Protein AF-A0A0C4F848-F1 (afdb_monomer)

Structure (mmCIF, N/CA/C/O backbone):
data_AF-A0A0C4F848-F1
#
_entry.id   AF-A0A0C4F848-F1
#
loop_
_atom_site.group_PDB
_atom_site.id
_atom_site.type_symbol
_atom_site.label_atom_id
_atom_site.label_alt_id
_atom_site.label_comp_id
_atom_site.label_asym_id
_atom_site.label_entity_id
_atom_site.label_seq_id
_atom_site.pdbx_PDB_ins_code
_atom_site.Cartn_x
_atom_site.Cartn_y
_atom_site.Cartn_z
_atom_site.occupancy
_atom_site.B_iso_or_equiv
_atom_site.auth_seq_id
_atom_site.auth_comp_id
_atom_site.auth_asym_id
_atom_site.auth_atom_id
_atom_site.pdbx_PDB_model_num
ATOM 1 N N . LYS A 1 1 ? 14.601 -13.700 -34.795 1.00 42.50 1 LYS A N 1
ATOM 2 C CA . LYS A 1 1 ? 15.712 -12.717 -34.922 1.00 42.50 1 LYS A CA 1
ATOM 3 C C . LYS A 1 1 ? 15.628 -11.545 -33.936 1.00 42.50 1 LYS A C 1
ATOM 5 O O . LYS A 1 1 ? 16.669 -10.989 -33.637 1.00 42.50 1 LYS A O 1
ATOM 10 N N . THR A 1 2 ? 14.455 -11.137 -33.434 1.00 50.19 2 THR A N 1
ATOM 11 C CA . THR A 1 2 ? 14.362 -10.151 -32.330 1.00 50.19 2 THR A CA 1
ATOM 12 C C . THR A 1 2 ? 14.442 -10.796 -30.946 1.00 50.19 2 THR A C 1
ATOM 14 O O . THR A 1 2 ? 15.098 -10.239 -30.077 1.00 50.19 2 THR A O 1
ATOM 17 N N . PHE A 1 3 ? 13.858 -11.987 -30.757 1.00 57.44 3 PHE A N 1
ATOM 18 C CA . PHE A 1 3 ? 13.997 -12.762 -29.512 1.00 57.44 3 PHE A CA 1
ATOM 19 C C . PHE A 1 3 ? 15.444 -13.189 -29.228 1.00 57.44 3 PHE A C 1
ATOM 21 O O . PHE A 1 3 ? 15.911 -13.002 -28.112 1.00 57.44 3 PHE A O 1
ATOM 28 N N . THR A 1 4 ? 16.190 -13.595 -30.261 1.00 71.44 4 THR A N 1
ATOM 29 C CA . THR A 1 4 ? 17.612 -13.969 -30.151 1.00 71.44 4 THR A CA 1
ATOM 30 C C . THR A 1 4 ? 18.474 -12.885 -29.500 1.00 71.44 4 THR A C 1
ATOM 32 O O . THR A 1 4 ? 19.287 -13.199 -28.652 1.00 71.44 4 THR A O 1
ATOM 35 N N . ALA A 1 5 ? 18.239 -11.598 -29.784 1.00 80.44 5 ALA A N 1
ATOM 36 C CA . ALA A 1 5 ? 19.003 -10.517 -29.148 1.00 80.44 5 ALA A CA 1
ATOM 37 C C . ALA A 1 5 ? 18.713 -10.359 -27.638 1.00 80.44 5 ALA A C 1
ATOM 39 O O . ALA A 1 5 ? 19.558 -9.868 -26.892 1.00 80.44 5 ALA A O 1
ATOM 40 N N . TRP A 1 6 ? 17.520 -10.759 -27.182 1.00 83.06 6 TRP A N 1
ATOM 41 C CA . TRP A 1 6 ? 17.193 -10.823 -25.756 1.00 83.06 6 TRP A CA 1
ATOM 42 C C . TRP A 1 6 ? 17.756 -12.097 -25.112 1.00 83.06 6 TRP A C 1
ATOM 44 O O . TRP A 1 6 ? 18.219 -12.044 -23.980 1.00 83.06 6 TRP A O 1
ATOM 54 N N . GLU A 1 7 ? 17.778 -13.219 -25.836 1.00 85.25 7 GLU A N 1
ATOM 55 C CA . GLU A 1 7 ? 18.407 -14.479 -25.406 1.00 85.25 7 GLU A CA 1
ATOM 56 C C . GLU A 1 7 ? 19.935 -14.330 -25.268 1.00 85.25 7 GLU A C 1
ATOM 58 O O . GLU A 1 7 ? 20.508 -14.783 -24.276 1.00 85.25 7 GLU A O 1
ATOM 63 N N . ASP A 1 8 ? 20.586 -13.612 -26.190 1.00 87.88 8 ASP A N 1
ATOM 64 C CA . ASP A 1 8 ? 22.008 -13.244 -26.128 1.00 87.88 8 ASP A CA 1
ATOM 65 C C . ASP A 1 8 ? 22.296 -12.393 -24.875 1.00 87.88 8 ASP A C 1
ATOM 67 O O . ASP A 1 8 ? 23.217 -12.679 -24.105 1.00 87.88 8 ASP A O 1
ATOM 71 N N . TRP A 1 9 ? 21.467 -11.368 -24.627 1.00 88.06 9 TRP A N 1
ATOM 72 C CA . TRP A 1 9 ? 21.538 -10.538 -23.419 1.00 88.06 9 TRP A CA 1
ATOM 73 C C . TRP A 1 9 ? 21.306 -11.354 -22.141 1.00 88.06 9 TRP A C 1
ATOM 75 O O . TRP A 1 9 ? 22.052 -11.201 -21.173 1.00 88.06 9 TRP A O 1
ATOM 85 N N . HIS A 1 10 ? 20.302 -12.234 -22.132 1.00 87.69 10 HIS A N 1
ATOM 86 C CA . HIS A 1 10 ? 20.014 -13.102 -20.997 1.00 87.69 10 HIS A CA 1
ATOM 87 C C . HIS A 1 10 ? 21.201 -14.018 -20.686 1.00 87.69 10 HIS A C 1
ATOM 89 O O . HIS A 1 10 ? 21.612 -14.114 -19.529 1.00 87.69 10 HIS A O 1
ATOM 95 N N . SER A 1 11 ? 21.783 -14.637 -21.709 1.00 88.94 11 SER A N 1
ATOM 96 C CA . SER A 1 11 ? 22.963 -15.490 -21.564 1.00 88.94 11 SER A CA 1
ATOM 97 C C . SER A 1 11 ? 24.132 -14.701 -20.963 1.00 88.94 11 SER A C 1
ATOM 99 O O . SER A 1 11 ? 24.742 -15.140 -19.988 1.00 88.94 11 SER A O 1
ATOM 101 N N . LEU A 1 12 ? 24.392 -13.488 -21.470 1.00 90.62 12 LEU A N 1
ATOM 102 C CA . LEU A 1 12 ? 25.455 -12.614 -20.967 1.00 90.62 12 LEU A CA 1
ATOM 103 C C . LEU A 1 12 ? 25.232 -12.187 -19.506 1.00 90.62 12 LEU A C 1
ATOM 105 O O . LEU A 1 12 ? 26.143 -12.335 -18.693 1.00 90.62 12 LEU A O 1
ATOM 109 N N . ARG A 1 13 ? 24.041 -11.686 -19.138 1.00 89.69 13 ARG A N 1
ATOM 110 C CA . ARG A 1 13 ? 23.774 -11.244 -17.753 1.00 89.69 13 ARG A CA 1
ATOM 111 C C . ARG A 1 13 ? 23.866 -12.397 -16.753 1.00 89.69 13 ARG A C 1
ATOM 113 O O . ARG A 1 13 ? 24.352 -12.184 -15.646 1.00 89.69 13 ARG A O 1
ATOM 120 N N . THR A 1 14 ? 23.456 -13.604 -17.151 1.00 89.12 14 THR A N 1
ATOM 121 C CA . THR A 1 14 ? 23.553 -14.809 -16.319 1.00 89.12 14 THR A CA 1
ATOM 122 C C . THR A 1 14 ? 25.013 -15.212 -16.110 1.00 89.12 14 THR A C 1
ATOM 124 O O . THR A 1 14 ? 25.414 -15.427 -14.969 1.00 89.12 14 THR A O 1
ATOM 127 N N . LEU A 1 15 ? 25.840 -15.212 -17.164 1.00 91.94 15 LEU A N 1
ATOM 128 C CA . LEU A 1 15 ? 27.290 -15.441 -17.051 1.00 91.94 15 LEU A CA 1
ATOM 129 C C . LEU A 1 15 ? 27.992 -14.378 -16.187 1.00 91.94 15 LEU A C 1
ATOM 131 O O . LEU A 1 15 ? 28.940 -14.688 -15.472 1.00 91.94 15 LEU A O 1
ATOM 135 N N . CYS A 1 16 ? 27.514 -13.132 -16.214 1.00 90.75 16 CYS A N 1
ATOM 136 C CA . CYS A 1 16 ? 27.996 -12.045 -15.360 1.00 90.75 16 CYS A CA 1
ATOM 137 C C . CYS A 1 16 ? 27.365 -12.013 -13.952 1.00 90.75 16 CYS A C 1
ATOM 139 O O . CYS A 1 16 ? 27.533 -11.015 -13.248 1.00 90.75 16 CYS A O 1
ATOM 141 N N . GLY A 1 17 ? 26.614 -13.044 -13.542 1.00 87.44 17 GLY A N 1
ATOM 142 C CA . GLY A 1 17 ? 26.011 -13.131 -12.207 1.00 87.44 17 GLY A CA 1
ATOM 143 C C . GLY A 1 17 ? 25.049 -11.985 -11.873 1.00 87.44 17 GLY A C 1
ATOM 144 O O . GLY A 1 17 ? 24.983 -11.567 -10.723 1.00 87.44 17 GLY A O 1
ATOM 145 N N . TYR A 1 18 ? 24.353 -11.430 -12.874 1.00 88.75 18 TYR A N 1
ATOM 146 C CA . TYR A 1 18 ? 23.422 -10.299 -12.732 1.00 88.75 18 TYR A CA 1
ATOM 147 C C . TYR A 1 18 ? 24.037 -9.031 -12.091 1.00 88.75 18 TYR A C 1
ATOM 149 O O . TYR A 1 18 ? 23.330 -8.230 -11.480 1.00 88.75 18 TYR A O 1
ATOM 157 N N . HIS A 1 19 ? 25.349 -8.806 -12.257 1.00 87.50 19 HIS A N 1
ATOM 158 C CA . HIS A 1 19 ? 26.067 -7.673 -11.654 1.00 87.50 19 HIS A CA 1
ATOM 159 C C . HIS A 1 19 ? 25.378 -6.308 -11.937 1.00 87.50 19 HIS A C 1
ATOM 161 O O . HIS A 1 19 ? 25.239 -5.940 -13.106 1.00 87.50 19 HIS A O 1
ATOM 167 N N . PRO A 1 20 ? 25.064 -5.471 -10.917 1.00 80.88 20 PRO A N 1
ATOM 168 C CA . PRO A 1 20 ? 24.352 -4.177 -11.053 1.00 80.88 20 PRO A CA 1
ATOM 169 C C . PRO A 1 20 ? 24.959 -3.146 -12.018 1.00 80.88 20 PRO A C 1
ATOM 171 O O . PRO A 1 20 ? 24.289 -2.191 -12.406 1.00 80.88 20 PRO A O 1
ATOM 174 N N . ARG A 1 21 ? 26.246 -3.271 -12.366 1.00 85.69 21 ARG A N 1
ATOM 175 C CA . ARG A 1 21 ? 26.917 -2.347 -13.296 1.00 85.69 21 ARG A CA 1
ATOM 176 C C . ARG A 1 21 ? 26.637 -2.692 -14.759 1.00 85.69 21 ARG A C 1
ATOM 178 O O . ARG A 1 21 ? 26.875 -1.854 -15.629 1.00 85.69 21 ARG A O 1
ATOM 185 N N . LEU A 1 22 ? 26.142 -3.898 -15.037 1.00 86.94 22 LEU A N 1
ATOM 186 C CA . LEU A 1 22 ? 25.841 -4.362 -16.381 1.00 86.94 22 LEU A CA 1
ATOM 187 C C . LEU A 1 22 ? 24.539 -3.712 -16.875 1.00 86.94 22 LEU A C 1
ATOM 189 O O . LEU A 1 22 ? 23.450 -4.039 -16.415 1.00 86.94 22 LEU A O 1
ATOM 193 N N . ASN A 1 23 ? 24.672 -2.781 -17.817 1.00 84.00 23 ASN A N 1
ATOM 194 C CA . ASN A 1 23 ? 23.565 -2.035 -18.412 1.00 84.00 23 ASN A CA 1
ATOM 195 C C . ASN A 1 23 ? 23.526 -2.251 -19.927 1.00 84.00 23 ASN A C 1
ATOM 197 O O . ASN A 1 23 ? 24.550 -2.512 -20.560 1.00 84.00 23 ASN A O 1
ATOM 201 N N . ILE A 1 24 ? 22.341 -2.092 -20.511 1.00 86.62 24 ILE A N 1
ATOM 202 C CA . ILE A 1 24 ? 22.089 -2.296 -21.937 1.00 86.62 24 ILE A CA 1
ATOM 203 C C . ILE A 1 24 ? 22.075 -0.954 -22.668 1.00 86.62 24 ILE A C 1
ATOM 205 O O . ILE A 1 24 ? 21.445 0.012 -22.228 1.00 86.62 24 ILE A O 1
ATOM 209 N N . SER A 1 25 ? 22.712 -0.936 -23.838 1.00 85.62 25 SER A N 1
ATOM 210 C CA . SER A 1 25 ? 22.578 0.123 -24.838 1.00 85.62 25 SER A CA 1
ATOM 211 C C . SER A 1 25 ? 21.679 -0.371 -25.970 1.00 85.62 25 SER A C 1
ATOM 213 O O . SER A 1 25 ? 22.129 -1.105 -26.850 1.00 85.62 25 SER A O 1
ATOM 215 N N . SER A 1 26 ? 20.398 0.002 -25.952 1.00 82.44 26 SER A N 1
ATOM 216 C CA . SER A 1 26 ? 19.436 -0.460 -26.959 1.00 82.44 26 SER A CA 1
ATOM 217 C C . SER A 1 26 ? 19.590 0.331 -28.259 1.00 82.44 26 SER A C 1
ATOM 219 O O . SER A 1 26 ? 19.471 1.558 -28.266 1.00 82.44 26 SER A O 1
ATOM 221 N N . VAL A 1 27 ? 19.876 -0.361 -29.368 1.00 84.44 27 VAL A N 1
ATOM 222 C CA . VAL A 1 27 ? 20.065 0.258 -30.690 1.00 84.44 27 VAL A CA 1
ATOM 223 C C . VAL A 1 27 ? 18.760 0.213 -31.476 1.00 84.44 27 VAL A C 1
ATOM 225 O O . VAL A 1 27 ? 18.388 -0.819 -32.039 1.00 84.44 27 VAL A O 1
ATOM 228 N N . ILE A 1 28 ? 18.075 1.349 -31.571 1.00 79.56 28 ILE A N 1
ATOM 229 C CA . ILE A 1 28 ? 16.849 1.450 -32.363 1.00 79.56 28 ILE A CA 1
ATOM 230 C C . ILE A 1 28 ? 17.216 1.395 -33.848 1.00 79.56 28 ILE A C 1
ATOM 232 O O . ILE A 1 28 ? 17.958 2.241 -34.333 1.00 79.56 28 ILE A O 1
ATOM 236 N N . ARG A 1 29 ? 16.677 0.401 -34.569 1.00 69.81 29 ARG A N 1
ATOM 237 C CA . ARG A 1 29 ? 16.745 0.271 -36.044 1.00 69.81 29 ARG A CA 1
ATOM 238 C C . ARG A 1 29 ? 15.362 0.089 -36.699 1.00 69.81 29 ARG A C 1
ATOM 240 O O . ARG A 1 29 ? 15.239 -0.499 -37.767 1.00 69.81 29 ARG A O 1
ATOM 247 N N . CYS A 1 30 ? 14.318 0.556 -36.015 1.00 63.19 30 CYS A N 1
ATOM 248 C CA . CYS A 1 30 ? 12.927 0.671 -36.474 1.00 63.19 30 CYS A CA 1
ATOM 249 C C . CYS A 1 30 ? 12.300 -0.506 -37.247 1.00 63.19 30 CYS A C 1
ATOM 251 O O . CYS A 1 30 ? 11.811 -0.333 -38.361 1.00 63.19 30 CYS A O 1
ATOM 253 N N . ARG A 1 31 ? 12.202 -1.667 -36.579 1.00 61.72 31 ARG A N 1
ATOM 254 C CA . ARG A 1 31 ? 11.196 -2.726 -36.828 1.00 61.72 31 ARG A CA 1
ATOM 255 C C . ARG A 1 31 ? 10.798 -3.393 -35.500 1.00 61.72 31 ARG A C 1
ATOM 257 O O . ARG A 1 31 ? 11.306 -4.460 -35.165 1.00 61.72 31 ARG A O 1
ATOM 264 N N . VAL A 1 32 ? 9.977 -2.710 -34.699 1.00 60.66 32 VAL A N 1
ATOM 265 C CA . VAL A 1 32 ? 9.491 -3.188 -33.388 1.00 60.66 32 VAL A CA 1
ATOM 266 C C . VAL A 1 32 ? 7.970 -3.101 -33.398 1.00 60.66 32 VAL A C 1
ATOM 268 O O . VAL A 1 32 ? 7.412 -2.041 -33.130 1.00 60.66 32 VAL A O 1
ATOM 271 N N . ASP A 1 33 ? 7.320 -4.209 -33.751 1.00 58.62 33 ASP A N 1
ATOM 272 C CA . ASP A 1 33 ? 5.887 -4.223 -34.079 1.00 58.62 33 ASP A CA 1
ATOM 273 C C . ASP A 1 33 ? 5.025 -5.016 -33.073 1.00 58.62 33 ASP A C 1
ATOM 275 O O . ASP A 1 33 ? 3.818 -5.133 -33.265 1.00 58.62 33 ASP A O 1
ATOM 279 N N . THR A 1 34 ? 5.602 -5.540 -31.980 1.00 67.00 34 THR A N 1
ATOM 280 C CA . THR A 1 34 ? 4.865 -6.293 -30.945 1.00 67.00 34 THR A CA 1
ATOM 281 C C . THR A 1 34 ? 5.015 -5.684 -29.549 1.00 67.00 34 THR A C 1
ATOM 283 O O . THR A 1 34 ? 6.124 -5.523 -29.041 1.00 67.00 34 THR A O 1
ATOM 286 N N . THR A 1 35 ? 3.886 -5.412 -28.884 1.00 72.44 35 THR A N 1
ATOM 287 C CA . THR A 1 35 ? 3.829 -4.886 -27.504 1.00 72.44 35 THR A CA 1
ATOM 288 C C . THR A 1 35 ? 4.599 -5.764 -26.517 1.00 72.44 35 THR A C 1
ATOM 290 O O . THR A 1 35 ? 5.365 -5.246 -25.714 1.00 72.44 35 THR A O 1
ATOM 293 N N . ALA A 1 36 ? 4.495 -7.091 -26.649 1.00 71.38 36 ALA A N 1
ATOM 294 C CA . ALA A 1 36 ? 5.225 -8.054 -25.819 1.00 71.38 36 ALA A CA 1
ATOM 295 C C . ALA A 1 36 ? 6.760 -7.915 -25.905 1.00 71.38 36 ALA A C 1
ATOM 297 O O . ALA A 1 36 ? 7.463 -8.233 -24.951 1.00 71.38 36 ALA A O 1
ATOM 298 N N . LEU A 1 37 ? 7.301 -7.428 -27.030 1.00 75.81 37 LEU A N 1
ATOM 299 C CA . LEU A 1 37 ? 8.732 -7.137 -27.135 1.00 75.81 37 LEU A CA 1
ATOM 300 C C . LEU A 1 37 ? 9.080 -5.810 -26.449 1.00 75.81 37 LEU A C 1
ATOM 302 O O . LEU A 1 37 ? 10.150 -5.705 -25.864 1.00 75.81 37 LEU A O 1
ATOM 306 N N . ILE A 1 38 ? 8.190 -4.810 -26.495 1.00 78.50 38 ILE A N 1
ATOM 307 C CA . ILE A 1 38 ? 8.386 -3.536 -25.786 1.00 78.50 38 ILE A CA 1
ATOM 308 C C . ILE A 1 38 ? 8.446 -3.791 -24.279 1.00 78.50 38 ILE A C 1
ATOM 310 O O . ILE A 1 38 ? 9.447 -3.442 -23.657 1.00 78.50 38 ILE A O 1
ATOM 314 N N . ASN A 1 39 ? 7.428 -4.460 -23.730 1.00 78.00 39 ASN A N 1
ATOM 315 C CA . ASN A 1 39 ? 7.319 -4.739 -22.299 1.00 78.00 39 ASN A CA 1
ATOM 316 C C . ASN A 1 39 ? 8.542 -5.505 -21.760 1.00 78.00 39 ASN A C 1
ATOM 318 O O . ASN A 1 39 ? 9.158 -5.086 -20.778 1.00 78.00 39 ASN A O 1
ATOM 322 N N . ARG A 1 40 ? 8.954 -6.565 -22.473 1.00 80.38 40 ARG A N 1
ATOM 323 C CA . ARG A 1 40 ? 10.122 -7.385 -22.124 1.00 80.38 40 ARG A CA 1
ATOM 324 C C . ARG A 1 40 ? 11.433 -6.601 -22.101 1.00 80.38 40 ARG A C 1
ATOM 326 O O . ARG A 1 40 ? 12.329 -6.958 -21.352 1.00 80.38 40 ARG A O 1
ATOM 333 N N . TRP A 1 41 ? 11.579 -5.557 -22.918 1.00 83.25 41 TRP A N 1
ATOM 334 C CA . TRP A 1 41 ? 12.753 -4.679 -22.844 1.00 83.25 41 TRP A CA 1
ATOM 335 C C . TRP A 1 41 ? 12.608 -3.599 -21.765 1.00 83.25 41 TRP A C 1
ATOM 337 O O . TRP A 1 41 ? 13.619 -3.157 -21.231 1.00 83.25 41 TRP A O 1
ATOM 347 N N . THR A 1 42 ? 11.392 -3.173 -21.410 1.00 80.19 42 THR A N 1
ATOM 348 C CA . THR A 1 42 ? 11.180 -2.193 -20.327 1.00 80.19 42 THR A CA 1
ATOM 349 C C . THR A 1 42 ? 11.385 -2.762 -18.916 1.00 80.19 42 THR A C 1
ATOM 351 O O . THR A 1 42 ? 11.576 -1.991 -17.983 1.00 80.19 42 THR A O 1
ATOM 354 N N . SER A 1 43 ? 11.418 -4.089 -18.752 1.00 84.31 43 SER A N 1
ATOM 355 C CA . SER A 1 43 ? 11.792 -4.772 -17.500 1.00 84.31 43 SER A CA 1
ATOM 356 C C . SER A 1 43 ? 13.304 -5.037 -17.344 1.00 84.31 43 SER A C 1
ATOM 358 O O . SER A 1 43 ? 13.738 -5.696 -16.392 1.00 84.31 43 SER A O 1
ATOM 360 N N . GLU A 1 44 ? 14.126 -4.515 -18.262 1.00 87.69 44 GLU A N 1
ATOM 361 C CA . GLU A 1 44 ? 15.580 -4.712 -18.322 1.00 87.69 44 GLU A CA 1
ATOM 362 C C . GLU A 1 44 ? 16.358 -3.417 -17.994 1.00 87.69 44 GLU A C 1
ATOM 364 O O . GLU A 1 44 ? 15.847 -2.316 -18.210 1.00 87.69 44 GLU A O 1
ATOM 369 N N . PRO A 1 45 ? 17.617 -3.499 -17.512 1.00 86.00 45 PRO A N 1
ATOM 370 C CA . PRO A 1 45 ? 18.425 -2.329 -17.150 1.00 86.00 45 PRO A CA 1
ATOM 371 C C . PRO A 1 45 ? 18.975 -1.588 -18.388 1.00 86.00 45 PRO A C 1
ATOM 373 O O . PRO A 1 45 ? 20.159 -1.668 -18.725 1.00 86.00 45 PRO A O 1
ATOM 376 N N . ILE A 1 46 ? 18.109 -0.860 -19.096 1.00 85.19 46 ILE A N 1
ATOM 377 C CA . ILE A 1 46 ? 18.479 -0.030 -20.253 1.00 85.19 46 ILE A CA 1
ATOM 378 C C . ILE A 1 46 ? 18.985 1.335 -19.771 1.00 85.19 46 ILE A C 1
ATOM 380 O O . ILE A 1 46 ? 18.204 2.229 -19.454 1.00 85.19 46 ILE A O 1
ATOM 384 N N . GLY A 1 47 ? 20.308 1.512 -19.762 1.00 84.88 47 GLY A N 1
ATOM 385 C CA . GLY A 1 47 ? 20.942 2.791 -19.425 1.00 84.88 47 GLY A CA 1
ATOM 386 C C . GLY A 1 47 ? 21.006 3.770 -20.604 1.00 84.88 47 GLY A C 1
ATOM 387 O O . GLY A 1 47 ? 20.928 4.986 -20.411 1.00 84.88 47 GLY A O 1
ATOM 388 N N . PHE A 1 48 ? 21.122 3.251 -21.834 1.00 90.00 48 PHE A N 1
ATOM 389 C CA . PHE A 1 48 ? 21.335 4.064 -23.034 1.00 90.00 48 PHE A CA 1
ATOM 390 C C . PHE A 1 48 ? 20.402 3.681 -24.182 1.00 90.00 48 PHE A C 1
ATOM 392 O O . PHE A 1 48 ? 20.142 2.504 -24.441 1.00 90.00 48 PHE A O 1
ATOM 399 N N . LEU A 1 49 ? 19.966 4.693 -24.933 1.00 90.75 49 LEU A N 1
ATOM 400 C CA . LEU A 1 49 ? 19.138 4.533 -26.124 1.00 90.75 49 LEU A CA 1
ATOM 401 C C . LEU A 1 49 ? 19.875 5.098 -27.342 1.00 90.75 49 LEU A C 1
ATOM 403 O O . LEU A 1 49 ? 19.916 6.311 -27.538 1.00 90.75 49 LEU A O 1
ATOM 407 N N . LEU A 1 50 ? 20.483 4.231 -28.153 1.00 92.00 50 LEU A N 1
ATOM 408 C CA . LEU A 1 50 ? 21.212 4.635 -29.355 1.00 92.00 50 LEU A CA 1
ATOM 409 C C . LEU A 1 50 ? 20.244 4.734 -30.539 1.00 92.00 50 LEU A C 1
ATOM 411 O O . LEU A 1 50 ? 19.699 3.724 -30.989 1.00 92.00 50 LEU A O 1
ATOM 415 N N . ILE A 1 51 ? 20.064 5.944 -31.070 1.00 91.81 51 ILE A N 1
ATOM 416 C CA . ILE A 1 51 ? 19.187 6.220 -32.214 1.00 91.81 51 ILE A CA 1
ATOM 417 C C . ILE A 1 51 ? 20.020 6.815 -33.362 1.00 91.81 51 ILE A C 1
ATOM 419 O O . ILE A 1 51 ? 20.316 8.014 -33.365 1.00 91.81 51 ILE A O 1
ATOM 423 N N . PRO A 1 52 ? 20.413 5.998 -34.354 1.00 92.06 52 PRO A N 1
ATOM 424 C CA . PRO A 1 52 ? 21.079 6.481 -35.556 1.00 92.06 52 PRO A CA 1
ATOM 425 C C . PRO A 1 52 ? 20.157 7.349 -36.418 1.00 92.06 52 PRO A C 1
ATOM 427 O O . PRO A 1 52 ? 18.962 7.069 -36.532 1.00 92.06 52 PRO A O 1
ATOM 430 N N . ALA A 1 53 ? 20.718 8.334 -37.123 1.00 91.50 53 ALA A N 1
ATOM 431 C CA . ALA A 1 53 ? 19.993 9.171 -38.086 1.00 91.50 53 ALA A CA 1
ATOM 432 C C . ALA A 1 53 ? 19.281 8.361 -39.188 1.00 91.50 53 ALA A C 1
ATOM 434 O O . ALA A 1 53 ? 18.252 8.792 -39.700 1.00 91.50 53 ALA A O 1
ATOM 435 N N . THR A 1 54 ? 19.792 7.168 -39.506 1.00 91.12 54 THR A N 1
ATOM 436 C CA . THR A 1 54 ? 19.190 6.192 -40.433 1.00 91.12 54 THR A CA 1
ATOM 437 C C . THR A 1 54 ? 17.880 5.565 -39.935 1.00 91.12 54 THR A C 1
ATOM 439 O O . THR A 1 54 ? 17.178 4.940 -40.723 1.00 91.12 54 THR A O 1
ATOM 442 N N . SER A 1 55 ? 17.521 5.744 -38.659 1.00 90.19 55 SER A N 1
ATOM 443 C CA . SER A 1 55 ? 16.243 5.283 -38.085 1.00 90.19 55 SER A CA 1
ATOM 444 C C . SER A 1 55 ? 15.121 6.322 -38.166 1.00 90.19 55 SER A C 1
ATOM 446 O O . SER A 1 55 ? 13.972 6.017 -37.848 1.00 90.19 55 SER A O 1
ATOM 448 N N . PHE A 1 56 ? 15.444 7.546 -38.585 1.00 91.56 56 PHE A N 1
ATOM 449 C CA . PHE A 1 56 ? 14.472 8.602 -38.835 1.00 91.56 56 PHE A CA 1
ATOM 450 C C . PHE A 1 56 ? 14.032 8.569 -40.304 1.00 91.56 56 PHE A C 1
ATOM 452 O O . PHE A 1 56 ? 14.805 8.226 -41.197 1.00 91.56 56 PHE A O 1
ATOM 459 N N . ILE A 1 57 ? 12.780 8.945 -40.537 1.00 92.00 57 ILE A N 1
ATOM 460 C CA . ILE A 1 57 ? 12.184 9.166 -41.853 1.00 92.00 57 ILE A CA 1
ATOM 461 C C . ILE A 1 57 ? 11.956 10.666 -42.060 1.00 92.00 57 ILE A C 1
ATOM 463 O O . ILE A 1 57 ? 11.728 11.411 -41.105 1.00 92.00 57 ILE A O 1
ATOM 467 N N . SER A 1 58 ? 11.961 11.116 -43.313 1.00 92.25 58 SER A N 1
ATOM 468 C CA . SER A 1 58 ? 11.603 12.498 -43.646 1.00 92.25 58 SER A CA 1
ATOM 469 C C . SER A 1 58 ? 10.093 12.719 -43.552 1.00 92.25 58 SER A C 1
ATOM 471 O O . SER A 1 58 ? 9.312 11.934 -44.087 1.00 92.25 58 SER A O 1
ATOM 473 N N . ASN A 1 59 ? 9.670 13.816 -42.921 1.00 92.75 59 ASN A N 1
ATOM 474 C CA . ASN A 1 59 ? 8.302 14.321 -43.072 1.00 92.75 59 ASN A CA 1
ATOM 475 C C . ASN A 1 59 ? 8.133 15.110 -44.392 1.00 92.75 59 ASN A C 1
ATOM 477 O O . ASN A 1 59 ? 9.095 15.327 -45.126 1.00 92.75 59 ASN A O 1
ATOM 481 N N . ALA A 1 60 ? 6.922 15.604 -44.673 1.00 91.56 60 ALA A N 1
ATOM 482 C CA . ALA A 1 60 ? 6.621 16.396 -45.877 1.00 91.56 60 ALA A CA 1
ATOM 483 C C . ALA A 1 60 ? 7.381 17.741 -45.988 1.00 91.56 60 ALA A C 1
ATOM 485 O O . ALA A 1 60 ? 7.325 18.391 -47.024 1.00 91.56 60 ALA A O 1
ATOM 486 N N . LYS A 1 61 ? 8.082 18.170 -44.929 1.00 92.06 61 LYS A N 1
ATOM 487 C CA . LYS A 1 61 ? 8.989 19.331 -44.906 1.00 92.06 61 LYS A CA 1
ATOM 488 C C . LYS A 1 61 ? 10.468 18.908 -44.807 1.00 92.06 61 LYS A C 1
ATOM 490 O O . LYS A 1 61 ? 11.305 19.719 -44.438 1.00 92.06 61 LYS A O 1
ATOM 495 N N . HIS A 1 62 ? 10.778 17.637 -45.070 1.00 90.25 62 HIS A N 1
ATOM 496 C CA . HIS A 1 62 ? 12.110 17.021 -45.004 1.00 90.25 62 HIS A CA 1
ATOM 497 C C . HIS A 1 62 ? 12.847 17.106 -43.650 1.00 90.25 62 HIS A C 1
ATOM 499 O O . HIS A 1 62 ? 14.067 16.936 -43.593 1.00 90.25 62 HIS A O 1
ATOM 505 N N . TYR A 1 63 ? 12.122 17.320 -42.547 1.00 93.81 63 TYR A N 1
ATOM 506 C CA . TYR A 1 63 ? 12.671 17.189 -41.192 1.00 93.81 63 TYR A CA 1
ATOM 507 C C . TYR A 1 63 ? 12.661 15.718 -40.737 1.00 93.81 63 TYR A C 1
ATOM 509 O O . TYR A 1 63 ? 11.728 14.988 -41.096 1.00 93.81 63 TYR A O 1
ATOM 517 N N . PRO A 1 64 ? 13.635 15.290 -39.908 1.00 94.38 64 PRO A N 1
ATOM 518 C CA . PRO A 1 64 ? 13.671 13.946 -39.337 1.00 94.38 64 PRO A CA 1
ATOM 519 C C . PRO A 1 64 ? 12.531 13.721 -38.335 1.00 94.38 64 PRO A C 1
ATOM 521 O O . PRO A 1 64 ? 12.356 14.486 -37.386 1.00 94.38 64 PRO A O 1
ATOM 524 N N . VAL A 1 65 ? 11.781 12.635 -38.520 1.00 93.75 65 VAL A N 1
ATOM 525 C CA . VAL A 1 65 ? 10.756 12.133 -37.590 1.00 93.75 65 VAL A CA 1
ATOM 526 C C . VAL A 1 65 ? 10.865 10.608 -37.456 1.00 93.75 65 VAL A C 1
ATOM 528 O O . VAL A 1 65 ? 11.473 9.954 -38.294 1.00 93.75 65 VAL A O 1
ATOM 531 N N . LEU A 1 66 ? 10.286 10.004 -36.418 1.00 91.81 66 LEU A N 1
ATOM 532 C CA . LEU A 1 66 ? 10.236 8.542 -36.268 1.00 91.81 66 LEU A CA 1
ATOM 533 C C . LEU A 1 66 ? 8.919 7.968 -36.812 1.00 91.81 66 LEU A C 1
ATOM 535 O O . LEU A 1 66 ? 7.877 8.631 -36.773 1.00 91.81 66 LEU A O 1
ATOM 539 N N . SER A 1 67 ? 8.948 6.709 -37.267 1.00 89.56 67 SER A N 1
ATOM 540 C CA . SER A 1 67 ? 7.737 5.947 -37.616 1.00 89.56 67 SER A CA 1
ATOM 541 C C . SER A 1 67 ? 6.795 5.805 -36.410 1.00 89.56 67 SER A C 1
ATOM 543 O O . SER A 1 67 ? 7.223 5.945 -35.265 1.00 89.56 67 SER A O 1
ATOM 545 N N . LYS A 1 68 ? 5.507 5.495 -36.633 1.00 87.44 68 LYS A N 1
ATOM 546 C CA . LYS A 1 68 ? 4.543 5.319 -35.527 1.00 87.44 68 LYS A CA 1
ATOM 547 C C . LYS A 1 68 ? 4.991 4.243 -34.524 1.00 87.44 68 LYS A C 1
ATOM 549 O O . LYS A 1 68 ? 4.963 4.514 -33.328 1.00 87.44 68 LYS A O 1
ATOM 554 N N . SER A 1 69 ? 5.471 3.085 -34.990 1.00 84.06 69 SER A N 1
ATOM 555 C CA . SER A 1 69 ? 5.982 2.016 -34.116 1.00 84.06 69 SER A CA 1
ATOM 556 C C . SER A 1 69 ? 7.215 2.453 -33.315 1.00 84.06 69 SER A C 1
ATOM 558 O O . SER A 1 69 ? 7.264 2.256 -32.101 1.00 84.06 69 SER A O 1
ATOM 560 N N . CYS A 1 70 ? 8.161 3.162 -33.941 1.00 86.50 70 CYS A N 1
ATOM 561 C CA . CYS A 1 70 ? 9.308 3.720 -33.224 1.00 86.50 70 CYS A CA 1
ATOM 562 C C . CYS A 1 70 ? 8.943 4.838 -32.245 1.00 86.50 70 CYS A C 1
ATOM 564 O O . CYS A 1 70 ? 9.555 4.926 -31.186 1.00 86.50 70 CYS A O 1
ATOM 566 N N . GLN A 1 71 ? 7.933 5.660 -32.540 1.00 89.19 71 GLN A N 1
ATOM 567 C CA . GLN A 1 71 ? 7.410 6.611 -31.561 1.00 89.19 71 GLN A CA 1
ATOM 568 C C . GLN A 1 71 ? 6.828 5.886 -30.343 1.00 89.19 71 GLN A C 1
ATOM 570 O O . GLN A 1 71 ? 7.092 6.321 -29.230 1.00 89.19 71 GLN A O 1
ATOM 575 N N . THR A 1 72 ? 6.074 4.797 -30.520 1.00 86.69 72 THR A N 1
ATOM 576 C CA . THR A 1 72 ? 5.550 4.005 -29.393 1.00 86.69 72 THR A CA 1
ATOM 577 C C . THR A 1 72 ? 6.684 3.445 -28.534 1.00 86.69 72 THR A C 1
ATOM 579 O O . THR A 1 72 ? 6.700 3.685 -27.329 1.00 86.69 72 THR A O 1
ATOM 582 N N . PHE A 1 73 ? 7.676 2.791 -29.149 1.00 85.81 73 PHE A N 1
ATOM 583 C CA . PHE A 1 73 ? 8.825 2.230 -28.430 1.00 85.81 73 PHE A CA 1
ATOM 584 C C . PHE A 1 73 ? 9.655 3.300 -27.705 1.00 85.81 73 PHE A C 1
ATOM 586 O O . PHE A 1 73 ? 9.934 3.158 -26.519 1.00 85.81 73 PHE A O 1
ATOM 593 N N . VAL A 1 74 ? 10.006 4.405 -28.377 1.00 88.19 74 VAL A N 1
ATOM 594 C CA . VAL A 1 74 ? 10.776 5.498 -27.756 1.00 88.19 74 VAL A CA 1
ATOM 595 C C . VAL A 1 74 ? 10.012 6.120 -26.591 1.00 88.19 74 VAL A C 1
ATOM 597 O O . VAL A 1 74 ? 10.612 6.353 -25.551 1.00 88.19 74 VAL A O 1
ATOM 600 N N . LYS A 1 75 ? 8.700 6.354 -26.712 1.00 87.75 75 LYS A N 1
ATOM 601 C CA . LYS A 1 75 ? 7.903 6.925 -25.612 1.00 87.75 75 LYS A CA 1
ATOM 602 C C . LYS A 1 75 ? 7.823 5.993 -24.404 1.00 87.75 75 LYS A C 1
ATOM 604 O O . LYS A 1 75 ? 7.955 6.477 -23.288 1.00 87.75 75 LYS A O 1
ATOM 609 N N . ALA A 1 76 ? 7.660 4.686 -24.626 1.00 84.81 76 ALA A N 1
ATOM 610 C CA . ALA A 1 76 ? 7.707 3.694 -23.552 1.00 84.81 76 ALA A CA 1
ATOM 611 C C . ALA A 1 76 ? 9.083 3.677 -22.860 1.00 84.81 76 ALA A C 1
ATOM 613 O O . ALA A 1 76 ? 9.156 3.660 -21.637 1.00 84.81 76 ALA A O 1
ATOM 614 N N . MET A 1 77 ? 10.172 3.770 -23.630 1.00 85.44 77 MET A N 1
ATOM 615 C CA . MET A 1 77 ? 11.534 3.825 -23.087 1.00 85.44 77 MET A CA 1
ATOM 616 C C . MET A 1 77 ? 11.849 5.138 -22.358 1.00 85.44 77 MET A C 1
ATOM 618 O O . MET A 1 77 ? 12.564 5.114 -21.363 1.00 85.44 77 MET A O 1
ATOM 622 N N . LEU A 1 78 ? 11.303 6.278 -22.797 1.00 86.50 78 LEU A N 1
ATOM 623 C CA . LEU A 1 78 ? 11.525 7.583 -22.155 1.00 86.50 78 LEU A CA 1
ATOM 624 C C . LEU A 1 78 ? 11.004 7.647 -20.710 1.00 86.50 78 LEU A C 1
ATOM 626 O O . LEU A 1 78 ? 11.558 8.414 -19.925 1.00 86.50 78 LEU A O 1
ATOM 630 N N . LYS A 1 79 ? 10.022 6.812 -20.336 1.00 82.31 79 LYS A N 1
ATOM 631 C CA . LYS A 1 79 ? 9.582 6.645 -18.939 1.00 82.31 79 LYS A CA 1
ATOM 632 C C . LYS A 1 79 ? 10.762 6.341 -18.002 1.00 82.31 79 LYS A C 1
ATOM 634 O O . LYS A 1 79 ? 10.890 6.938 -16.940 1.00 82.31 79 LYS A O 1
ATOM 639 N N . TYR A 1 80 ? 11.690 5.499 -18.455 1.00 82.06 80 TYR A N 1
ATOM 640 C CA . TYR A 1 80 ? 12.869 5.062 -17.700 1.00 82.06 80 TYR A CA 1
ATOM 641 C C . TYR A 1 80 ? 14.025 6.073 -17.689 1.00 82.06 80 TYR A C 1
ATOM 643 O O . TYR A 1 80 ? 15.093 5.772 -17.162 1.00 82.06 80 TYR A O 1
ATOM 651 N N . LYS A 1 81 ? 13.824 7.267 -18.268 1.00 84.25 81 LYS A N 1
ATOM 652 C CA . LYS A 1 81 ? 14.808 8.363 -18.351 1.00 84.25 81 LYS A CA 1
ATOM 653 C C . LYS A 1 81 ? 16.208 7.911 -18.850 1.00 84.25 81 LYS A C 1
ATOM 655 O O . LYS A 1 81 ? 17.215 8.331 -18.276 1.00 84.25 81 LYS A O 1
ATOM 660 N N . PRO A 1 82 ? 16.316 7.076 -19.911 1.00 88.88 82 PRO A N 1
ATOM 661 C CA . PRO A 1 82 ? 17.600 6.595 -20.416 1.00 88.88 82 PRO A CA 1
ATOM 662 C C . PRO A 1 82 ? 18.411 7.728 -21.055 1.00 88.88 82 PRO A C 1
ATOM 664 O O . PRO A 1 82 ? 17.861 8.674 -21.626 1.00 88.88 82 PRO A O 1
ATOM 667 N N . THR A 1 83 ? 19.738 7.592 -21.063 1.00 91.44 83 THR A N 1
ATOM 668 C CA . THR A 1 83 ? 20.603 8.528 -21.793 1.00 91.44 83 THR A CA 1
ATOM 669 C C . THR A 1 83 ? 20.478 8.277 -23.296 1.00 91.44 83 THR A C 1
ATOM 671 O O . THR A 1 83 ? 20.938 7.256 -23.814 1.00 91.44 83 THR A O 1
ATOM 674 N N . VAL A 1 84 ? 19.846 9.203 -24.022 1.00 92.00 84 VAL A N 1
ATOM 675 C CA . VAL A 1 84 ? 19.655 9.066 -25.473 1.00 92.00 84 VAL A CA 1
ATOM 676 C C . VAL A 1 84 ? 20.904 9.521 -26.226 1.00 92.00 84 VAL A C 1
ATOM 678 O O . VAL A 1 84 ? 21.314 10.677 -26.142 1.00 92.00 84 VAL A O 1
ATOM 681 N N . ILE A 1 85 ? 21.484 8.611 -27.008 1.00 93.31 85 ILE A N 1
ATOM 682 C CA . ILE A 1 85 ? 22.651 8.856 -27.855 1.00 93.31 85 ILE A CA 1
ATOM 683 C C . ILE A 1 85 ? 22.178 8.956 -29.305 1.00 93.31 85 ILE A C 1
ATOM 685 O O . ILE A 1 85 ? 21.636 8.005 -29.868 1.00 93.31 85 ILE A O 1
ATOM 689 N N . LEU A 1 86 ? 22.412 10.106 -29.931 1.00 92.94 86 LEU A N 1
ATOM 690 C CA . LEU A 1 86 ? 22.176 10.311 -31.357 1.00 92.94 86 LEU A CA 1
ATOM 691 C C . LEU A 1 86 ? 23.470 10.057 -32.134 1.00 92.94 86 LEU A C 1
ATOM 693 O O . LEU A 1 86 ? 24.487 10.689 -31.859 1.00 92.94 86 LEU A O 1
ATOM 697 N N . SER A 1 87 ? 23.431 9.172 -33.130 1.00 92.56 87 SER A N 1
ATOM 698 C CA . SER A 1 87 ? 24.566 8.916 -34.027 1.00 92.56 87 SER A CA 1
ATOM 699 C C . SER A 1 87 ? 24.218 9.243 -35.480 1.00 92.56 87 SER A C 1
ATOM 701 O O . SER A 1 87 ? 23.048 9.338 -35.846 1.00 92.56 87 SER A O 1
ATOM 703 N N . GLN A 1 88 ? 25.236 9.441 -36.325 1.00 91.50 88 GLN A N 1
ATOM 704 C CA . GLN A 1 88 ? 25.083 9.704 -37.769 1.00 91.50 88 GLN A CA 1
ATOM 705 C C . GLN A 1 88 ? 24.330 11.004 -38.141 1.00 91.50 88 GLN A C 1
ATOM 707 O O . GLN A 1 88 ? 24.023 11.231 -39.310 1.00 91.50 88 GLN A O 1
ATOM 712 N N . THR A 1 89 ? 24.038 11.892 -37.183 1.00 89.69 89 THR A N 1
ATOM 713 C CA . THR A 1 89 ? 23.224 13.110 -37.399 1.00 89.69 89 THR A CA 1
ATOM 714 C C . THR A 1 89 ? 23.856 14.125 -38.351 1.00 89.69 89 THR A C 1
ATOM 716 O O . THR A 1 89 ? 23.134 14.908 -38.969 1.00 89.69 89 THR A O 1
ATOM 719 N N . SER A 1 90 ? 25.180 14.084 -38.508 1.00 89.06 90 SER A N 1
ATOM 720 C CA . SER A 1 90 ? 25.945 14.924 -39.439 1.00 89.06 90 SER A CA 1
ATOM 721 C C . SER A 1 90 ? 26.076 14.337 -40.854 1.00 89.06 90 SER A C 1
ATOM 723 O O . SER A 1 90 ? 26.604 15.010 -41.729 1.00 89.06 90 SER A O 1
ATOM 725 N N . GLU A 1 91 ? 25.578 13.121 -41.127 1.00 88.38 91 GLU A N 1
ATOM 726 C CA . GLU A 1 91 ? 25.677 12.465 -42.450 1.00 88.38 91 GLU A CA 1
ATOM 727 C C . GLU A 1 91 ? 24.701 13.024 -43.513 1.00 88.38 91 GLU A C 1
ATOM 729 O O . GLU A 1 91 ? 24.496 12.402 -44.554 1.00 88.38 91 GLU A O 1
ATOM 734 N N . GLY A 1 92 ? 24.026 14.150 -43.253 1.00 84.12 92 GLY A N 1
ATOM 735 C CA . GLY A 1 92 ? 23.148 14.806 -44.234 1.00 84.12 92 GLY A CA 1
ATOM 736 C C . GLY A 1 92 ? 21.905 14.009 -44.664 1.00 84.12 92 GLY A C 1
ATOM 737 O O . GLY A 1 92 ? 21.286 14.358 -45.663 1.00 84.12 92 GLY A O 1
ATOM 738 N N . LYS A 1 93 ? 21.506 12.957 -43.926 1.00 85.88 93 LYS A N 1
ATOM 739 C CA . LYS A 1 93 ? 20.373 12.065 -44.282 1.00 85.88 93 LYS A CA 1
ATOM 740 C C . LYS A 1 93 ? 19.020 12.773 -44.454 1.00 85.88 93 LYS A C 1
ATOM 742 O O . LYS A 1 93 ? 18.130 12.227 -45.096 1.00 85.88 93 LYS A O 1
ATOM 747 N N . HIS A 1 94 ? 18.863 13.949 -43.852 1.00 91.06 94 HIS A N 1
ATOM 748 C CA . HIS A 1 94 ? 17.659 14.774 -43.894 1.00 91.06 94 HIS A CA 1
ATOM 749 C C . HIS A 1 94 ? 18.065 16.184 -44.323 1.00 91.06 94 HIS A C 1
ATOM 751 O O . HIS A 1 94 ? 18.981 16.761 -43.736 1.00 91.06 94 HIS A O 1
ATOM 757 N N . SER A 1 95 ? 17.404 16.735 -45.343 1.00 85.56 95 SER A N 1
ATOM 758 C CA . SER A 1 95 ? 17.807 18.005 -45.964 1.00 85.56 95 SER A CA 1
ATOM 759 C C . SER A 1 95 ? 17.400 19.251 -45.170 1.00 85.56 95 SER A C 1
ATOM 761 O O . SER A 1 95 ? 17.880 20.338 -45.477 1.00 85.56 95 SER A O 1
ATOM 763 N N . SER A 1 96 ? 16.541 19.121 -44.150 1.00 86.00 96 SER A N 1
ATOM 764 C CA . SER A 1 96 ? 16.066 20.249 -43.336 1.00 86.00 96 SER A CA 1
ATOM 765 C C . SER A 1 96 ? 16.397 20.100 -41.848 1.00 86.00 96 SER A C 1
ATOM 767 O O . SER A 1 96 ? 16.259 19.031 -41.257 1.00 86.00 96 SER A O 1
ATOM 769 N N . GLY A 1 97 ? 16.815 21.210 -41.228 1.00 81.88 97 GLY A N 1
ATOM 770 C CA . GLY A 1 97 ? 17.026 21.341 -39.780 1.00 81.88 97 GLY A CA 1
ATOM 771 C C . GLY A 1 97 ? 18.380 20.859 -39.226 1.00 81.88 97 GLY A C 1
ATOM 772 O O . GLY A 1 97 ? 18.703 21.166 -38.078 1.00 81.88 97 GLY A O 1
ATOM 773 N N . GLY A 1 98 ? 19.195 20.161 -40.022 1.00 88.88 98 GLY A N 1
ATOM 774 C CA . GLY A 1 98 ? 20.556 19.755 -39.647 1.00 88.88 98 GLY A CA 1
ATOM 775 C C . GLY A 1 98 ? 20.630 18.793 -38.450 1.00 88.88 98 GLY A C 1
ATOM 776 O O . GLY A 1 98 ? 19.656 18.137 -38.083 1.00 88.88 98 GLY A O 1
ATOM 777 N N . SER A 1 99 ? 21.804 18.702 -37.818 1.00 90.19 99 SER A N 1
ATOM 778 C CA . SER A 1 99 ? 22.060 17.762 -36.713 1.00 90.19 99 SER A CA 1
ATOM 779 C C . SER A 1 99 ? 21.244 18.051 -35.443 1.00 90.19 99 SER A C 1
ATOM 781 O O . SER A 1 99 ? 20.934 17.128 -34.689 1.00 90.19 99 SER A O 1
ATOM 783 N N . LEU A 1 100 ? 20.839 19.306 -35.218 1.00 92.00 100 LEU A N 1
ATOM 784 C CA . LEU A 1 100 ? 20.048 19.704 -34.048 1.00 92.00 100 LEU A CA 1
ATOM 785 C C . LEU A 1 100 ? 18.573 19.265 -34.144 1.00 92.00 100 LEU A C 1
ATOM 787 O O . LEU A 1 100 ? 17.940 19.026 -33.112 1.00 92.00 100 LEU A O 1
ATOM 791 N N . ALA A 1 101 ? 18.029 19.104 -35.356 1.00 93.12 101 ALA A N 1
ATOM 792 C CA . ALA A 1 101 ? 16.625 18.741 -35.565 1.00 93.12 101 ALA A CA 1
ATOM 793 C C . ALA A 1 101 ? 16.246 17.387 -34.945 1.00 93.12 101 ALA A C 1
ATOM 795 O O . ALA A 1 101 ? 15.149 17.245 -34.409 1.00 93.12 101 ALA A O 1
ATOM 796 N N . TYR A 1 102 ? 17.162 16.414 -34.944 1.00 93.75 102 TYR A N 1
ATOM 797 C CA . TYR A 1 102 ? 16.949 15.107 -34.314 1.00 93.75 102 TYR A CA 1
ATOM 798 C C . TYR A 1 102 ? 16.712 15.240 -32.796 1.00 93.75 102 TYR A C 1
ATOM 800 O O . TYR A 1 102 ? 15.766 14.666 -32.257 1.00 93.75 102 TYR A O 1
ATOM 808 N N . ALA A 1 103 ? 17.516 16.061 -32.109 1.00 93.00 103 ALA A N 1
ATOM 809 C CA . ALA A 1 103 ? 17.366 16.323 -30.675 1.00 93.00 103 ALA A CA 1
ATOM 810 C C . ALA A 1 103 ? 16.110 17.158 -30.362 1.00 93.00 103 ALA A C 1
ATOM 812 O O . ALA A 1 103 ? 15.412 16.894 -29.382 1.00 93.00 103 ALA A O 1
ATOM 813 N N . GLN A 1 104 ? 15.781 18.137 -31.213 1.00 93.88 104 GLN A N 1
ATOM 814 C CA . GLN A 1 104 ? 14.534 18.906 -31.110 1.00 93.88 104 GLN A CA 1
ATOM 815 C C . GLN A 1 104 ? 13.298 18.006 -31.259 1.00 93.88 104 GLN A C 1
ATOM 817 O O . GLN A 1 104 ? 12.349 18.136 -30.485 1.00 93.88 104 GLN A O 1
ATOM 822 N N . TYR A 1 105 ? 13.319 17.063 -32.205 1.00 94.00 105 TYR A N 1
ATOM 823 C CA . TYR A 1 105 ? 12.229 16.114 -32.414 1.00 94.00 105 TYR A CA 1
ATOM 824 C C . TYR A 1 105 ? 12.060 15.141 -31.236 1.00 94.00 105 TYR A C 1
ATOM 826 O O . TYR A 1 105 ? 10.930 14.878 -30.825 1.00 94.00 105 TYR A O 1
ATOM 834 N N . LEU A 1 106 ? 13.151 14.656 -30.634 1.00 92.31 106 LEU A N 1
ATOM 835 C CA . LEU A 1 106 ? 13.067 13.826 -29.426 1.00 92.31 106 LEU A CA 1
ATOM 836 C C . LEU A 1 106 ? 12.471 14.589 -28.235 1.00 92.31 106 LEU A C 1
ATOM 838 O O . LEU A 1 106 ? 11.549 14.079 -27.605 1.00 92.31 106 LEU A O 1
ATOM 842 N N . ARG A 1 107 ? 12.888 15.840 -27.994 1.00 91.31 107 ARG A N 1
ATOM 843 C CA . ARG A 1 107 ? 12.268 16.718 -26.976 1.00 91.31 107 ARG A CA 1
ATOM 844 C C . ARG A 1 107 ? 10.785 16.991 -27.255 1.00 91.31 107 ARG A C 1
ATOM 846 O O . ARG A 1 107 ? 9.991 17.163 -26.334 1.00 91.31 107 ARG A O 1
ATOM 853 N N . PHE A 1 108 ? 10.381 17.034 -28.524 1.00 91.56 108 PHE A N 1
ATOM 854 C CA . PHE A 1 108 ? 8.970 17.111 -28.910 1.00 91.56 108 PHE A CA 1
ATOM 855 C C . PHE A 1 108 ? 8.211 15.808 -28.603 1.00 91.56 108 PHE A C 1
ATOM 857 O O . PHE A 1 108 ? 7.077 15.873 -28.128 1.00 91.56 108 PHE A O 1
ATOM 864 N N . LEU A 1 109 ? 8.816 14.634 -28.823 1.00 90.19 109 LEU A N 1
ATOM 865 C CA . LEU A 1 109 ? 8.216 13.351 -28.441 1.00 90.19 109 LEU A CA 1
ATOM 866 C C . LEU A 1 109 ? 8.083 13.197 -26.925 1.00 90.19 109 LEU A C 1
ATOM 868 O O . LEU A 1 109 ? 7.024 12.773 -26.477 1.00 90.19 109 LEU A O 1
ATOM 872 N N . GLU A 1 110 ? 9.108 13.582 -26.166 1.00 88.12 110 GLU A N 1
ATOM 873 C CA . GLU A 1 110 ? 9.126 13.617 -24.700 1.00 88.12 110 GLU A CA 1
ATOM 874 C C . GLU A 1 110 ? 7.985 14.486 -24.153 1.00 88.12 110 GLU A C 1
ATOM 876 O O . GLU A 1 110 ? 7.130 13.994 -23.421 1.00 88.12 110 GLU A O 1
ATOM 881 N N . LYS A 1 111 ? 7.859 15.738 -24.622 1.00 87.19 111 LYS A N 1
ATOM 882 C CA . LYS A 1 111 ? 6.731 16.620 -24.265 1.00 87.19 111 LYS A CA 1
ATOM 883 C C . LYS A 1 111 ? 5.366 16.021 -24.618 1.00 87.19 111 LYS A C 1
ATOM 885 O O . LYS A 1 111 ? 4.415 16.169 -23.859 1.00 87.19 111 LYS A O 1
ATOM 890 N N . ARG A 1 112 ? 5.253 15.322 -25.753 1.00 85.62 112 ARG A N 1
ATOM 891 C CA . ARG A 1 112 ? 4.022 14.610 -26.151 1.00 85.62 112 ARG A CA 1
ATOM 892 C C . ARG A 1 112 ? 3.794 13.292 -25.409 1.00 85.62 112 ARG A C 1
ATOM 894 O O . ARG A 1 112 ? 2.728 12.703 -25.573 1.00 85.62 112 ARG A O 1
ATOM 901 N N . ALA A 1 113 ? 4.770 12.832 -24.638 1.00 81.56 113 ALA A N 1
ATOM 902 C CA . ALA A 1 113 ? 4.694 11.674 -23.764 1.00 81.56 113 ALA A CA 1
ATOM 903 C C . ALA A 1 113 ? 4.602 12.074 -22.286 1.00 81.56 113 ALA A C 1
ATOM 905 O O . ALA A 1 113 ? 4.689 11.197 -21.440 1.00 81.56 113 ALA A O 1
ATOM 906 N N . ALA A 1 114 ? 4.385 13.353 -21.955 1.00 75.19 114 ALA A N 1
ATOM 907 C CA . ALA A 1 114 ? 4.326 13.822 -20.568 1.00 75.19 114 ALA A CA 1
ATOM 908 C C . ALA A 1 114 ? 3.332 13.026 -19.696 1.00 75.19 114 ALA A C 1
ATOM 910 O O . ALA A 1 114 ? 3.647 12.725 -18.556 1.00 75.19 114 ALA A O 1
ATOM 911 N N . ALA A 1 115 ? 2.193 12.584 -20.242 1.00 67.62 115 ALA A N 1
ATOM 912 C CA . ALA A 1 115 ? 1.239 11.724 -19.525 1.00 67.62 115 ALA A CA 1
ATOM 913 C C . ALA A 1 115 ? 1.748 10.290 -19.228 1.00 67.62 115 ALA A C 1
ATOM 915 O O . ALA A 1 115 ? 1.144 9.587 -18.432 1.00 67.62 115 ALA A O 1
ATOM 916 N N . ILE A 1 116 ? 2.827 9.848 -19.885 1.00 69.19 116 ILE A N 1
ATOM 917 C CA . ILE A 1 116 ? 3.505 8.549 -19.693 1.00 69.19 116 ILE A CA 1
ATOM 918 C C . ILE A 1 116 ? 4.801 8.721 -18.875 1.00 69.19 116 ILE A C 1
ATOM 920 O O . ILE A 1 116 ? 5.243 7.790 -18.214 1.00 69.19 116 ILE A O 1
ATOM 924 N N . VAL A 1 117 ? 5.431 9.899 -18.953 1.00 67.38 117 VAL A N 1
ATOM 925 C CA . VAL A 1 117 ? 6.752 10.209 -18.370 1.00 67.38 117 VAL A CA 1
ATOM 926 C C . VAL A 1 117 ? 6.646 10.958 -17.029 1.00 67.38 117 VAL A C 1
ATOM 928 O O . VAL A 1 117 ? 7.612 10.993 -16.269 1.00 67.38 117 VAL A O 1
ATOM 931 N N . CYS A 1 118 ? 5.488 11.555 -16.730 1.00 64.62 118 CYS A N 1
ATOM 932 C CA . CYS A 1 118 ? 5.252 12.383 -15.548 1.00 64.62 118 CYS A CA 1
ATOM 933 C C . CYS A 1 118 ? 3.957 11.989 -14.812 1.00 64.62 118 CYS A C 1
ATOM 935 O O . CYS A 1 118 ? 3.075 12.828 -14.627 1.00 64.62 118 CYS A O 1
ATOM 937 N N . ASP A 1 119 ? 3.847 10.736 -14.367 1.00 76.50 119 ASP A N 1
ATOM 938 C CA . ASP A 1 119 ? 2.833 10.352 -13.375 1.00 76.50 119 ASP A CA 1
ATOM 939 C C . ASP A 1 119 ? 3.107 11.098 -12.044 1.00 76.50 119 ASP A C 1
ATOM 941 O O . ASP A 1 119 ? 4.237 11.056 -11.544 1.00 76.50 119 ASP A O 1
ATOM 945 N N . PRO A 1 120 ? 2.133 11.826 -11.458 1.00 77.62 120 PRO A N 1
ATOM 946 C CA . PRO A 1 120 ? 2.281 12.443 -10.140 1.00 77.62 120 PRO A CA 1
ATOM 947 C C . PRO A 1 120 ? 2.729 11.470 -9.039 1.00 77.62 120 PRO A C 1
ATOM 949 O O . PRO A 1 120 ? 3.521 11.867 -8.183 1.00 77.62 120 PRO A O 1
ATOM 952 N N . ILE A 1 121 ? 2.280 10.210 -9.077 1.00 79.12 121 ILE A N 1
ATOM 953 C CA . ILE A 1 121 ? 2.623 9.196 -8.069 1.00 79.12 121 ILE A CA 1
ATOM 954 C C . ILE A 1 121 ? 4.091 8.782 -8.223 1.00 79.12 121 ILE A C 1
ATOM 956 O O . ILE A 1 121 ? 4.844 8.820 -7.253 1.00 79.12 121 ILE A O 1
ATOM 960 N N . GLU A 1 122 ? 4.546 8.483 -9.444 1.00 80.69 122 GLU A N 1
ATOM 961 C CA . GLU A 1 122 ? 5.959 8.166 -9.716 1.00 80.69 122 GLU A CA 1
ATOM 962 C C . GLU A 1 122 ? 6.900 9.353 -9.465 1.00 80.69 122 GLU A C 1
ATOM 964 O O . GLU A 1 122 ? 8.058 9.153 -9.103 1.00 80.69 122 GLU A O 1
ATOM 969 N N . ASN A 1 123 ? 6.423 10.592 -9.623 1.00 80.88 123 ASN A N 1
ATOM 970 C CA . ASN A 1 123 ? 7.194 11.789 -9.279 1.00 80.88 123 ASN A CA 1
ATOM 971 C C . ASN A 1 123 ? 7.342 11.970 -7.761 1.00 80.88 123 ASN A C 1
ATOM 973 O O . ASN A 1 123 ? 8.432 12.310 -7.303 1.00 80.88 123 ASN A O 1
ATOM 977 N N . PHE A 1 124 ? 6.288 11.717 -6.977 1.00 80.56 124 PHE A N 1
ATOM 978 C CA . PHE A 1 124 ? 6.376 11.691 -5.512 1.00 80.56 124 PHE A CA 1
ATOM 979 C C . PHE A 1 124 ? 7.290 10.552 -5.033 1.00 80.56 124 PHE A C 1
ATOM 981 O O . PHE A 1 124 ? 8.171 10.754 -4.201 1.00 80.56 124 PHE A O 1
ATOM 988 N N . ALA A 1 125 ? 7.148 9.370 -5.635 1.00 83.38 125 ALA A N 1
ATOM 989 C CA . ALA A 1 125 ? 7.935 8.183 -5.329 1.00 83.38 125 ALA A CA 1
ATOM 990 C C . ALA A 1 125 ? 9.289 8.112 -6.068 1.00 83.38 125 ALA A C 1
ATOM 992 O O . ALA A 1 125 ? 9.919 7.055 -6.082 1.00 83.38 125 ALA A O 1
ATOM 993 N N . ALA A 1 126 ? 9.779 9.206 -6.668 1.00 82.06 126 ALA A N 1
ATOM 994 C CA . ALA A 1 126 ? 10.932 9.183 -7.577 1.00 82.06 126 ALA A CA 1
ATOM 995 C C . ALA A 1 126 ? 12.234 8.651 -6.943 1.00 82.06 126 ALA A C 1
ATOM 997 O O . ALA A 1 126 ? 13.062 8.067 -7.641 1.00 82.06 126 ALA A O 1
ATOM 998 N N . GLY A 1 127 ? 12.411 8.832 -5.628 1.00 84.50 127 GLY A N 1
ATOM 999 C CA . GLY A 1 127 ? 13.536 8.276 -4.862 1.00 84.50 127 GLY A CA 1
ATOM 1000 C C . GLY A 1 127 ? 13.391 6.793 -4.486 1.00 84.50 127 GLY A C 1
ATOM 1001 O O . GLY A 1 127 ? 14.368 6.184 -4.062 1.00 84.50 127 GLY A O 1
ATOM 1002 N N . TYR A 1 128 ? 12.199 6.217 -4.659 1.00 87.50 128 TYR A N 1
ATOM 1003 C CA . TYR A 1 128 ? 11.821 4.864 -4.236 1.00 87.50 128 TYR A CA 1
ATOM 1004 C C . TYR A 1 128 ? 11.586 3.894 -5.415 1.00 87.50 128 TYR A C 1
ATOM 1006 O O . TYR A 1 128 ? 11.299 2.718 -5.197 1.00 87.50 128 TYR A O 1
ATOM 1014 N N . LEU A 1 129 ? 11.723 4.355 -6.668 1.00 89.19 129 LEU A N 1
ATOM 1015 C CA . LEU A 1 129 ? 11.490 3.551 -7.879 1.00 89.19 129 LEU A CA 1
ATOM 1016 C C . LEU A 1 129 ? 12.438 2.337 -7.963 1.00 89.19 129 LEU A C 1
ATOM 1018 O O . LEU A 1 129 ? 13.656 2.479 -8.117 1.00 89.19 129 LEU A O 1
ATOM 1022 N N . ASP A 1 130 ? 11.857 1.136 -7.920 1.00 89.94 130 ASP A N 1
ATOM 1023 C CA . ASP A 1 130 ? 12.540 -0.161 -7.800 1.00 89.94 130 ASP A CA 1
ATOM 1024 C C . ASP A 1 130 ? 13.499 -0.265 -6.587 1.00 89.94 130 ASP A C 1
ATOM 1026 O O . ASP A 1 130 ? 14.475 -1.022 -6.624 1.00 89.94 130 ASP A O 1
ATOM 1030 N N . TYR A 1 131 ? 13.262 0.512 -5.523 1.00 90.62 131 TYR A N 1
ATOM 1031 C CA . TYR A 1 131 ? 14.019 0.443 -4.271 1.00 90.62 131 TYR A CA 1
ATOM 1032 C C . TYR A 1 131 ? 13.366 -0.548 -3.300 1.00 90.62 131 TYR A C 1
ATOM 1034 O O . TYR A 1 131 ? 12.158 -0.505 -3.080 1.00 90.62 131 TYR A O 1
ATOM 1042 N N . LEU A 1 132 ? 14.167 -1.450 -2.726 1.00 92.94 132 LEU A N 1
ATOM 1043 C CA . LEU A 1 132 ? 13.688 -2.482 -1.806 1.00 92.94 132 LEU A CA 1
ATOM 1044 C C . LEU A 1 132 ? 13.612 -1.941 -0.375 1.00 92.94 132 LEU A C 1
ATOM 1046 O O . LEU A 1 132 ? 14.641 -1.607 0.213 1.00 92.94 132 LEU A O 1
ATOM 1050 N N . GLN A 1 133 ? 12.412 -1.914 0.201 1.00 93.00 133 GLN A N 1
ATOM 1051 C CA . GLN A 1 133 ? 12.177 -1.554 1.600 1.00 93.00 133 GLN A CA 1
ATOM 1052 C C . GLN A 1 133 ? 11.645 -2.763 2.370 1.00 93.00 133 GLN A C 1
ATOM 1054 O O . GLN A 1 133 ? 10.858 -3.548 1.842 1.00 93.00 133 GLN A O 1
ATOM 1059 N N . ALA A 1 134 ? 12.057 -2.915 3.628 1.00 90.94 134 ALA A N 1
ATOM 1060 C CA . ALA A 1 134 ? 11.392 -3.854 4.525 1.00 90.94 134 ALA A CA 1
ATOM 1061 C C . ALA A 1 134 ? 9.954 -3.361 4.794 1.00 90.94 134 ALA A C 1
ATOM 1063 O O . ALA A 1 134 ? 9.778 -2.155 4.998 1.00 90.94 134 ALA A O 1
ATOM 1064 N N . PRO A 1 135 ? 8.939 -4.244 4.804 1.00 91.31 135 PRO A N 1
ATOM 1065 C CA . PRO A 1 135 ? 7.617 -3.905 5.317 1.00 91.31 135 PRO A CA 1
ATOM 1066 C C . PRO A 1 135 ? 7.711 -3.403 6.758 1.00 91.31 135 PRO A C 1
ATOM 1068 O O . PRO A 1 135 ? 8.545 -3.877 7.533 1.00 91.31 135 PRO A O 1
ATOM 1071 N N . LEU A 1 136 ? 6.854 -2.449 7.119 1.00 90.94 136 LEU A N 1
ATOM 1072 C CA . LEU A 1 136 ? 6.753 -1.988 8.500 1.00 90.94 136 LEU A CA 1
ATOM 1073 C C . LEU A 1 136 ? 6.138 -3.091 9.370 1.00 90.94 136 LEU A C 1
ATOM 1075 O O . LEU A 1 136 ? 5.449 -3.982 8.873 1.00 90.94 136 LEU A O 1
ATOM 1079 N N . GLN A 1 137 ? 6.404 -3.043 10.674 1.00 91.19 137 GLN A N 1
ATOM 1080 C CA . GLN A 1 137 ? 5.838 -3.969 11.660 1.00 91.19 137 GLN A CA 1
ATOM 1081 C C . GLN A 1 137 ? 5.299 -3.194 12.875 1.00 91.19 137 GLN A C 1
ATOM 1083 O O . GLN A 1 137 ? 5.837 -3.336 13.974 1.00 91.19 137 GLN A O 1
ATOM 1088 N N . PRO A 1 138 ? 4.244 -2.362 12.731 1.00 89.69 138 PRO A N 1
ATOM 1089 C CA . PRO A 1 138 ? 3.827 -1.438 13.791 1.00 89.69 138 PRO A CA 1
ATOM 1090 C C . PRO A 1 138 ? 3.332 -2.131 15.065 1.00 89.69 138 PRO A C 1
ATOM 1092 O O . PRO A 1 138 ? 3.316 -1.511 16.128 1.00 89.69 138 PRO A O 1
ATOM 1095 N N . LEU A 1 139 ? 2.944 -3.414 14.999 1.00 87.81 139 LEU A N 1
ATOM 1096 C CA . LEU A 1 139 ? 2.625 -4.196 16.194 1.00 87.81 139 LEU A CA 1
ATOM 1097 C C . LEU A 1 139 ? 3.883 -4.512 17.027 1.00 87.81 139 LEU A C 1
ATOM 1099 O O . LEU A 1 139 ? 3.857 -4.374 18.249 1.00 87.81 139 LEU A O 1
ATOM 1103 N N . ALA A 1 140 ? 4.988 -4.887 16.377 1.00 86.50 140 ALA A N 1
ATOM 1104 C CA . ALA A 1 140 ? 6.245 -5.228 17.044 1.00 86.50 140 ALA A CA 1
ATOM 1105 C C . ALA A 1 140 ? 7.057 -3.979 17.428 1.00 86.50 140 ALA A C 1
ATOM 1107 O O . ALA A 1 140 ? 7.520 -3.866 18.562 1.00 86.50 140 ALA A O 1
ATOM 1108 N N . ASP A 1 141 ? 7.170 -3.026 16.503 1.00 90.19 141 ASP A N 1
ATOM 1109 C CA . ASP A 1 141 ? 8.028 -1.850 16.621 1.00 90.19 141 ASP A CA 1
ATOM 1110 C C . ASP A 1 141 ? 7.222 -0.577 16.915 1.00 90.19 141 ASP A C 1
ATOM 1112 O O . ASP A 1 141 ? 6.088 -0.402 16.465 1.00 90.19 141 ASP A O 1
ATOM 1116 N N . ASN A 1 142 ? 7.819 0.356 17.657 1.00 91.06 142 ASN A N 1
ATOM 1117 C CA . ASN A 1 142 ? 7.249 1.688 17.854 1.00 91.06 142 ASN A CA 1
ATOM 1118 C C . ASN A 1 142 ? 7.746 2.615 16.742 1.00 91.06 142 ASN A C 1
ATOM 1120 O O . ASN A 1 142 ? 8.911 3.004 16.736 1.00 91.06 142 ASN A O 1
ATOM 1124 N N . LEU A 1 143 ? 6.858 2.965 15.808 1.00 91.88 143 LEU A N 1
ATOM 1125 C CA . LEU A 1 143 ? 7.178 3.843 14.681 1.00 91.88 143 LEU A CA 1
ATOM 1126 C C . LEU A 1 143 ? 7.613 5.248 15.133 1.00 91.88 143 LEU A C 1
ATOM 1128 O O . LEU A 1 143 ? 7.053 5.816 16.078 1.00 91.88 143 LEU A O 1
ATOM 1132 N N . ASP A 1 144 ? 8.559 5.826 14.391 1.00 90.94 144 ASP A N 1
ATOM 1133 C CA . ASP A 1 144 ? 9.027 7.201 14.566 1.00 90.94 144 ASP A CA 1
ATOM 1134 C C . ASP A 1 144 ? 8.023 8.241 14.045 1.00 90.94 144 ASP A C 1
ATOM 1136 O O . ASP A 1 144 ? 7.277 8.016 13.090 1.00 90.94 144 ASP A O 1
ATOM 1140 N N . SER A 1 145 ? 8.078 9.453 14.609 1.00 89.69 145 SER A N 1
ATOM 1141 C CA . SER A 1 145 ? 7.189 10.571 14.246 1.00 89.69 145 SER A CA 1
ATOM 1142 C C . SER A 1 145 ? 7.232 10.940 12.749 1.00 89.69 145 SER A C 1
ATOM 1144 O O . SER A 1 145 ? 6.213 11.326 12.177 1.00 89.69 145 SER A O 1
ATOM 1146 N N . VAL A 1 146 ? 8.381 10.761 12.085 1.00 92.31 146 VAL A N 1
ATOM 1147 C CA . VAL A 1 146 ? 8.542 11.007 10.636 1.00 92.31 146 VAL A CA 1
ATOM 1148 C C . VAL A 1 146 ? 7.747 10.001 9.789 1.00 92.31 146 VAL A C 1
ATOM 1150 O O . VAL A 1 146 ? 7.260 10.358 8.718 1.00 92.31 146 VAL A O 1
ATOM 1153 N N . VAL A 1 147 ? 7.560 8.765 10.270 1.00 90.19 147 VAL A N 1
ATOM 1154 C CA . VAL A 1 147 ? 6.767 7.738 9.571 1.00 90.19 147 VAL A CA 1
ATOM 1155 C C . VAL A 1 147 ? 5.287 8.123 9.583 1.00 90.19 147 VAL A C 1
ATOM 1157 O O . VAL A 1 147 ? 4.654 8.150 8.528 1.00 90.19 147 VAL A O 1
ATOM 1160 N N . TYR A 1 148 ? 4.762 8.539 10.742 1.00 91.19 148 TYR A N 1
ATOM 1161 C CA . TYR A 1 148 ? 3.398 9.072 10.850 1.00 91.19 148 TYR A CA 1
ATOM 1162 C C . TYR A 1 148 ? 3.193 10.337 10.004 1.00 91.19 148 TYR A C 1
ATOM 1164 O O . TYR A 1 148 ? 2.172 10.463 9.335 1.00 91.19 148 TYR A O 1
ATOM 1172 N N . GLU A 1 149 ? 4.177 11.241 9.942 1.00 92.06 149 GLU A N 1
ATOM 1173 C CA . GLU A 1 149 ? 4.116 12.409 9.049 1.00 92.06 149 GLU A CA 1
ATOM 1174 C C . GLU A 1 149 ? 4.082 12.011 7.561 1.00 92.06 149 GLU A C 1
ATOM 1176 O O . GLU A 1 149 ? 3.481 12.706 6.743 1.00 92.06 149 GLU A O 1
ATOM 1181 N N . GLY A 1 150 ? 4.705 10.886 7.196 1.00 88.50 150 GLY A N 1
ATOM 1182 C CA . GLY A 1 150 ? 4.563 10.268 5.878 1.00 88.50 150 GLY A CA 1
ATOM 1183 C C . GLY A 1 150 ? 3.135 9.780 5.618 1.00 88.50 150 GLY A C 1
ATOM 1184 O O . GLY A 1 150 ? 2.563 10.103 4.580 1.00 88.50 150 GLY A O 1
ATOM 1185 N N . PHE A 1 151 ? 2.538 9.063 6.574 1.00 90.44 151 PHE A N 1
ATOM 1186 C CA . PHE A 1 151 ? 1.159 8.568 6.477 1.00 90.44 151 PHE A CA 1
ATOM 1187 C C . PHE A 1 151 ? 0.111 9.685 6.408 1.00 90.44 151 PHE A C 1
ATOM 1189 O O . PHE A 1 151 ? -0.866 9.565 5.673 1.00 90.44 151 PHE A O 1
ATOM 1196 N N . GLU A 1 152 ? 0.320 10.774 7.148 1.00 92.44 152 GLU A N 1
ATOM 1197 C CA . GLU A 1 152 ? -0.600 11.915 7.234 1.00 92.44 152 GLU A CA 1
ATOM 1198 C C . GLU A 1 152 ? -0.628 12.779 5.961 1.00 92.44 152 GLU A C 1
ATOM 1200 O O . GLU A 1 152 ? -1.555 13.565 5.767 1.00 92.44 152 GLU A O 1
ATOM 1205 N N . LYS A 1 153 ? 0.345 12.604 5.055 1.00 91.38 153 LYS A N 1
ATOM 1206 C CA . LYS A 1 153 ? 0.403 13.291 3.752 1.00 91.38 153 LYS A CA 1
ATOM 1207 C C . LYS A 1 153 ? -0.519 12.698 2.684 1.00 91.38 153 LYS A C 1
ATOM 1209 O O . LYS A 1 153 ? -0.579 13.262 1.594 1.00 91.38 153 LYS A O 1
ATOM 1214 N N . ASP A 1 154 ? -1.245 11.615 2.971 1.00 91.25 154 ASP A N 1
ATOM 1215 C CA . ASP A 1 154 ? -2.294 11.084 2.091 1.00 91.25 154 ASP A CA 1
ATOM 1216 C C . ASP A 1 154 ? -3.679 11.668 2.456 1.00 91.25 154 ASP A C 1
ATOM 1218 O O . ASP A 1 154 ? -4.345 11.162 3.365 1.00 91.25 154 ASP A O 1
ATOM 1222 N N . PRO A 1 155 ? -4.174 12.705 1.748 1.00 91.44 155 PRO A N 1
ATOM 1223 C CA . PRO A 1 155 ? -5.496 13.267 2.015 1.00 91.44 155 PRO A CA 1
ATOM 1224 C C . PRO A 1 155 ? -6.640 12.346 1.567 1.00 91.44 155 PRO A C 1
ATOM 1226 O O . PRO A 1 155 ? -7.759 12.473 2.069 1.00 91.44 155 PRO A O 1
ATOM 1229 N N . VAL A 1 156 ? -6.396 11.433 0.618 1.00 95.00 156 VAL A N 1
ATOM 1230 C CA . VAL A 1 156 ? -7.427 10.544 0.071 1.00 95.00 156 VAL A CA 1
ATOM 1231 C C . VAL A 1 156 ? -7.789 9.494 1.110 1.00 95.00 156 VAL A C 1
ATOM 1233 O O . VAL A 1 156 ? -8.979 9.294 1.356 1.00 95.00 156 VAL A O 1
ATOM 1236 N N . LYS A 1 157 ? -6.794 8.897 1.782 1.00 96.38 157 LYS A N 1
ATOM 1237 C CA . LYS A 1 157 ? -7.004 7.926 2.865 1.00 96.38 157 LYS A CA 1
ATOM 1238 C C . LYS A 1 157 ? -7.958 8.466 3.931 1.00 96.38 157 LYS A C 1
ATOM 1240 O O . LYS A 1 157 ? -9.042 7.914 4.119 1.00 96.38 157 LYS A O 1
ATOM 1245 N N . TYR A 1 158 ? -7.623 9.585 4.575 1.00 97.12 158 TYR A N 1
ATOM 1246 C CA . TYR A 1 158 ? -8.458 10.132 5.654 1.00 97.12 158 TYR A CA 1
ATOM 1247 C C . TYR A 1 158 ? -9.806 10.671 5.162 1.00 97.12 158 TYR A C 1
ATOM 1249 O O . TYR A 1 158 ? -10.792 10.567 5.887 1.00 97.12 158 TYR A O 1
ATOM 1257 N N . SER A 1 159 ? -9.893 11.170 3.922 1.00 97.69 159 SER A N 1
ATOM 1258 C CA . SER A 1 159 ? -11.177 11.539 3.309 1.00 97.69 159 SER A CA 1
ATOM 1259 C C . SER A 1 159 ? -12.102 10.329 3.119 1.00 97.69 159 SER A C 1
ATOM 1261 O O . SER A 1 159 ? -13.306 10.443 3.350 1.00 97.69 159 SER A O 1
ATOM 1263 N N . LYS A 1 160 ? -11.561 9.158 2.750 1.00 98.38 160 LYS A N 1
ATOM 1264 C CA . LYS A 1 160 ? -12.337 7.912 2.642 1.00 98.38 160 LYS A CA 1
ATOM 1265 C C . LYS A 1 160 ? -12.761 7.367 4.003 1.00 98.38 160 LYS A C 1
ATOM 1267 O O . LYS A 1 160 ? -13.911 6.956 4.125 1.00 98.38 160 LYS A O 1
ATOM 1272 N N . TYR A 1 161 ? -11.893 7.423 5.016 1.00 98.62 161 TYR A N 1
ATOM 1273 C CA . TYR A 1 161 ? -12.267 7.063 6.389 1.00 98.62 161 TYR A CA 1
ATOM 1274 C C . TYR A 1 161 ? -13.367 7.978 6.941 1.00 98.62 161 TYR A C 1
ATOM 1276 O O . TYR A 1 161 ? -14.376 7.475 7.425 1.00 98.62 161 TYR A O 1
ATOM 1284 N N . GLU A 1 162 ? -13.234 9.302 6.809 1.00 98.56 162 GLU A N 1
ATOM 1285 C CA . GLU A 1 162 ? -14.266 10.255 7.245 1.00 98.56 162 GLU A CA 1
ATOM 1286 C C . GLU A 1 162 ? -15.618 9.984 6.569 1.00 98.56 162 GLU A C 1
ATOM 1288 O O . GLU A 1 162 ? -16.651 9.980 7.232 1.00 98.56 162 GLU A O 1
ATOM 1293 N N . GLU A 1 163 ? -15.623 9.717 5.260 1.00 98.62 163 GLU A N 1
ATOM 1294 C CA . GLU A 1 163 ? -16.845 9.412 4.513 1.00 98.62 163 GLU A CA 1
ATOM 1295 C C . GLU A 1 163 ? -17.472 8.063 4.913 1.00 98.62 163 GLU A C 1
ATOM 1297 O O . GLU A 1 163 ? -18.697 7.958 4.975 1.00 98.62 163 GLU A O 1
ATOM 1302 N N . ALA A 1 164 ? -16.660 7.046 5.222 1.00 98.62 164 ALA A N 1
ATOM 1303 C CA . ALA A 1 164 ? -17.146 5.761 5.726 1.00 98.62 164 ALA A CA 1
ATOM 1304 C C . ALA A 1 164 ? -17.785 5.901 7.119 1.00 98.62 164 ALA A C 1
ATOM 1306 O O . ALA A 1 164 ? -18.895 5.416 7.336 1.00 98.62 164 ALA A O 1
ATOM 1307 N N . ILE A 1 165 ? -17.124 6.623 8.033 1.00 98.62 165 ILE A N 1
ATOM 1308 C CA . ILE A 1 165 ? -17.633 6.893 9.386 1.00 98.62 165 ILE A CA 1
ATOM 1309 C C . ILE A 1 165 ? -18.908 7.746 9.317 1.00 98.62 165 ILE A C 1
ATOM 1311 O O . ILE A 1 165 ? -19.873 7.464 10.020 1.00 98.62 165 ILE A O 1
ATOM 1315 N N . PHE A 1 166 ? -18.950 8.754 8.439 1.00 98.62 166 PHE A N 1
ATOM 1316 C CA . PHE A 1 166 ? -20.126 9.605 8.233 1.00 98.62 166 PHE A CA 1
ATOM 1317 C C . PHE A 1 166 ? -21.351 8.782 7.815 1.00 98.62 166 PHE A C 1
ATOM 1319 O O . PHE A 1 166 ? -22.405 8.910 8.431 1.00 98.62 166 PHE A O 1
ATOM 1326 N N . ARG A 1 167 ? -21.205 7.891 6.823 1.00 98.31 167 ARG A N 1
ATOM 1327 C CA . ARG A 1 167 ? -22.301 7.016 6.369 1.00 98.31 167 ARG A CA 1
ATOM 1328 C C . ARG A 1 167 ? -22.766 6.067 7.466 1.00 98.31 167 ARG A C 1
ATOM 1330 O O . ARG A 1 167 ? -23.957 6.022 7.746 1.00 98.31 167 ARG A O 1
ATOM 1337 N N . ALA A 1 168 ? -21.828 5.406 8.144 1.00 97.50 168 ALA A N 1
ATOM 1338 C CA . ALA A 1 168 ? -22.141 4.539 9.274 1.00 97.50 168 ALA A CA 1
ATOM 1339 C C . ALA A 1 168 ? -22.936 5.263 10.375 1.00 97.50 168 ALA A C 1
ATOM 1341 O O . ALA A 1 168 ? -23.916 4.730 10.887 1.00 97.50 168 ALA A O 1
ATOM 1342 N N . LEU A 1 169 ? -22.554 6.497 10.715 1.00 97.75 169 LEU A N 1
ATOM 1343 C CA . LEU A 1 169 ? -23.260 7.316 11.703 1.00 97.75 169 LEU A CA 1
ATOM 1344 C C . LEU A 1 169 ? -24.653 7.765 11.227 1.00 97.75 169 LEU A C 1
ATOM 1346 O O . LEU A 1 169 ? -25.571 7.853 12.044 1.00 97.75 169 LEU A O 1
ATOM 1350 N N . CYS A 1 170 ? -24.841 8.017 9.928 1.00 96.38 170 CYS A N 1
ATOM 1351 C CA . CYS A 1 170 ? -26.160 8.296 9.354 1.00 96.38 170 CYS A CA 1
ATOM 1352 C C . CYS A 1 170 ? -27.094 7.075 9.396 1.00 96.38 170 CYS A C 1
ATOM 1354 O O . CYS A 1 170 ? -28.277 7.243 9.698 1.00 96.38 170 CYS A O 1
ATOM 1356 N N . ASP A 1 171 ? -26.566 5.876 9.134 1.00 95.12 171 ASP A N 1
ATOM 1357 C CA . ASP A 1 171 ? -27.330 4.620 9.121 1.00 95.12 171 ASP A CA 1
ATOM 1358 C C . ASP A 1 171 ? -27.707 4.138 10.539 1.00 95.12 171 ASP A C 1
ATOM 1360 O O . ASP A 1 171 ? -28.699 3.424 10.713 1.00 95.12 171 ASP A O 1
ATOM 1364 N N . ARG A 1 172 ? -26.959 4.555 11.573 1.00 92.38 172 ARG A N 1
ATOM 1365 C CA . ARG A 1 172 ? -27.289 4.291 12.985 1.00 92.38 172 ARG A CA 1
ATOM 1366 C C . ARG A 1 172 ? -28.340 5.261 13.535 1.00 92.38 172 ARG A C 1
ATOM 1368 O O . ARG A 1 172 ? -28.564 6.363 13.019 1.00 92.38 172 ARG A O 1
ATOM 1375 N N . ARG A 1 173 ? -29.024 4.820 14.596 1.00 86.75 173 ARG A N 1
ATOM 1376 C CA . ARG A 1 173 ? -30.134 5.557 15.219 1.00 86.75 173 ARG A CA 1
ATOM 1377 C C . ARG A 1 173 ? -29.660 6.860 15.874 1.00 86.75 173 ARG A C 1
ATOM 1379 O O . ARG A 1 173 ? -28.507 7.000 16.261 1.00 86.75 173 ARG A O 1
ATOM 1386 N N . ALA A 1 174 ? -30.578 7.819 15.979 1.00 85.94 174 ALA A N 1
ATOM 1387 C CA . ALA A 1 174 ? -30.319 9.158 16.516 1.00 85.94 174 ALA A CA 1
ATOM 1388 C C . ALA A 1 174 ? -30.670 9.314 18.010 1.00 85.94 174 ALA A C 1
ATOM 1390 O O . ALA A 1 174 ? -30.491 10.391 18.570 1.00 85.94 174 ALA A O 1
ATOM 1391 N N . ASP A 1 175 ? -31.235 8.279 18.634 1.00 86.00 175 ASP A N 1
ATOM 1392 C CA . ASP A 1 175 ? -31.820 8.301 19.980 1.00 86.00 175 ASP A CA 1
ATOM 1393 C C . ASP A 1 175 ? -30.801 8.099 21.115 1.00 86.00 175 ASP A C 1
ATOM 1395 O O . ASP A 1 175 ? -31.104 8.429 22.262 1.00 86.00 175 ASP A O 1
ATOM 1399 N N . ALA A 1 176 ? -29.592 7.622 20.805 1.00 85.38 176 ALA A N 1
ATOM 1400 C CA . ALA A 1 176 ? -28.499 7.444 21.760 1.00 85.38 176 ALA A CA 1
ATOM 1401 C C . ALA A 1 176 ? -27.140 7.894 21.180 1.00 85.38 176 ALA A C 1
ATOM 1403 O O . ALA A 1 176 ? -26.913 7.735 19.974 1.00 85.38 176 ALA A O 1
ATOM 1404 N N . PRO A 1 177 ? -26.210 8.416 22.008 1.00 93.38 177 PRO A N 1
ATOM 1405 C CA . PRO A 1 177 ? -24.819 8.623 21.606 1.00 93.38 177 PRO A CA 1
ATOM 1406 C C . PRO A 1 177 ? -24.163 7.307 21.176 1.00 93.38 177 PRO A C 1
ATOM 1408 O O . PRO A 1 177 ? -24.366 6.288 21.828 1.00 93.38 177 PRO A O 1
ATOM 1411 N N . GLN A 1 178 ? -23.374 7.335 20.102 1.00 96.25 178 GLN A N 1
ATOM 1412 C CA . GLN A 1 178 ? -22.718 6.139 19.560 1.00 96.25 178 GLN A CA 1
ATOM 1413 C C . GLN A 1 178 ? -21.300 5.969 20.129 1.00 96.25 178 GLN A C 1
ATOM 1415 O O . GLN A 1 178 ? -20.517 6.922 20.153 1.00 96.25 178 GLN A O 1
ATOM 1420 N N . VAL A 1 179 ? -20.949 4.759 20.561 1.00 97.62 179 VAL A N 1
ATOM 1421 C CA . VAL A 1 179 ? -19.648 4.408 21.147 1.00 97.62 179 VAL A CA 1
ATOM 1422 C C . VAL A 1 179 ? -18.665 3.995 20.048 1.00 97.62 179 VAL A C 1
ATOM 1424 O O . VAL A 1 179 ? -18.789 2.942 19.424 1.00 97.62 179 VAL A O 1
ATOM 1427 N N . LEU A 1 180 ? -17.660 4.833 19.807 1.00 98.38 180 LEU A N 1
ATOM 1428 C CA . LEU A 1 180 ? -16.624 4.644 18.791 1.00 98.38 180 LEU A CA 1
ATOM 1429 C C . LEU A 1 180 ? -15.293 4.240 19.437 1.00 98.38 180 LEU A C 1
ATOM 1431 O O . LEU A 1 180 ? -14.891 4.802 20.458 1.00 98.38 180 LEU A O 1
ATOM 1435 N N . ALA A 1 181 ? -14.553 3.334 18.798 1.00 98.44 181 ALA A N 1
ATOM 1436 C CA . ALA A 1 181 ? -13.184 2.995 19.184 1.00 98.44 181 ALA A CA 1
ATOM 1437 C C . ALA A 1 181 ? -12.231 3.148 17.992 1.00 98.44 181 ALA A C 1
ATOM 1439 O O . ALA A 1 181 ? -12.384 2.464 16.983 1.00 98.44 181 ALA A O 1
ATOM 1440 N N . VAL A 1 182 ? -11.237 4.034 18.107 1.00 98.69 182 VAL A N 1
ATOM 1441 C CA . VAL A 1 182 ? -10.149 4.172 17.127 1.00 98.69 182 VAL A CA 1
ATOM 1442 C C . VAL A 1 182 ? -8.972 3.314 17.589 1.00 98.69 182 VAL A C 1
ATOM 1444 O O . VAL A 1 182 ? -8.246 3.682 18.513 1.00 98.69 182 VAL A O 1
ATOM 1447 N N . CYS A 1 183 ? -8.798 2.163 16.951 1.00 97.88 183 CYS A N 1
ATOM 1448 C CA . CYS A 1 183 ? -7.819 1.135 17.280 1.00 97.88 183 CYS A CA 1
ATOM 1449 C C . CYS A 1 183 ? -6.521 1.341 16.486 1.00 97.88 183 CYS A C 1
ATOM 1451 O O . CYS A 1 183 ? -6.504 1.157 15.269 1.00 97.88 183 CYS A O 1
ATOM 1453 N N . GLY A 1 184 ? -5.437 1.720 17.173 1.00 97.44 184 GLY A N 1
ATOM 1454 C CA . GLY A 1 184 ? -4.198 2.170 16.529 1.00 97.44 184 GLY A CA 1
ATOM 1455 C C . GLY A 1 184 ? -4.306 3.633 16.096 1.00 97.44 184 GLY A C 1
ATOM 1456 O O . GLY A 1 184 ? -4.194 3.960 14.917 1.00 97.44 184 GLY A O 1
ATOM 1457 N N . ALA A 1 185 ? -4.605 4.523 17.044 1.00 97.69 185 ALA A N 1
ATOM 1458 C CA . ALA A 1 185 ? -4.921 5.921 16.756 1.00 97.69 185 ALA A CA 1
ATOM 1459 C C . ALA A 1 185 ? -3.742 6.747 16.197 1.00 97.69 185 ALA A C 1
ATOM 1461 O O . ALA A 1 185 ? -3.973 7.810 15.609 1.00 97.69 185 ALA A O 1
ATOM 1462 N N . GLY A 1 186 ? -2.493 6.297 16.358 1.00 96.75 186 GLY A N 1
ATOM 1463 C CA . GLY A 1 186 ? -1.292 7.012 15.933 1.00 96.75 186 GLY A CA 1
ATOM 1464 C C . GLY A 1 186 ? -1.221 8.401 16.566 1.00 96.75 186 GLY A C 1
ATOM 1465 O O . GLY A 1 186 ? -1.407 8.558 17.770 1.00 96.75 186 GLY A O 1
ATOM 1466 N N . ARG A 1 187 ? -1.004 9.437 15.748 1.00 97.31 187 ARG A N 1
ATOM 1467 C CA . ARG A 1 187 ? -1.068 10.852 16.177 1.00 97.31 187 ARG A CA 1
ATOM 1468 C C . ARG A 1 187 ? -2.487 11.455 16.097 1.00 97.31 187 ARG A C 1
ATOM 1470 O O . ARG A 1 187 ? -2.680 12.667 16.201 1.00 97.31 187 ARG A O 1
ATOM 1477 N N . GLY A 1 188 ? -3.503 10.612 15.905 1.00 97.62 188 GLY A N 1
ATOM 1478 C CA . GLY A 1 188 ? -4.921 10.970 15.911 1.00 97.62 188 GLY A CA 1
ATOM 1479 C C . GLY A 1 188 ? -5.554 11.509 14.614 1.00 97.62 188 GLY A C 1
ATOM 1480 O O . GLY A 1 188 ? -6.558 12.216 14.737 1.00 97.62 188 GLY A O 1
ATOM 1481 N N . PRO A 1 189 ? -5.068 11.249 13.380 1.00 98.00 189 PRO A N 1
ATOM 1482 C CA . PRO A 1 189 ? -5.764 11.727 12.180 1.00 98.00 189 PRO A CA 1
ATOM 1483 C C . PRO A 1 189 ? -7.125 11.033 11.970 1.00 98.00 189 PRO A C 1
ATOM 1485 O O . PRO A 1 189 ? -8.063 11.660 11.481 1.00 98.00 189 PRO A O 1
ATOM 1488 N N . LEU A 1 190 ? -7.277 9.771 12.400 1.00 98.44 190 LEU A N 1
ATOM 1489 C CA . LEU A 1 190 ? -8.563 9.054 12.381 1.00 98.44 190 LEU A CA 1
ATOM 1490 C C . LEU A 1 190 ? -9.527 9.524 13.478 1.00 98.44 190 LEU A C 1
ATOM 1492 O O . LEU A 1 190 ? -10.731 9.556 13.247 1.00 98.44 190 LEU A O 1
ATOM 1496 N N . VAL A 1 191 ? -9.004 9.945 14.636 1.00 98.56 191 VAL A N 1
ATOM 1497 C CA . VAL A 1 191 ? -9.800 10.597 15.691 1.00 98.56 191 VAL A CA 1
ATOM 1498 C C . VAL A 1 191 ? -10.413 11.887 15.145 1.00 98.56 191 VAL A C 1
ATOM 1500 O O . VAL A 1 191 ? -11.620 12.090 15.241 1.00 98.56 191 VAL A O 1
ATOM 1503 N N . GLU A 1 192 ? -9.609 12.712 14.469 1.00 97.88 192 GLU A N 1
ATOM 1504 C CA . GLU A 1 192 ? -10.097 13.933 13.821 1.00 97.88 192 GLU A CA 1
ATOM 1505 C C . GLU A 1 192 ? -11.126 13.635 12.718 1.00 97.88 192 GLU A C 1
ATOM 1507 O O . GLU A 1 192 ? -12.171 14.282 12.653 1.00 97.88 192 GLU A O 1
ATOM 1512 N N . ALA A 1 193 ? -10.874 12.626 11.876 1.00 98.31 193 ALA A N 1
ATOM 1513 C CA . ALA A 1 193 ? -11.824 12.190 10.852 1.00 98.31 193 ALA A CA 1
ATOM 1514 C C . ALA A 1 193 ? -13.172 11.762 11.463 1.00 98.31 193 ALA A C 1
ATOM 1516 O O . ALA A 1 193 ? -14.219 12.174 10.970 1.00 98.31 193 ALA A O 1
ATOM 1517 N N . ALA A 1 194 ? -13.166 11.012 12.568 1.00 98.56 194 ALA A N 1
ATOM 1518 C CA . ALA A 1 194 ? -14.381 10.613 13.275 1.00 98.56 194 ALA A CA 1
ATOM 1519 C C . ALA A 1 194 ? -15.136 11.811 13.885 1.00 98.56 194 ALA A C 1
ATOM 1521 O O . ALA A 1 194 ? -16.351 11.921 13.720 1.00 98.56 194 ALA A O 1
ATOM 1522 N N . LEU A 1 195 ? -14.427 12.761 14.508 1.00 98.44 195 LEU A N 1
ATOM 1523 C CA . LEU A 1 195 ? -15.018 13.992 15.057 1.00 98.44 195 LEU A CA 1
ATOM 1524 C C . LEU A 1 195 ? -15.605 14.908 13.967 1.00 98.44 195 LEU A C 1
ATOM 1526 O O . LEU A 1 195 ? -16.603 15.597 14.196 1.00 98.44 195 LEU A O 1
ATOM 1530 N N . ARG A 1 196 ? -15.008 14.949 12.768 1.00 98.31 196 ARG A N 1
ATOM 1531 C CA . ARG A 1 196 ? -15.586 15.656 11.610 1.00 98.31 196 ARG A CA 1
ATOM 1532 C C . ARG A 1 196 ? -16.789 14.912 11.034 1.00 98.31 196 ARG A C 1
ATOM 1534 O O . ARG A 1 196 ? -17.801 15.551 10.752 1.00 98.31 196 ARG A O 1
ATOM 1541 N N . ALA A 1 197 ? -16.720 13.587 10.924 1.00 98.44 197 ALA A N 1
ATOM 1542 C CA . ALA A 1 197 ? -17.825 12.749 10.468 1.00 98.44 197 ALA A CA 1
ATOM 1543 C C . ALA A 1 197 ? -19.065 12.871 11.371 1.00 98.44 197 ALA A C 1
ATOM 1545 O O . ALA A 1 197 ? -20.162 13.081 10.858 1.00 98.44 197 ALA A O 1
ATOM 1546 N N . ALA A 1 198 ? -18.900 12.834 12.697 1.00 97.75 198 ALA A N 1
ATOM 1547 C CA . ALA A 1 198 ? -19.998 12.989 13.654 1.00 97.75 198 ALA A CA 1
ATOM 1548 C C . ALA A 1 198 ? -20.656 14.375 13.590 1.00 97.75 198 ALA A C 1
ATOM 1550 O O . ALA A 1 198 ? -21.882 14.470 13.521 1.00 97.75 198 ALA A O 1
ATOM 1551 N N . ARG A 1 199 ? -19.853 15.447 13.492 1.00 97.25 199 ARG A N 1
ATOM 1552 C CA . ARG A 1 199 ? -20.360 16.813 13.256 1.00 97.25 199 ARG A CA 1
ATOM 1553 C C . ARG A 1 199 ? -21.108 16.947 11.927 1.00 97.25 199 ARG A C 1
ATOM 1555 O O . ARG A 1 199 ? -22.096 17.666 11.864 1.00 97.25 199 ARG A O 1
ATOM 1562 N N . ARG A 1 200 ? -20.656 16.264 10.868 1.00 97.94 200 ARG A N 1
ATOM 1563 C CA . ARG A 1 200 ? -21.349 16.226 9.567 1.00 97.94 200 ARG A CA 1
ATOM 1564 C C . ARG A 1 200 ? -22.658 15.431 9.617 1.00 97.94 200 ARG A C 1
ATOM 1566 O O . ARG A 1 200 ? -23.591 15.794 8.910 1.00 97.94 200 ARG A O 1
ATOM 1573 N N . ALA A 1 201 ? -22.705 14.349 10.394 1.00 96.94 201 ALA A N 1
ATOM 1574 C CA . ALA A 1 201 ? -23.855 13.449 10.511 1.00 96.94 201 ALA A CA 1
ATOM 1575 C C . ALA A 1 201 ? -24.936 13.938 11.494 1.00 96.94 201 ALA A C 1
ATOM 1577 O O . ALA A 1 201 ? -26.001 13.327 11.553 1.00 96.94 201 ALA A O 1
ATOM 1578 N N . ASP A 1 202 ? -24.655 14.997 12.263 1.00 95.94 202 ASP A N 1
ATOM 1579 C CA . ASP A 1 202 ? -25.468 15.460 13.397 1.00 95.94 202 ASP A CA 1
ATOM 1580 C C . ASP A 1 202 ? -25.765 14.308 14.381 1.00 95.94 202 ASP A C 1
ATOM 1582 O O . ASP A 1 202 ? -26.908 13.917 14.640 1.00 95.94 202 ASP A O 1
ATOM 1586 N N . ARG A 1 203 ? -24.682 13.675 14.858 1.00 95.62 203 ARG A N 1
ATOM 1587 C CA . ARG A 1 203 ? -24.715 12.537 15.787 1.00 95.62 203 ARG A CA 1
ATOM 1588 C C . ARG A 1 203 ? -23.849 12.801 17.011 1.00 95.62 203 ARG A C 1
ATOM 1590 O O . ARG A 1 203 ? -22.675 13.146 16.885 1.00 95.62 203 ARG A O 1
ATOM 1597 N N . ALA A 1 204 ? -24.417 12.561 18.191 1.00 95.62 204 ALA A N 1
ATOM 1598 C CA . ALA A 1 204 ? -23.651 12.460 19.426 1.00 95.62 204 ALA A CA 1
ATOM 1599 C C . ALA A 1 204 ? -22.806 11.176 19.409 1.00 95.62 204 ALA A C 1
ATOM 1601 O O . ALA A 1 204 ? -23.292 10.114 19.013 1.00 95.62 204 ALA A O 1
ATOM 1602 N N . ILE A 1 205 ? -21.552 11.271 19.850 1.00 97.31 205 ILE A N 1
ATOM 1603 C CA . ILE A 1 205 ? -20.630 10.137 19.952 1.00 97.31 205 ILE A CA 1
ATOM 1604 C C . ILE A 1 205 ? -19.842 10.198 21.263 1.00 97.31 205 ILE A C 1
ATOM 1606 O O . ILE A 1 205 ? -19.617 11.281 21.798 1.00 97.31 205 ILE A O 1
ATOM 1610 N N . THR A 1 206 ? -19.362 9.044 21.713 1.00 97.56 206 THR A N 1
ATOM 1611 C CA . THR A 1 206 ? -18.284 8.908 22.701 1.00 97.56 206 THR A CA 1
ATOM 1612 C C . THR A 1 206 ? -17.168 8.126 22.025 1.00 97.56 206 THR A C 1
ATOM 1614 O O . THR A 1 206 ? -17.410 7.025 21.540 1.00 97.56 206 THR A O 1
ATOM 1617 N N . LEU A 1 207 ? -15.954 8.667 21.963 1.00 98.31 207 LEU A N 1
ATOM 1618 C CA . LEU A 1 207 ? -14.849 8.084 21.202 1.00 98.31 207 LEU A CA 1
ATOM 1619 C C . LEU A 1 207 ? -13.683 7.715 22.120 1.00 98.31 207 LEU A C 1
ATOM 1621 O O . LEU A 1 207 ? -13.157 8.570 22.825 1.00 98.31 207 LEU A O 1
ATOM 1625 N N . THR A 1 208 ? -13.222 6.465 22.061 1.00 98.50 208 THR A N 1
ATOM 1626 C CA . THR A 1 208 ? -11.961 6.051 22.697 1.00 98.50 208 THR A CA 1
ATOM 1627 C C . THR A 1 208 ? -10.855 5.912 21.654 1.00 98.50 208 THR A C 1
ATOM 1629 O O . THR A 1 208 ? -10.994 5.155 20.696 1.00 98.50 208 THR A O 1
ATOM 1632 N N . ALA A 1 209 ? -9.743 6.622 21.836 1.00 98.56 209 ALA A N 1
ATOM 1633 C CA . ALA A 1 209 ? -8.535 6.469 21.032 1.00 98.56 209 ALA A CA 1
ATOM 1634 C C . ALA A 1 209 ? -7.554 5.522 21.742 1.00 98.56 209 ALA A C 1
ATOM 1636 O O . ALA A 1 209 ? -7.071 5.823 22.836 1.00 98.56 209 ALA A O 1
ATOM 1637 N N . ILE A 1 210 ? -7.282 4.378 21.114 1.00 98.44 210 ILE A N 1
ATOM 1638 C CA . ILE A 1 210 ? -6.436 3.295 21.626 1.00 98.44 210 ILE A CA 1
ATOM 1639 C C . ILE A 1 210 ? -5.087 3.337 20.908 1.00 98.44 210 ILE A C 1
ATOM 1641 O O . ILE A 1 210 ? -5.032 3.245 19.678 1.00 98.44 210 ILE A O 1
ATOM 1645 N N . GLU A 1 211 ? -3.996 3.446 21.664 1.00 98.31 211 GLU A N 1
ATOM 1646 C CA . GLU A 1 211 ? -2.635 3.452 21.119 1.00 98.31 211 GLU A CA 1
ATOM 1647 C C . GLU A 1 211 ? -1.633 2.808 22.093 1.00 98.31 211 GLU A C 1
ATOM 1649 O O . GLU A 1 211 ? -1.637 3.105 23.290 1.00 98.31 211 GLU A O 1
ATOM 1654 N N . LYS A 1 212 ? -0.743 1.954 21.569 1.00 97.00 212 LYS A N 1
ATOM 1655 C CA . LYS A 1 212 ? 0.307 1.272 22.347 1.00 97.00 212 LYS A CA 1
ATOM 1656 C C . LYS A 1 212 ? 1.650 1.995 22.308 1.00 97.00 212 LYS A C 1
ATOM 1658 O O . LYS A 1 212 ? 2.473 1.805 23.197 1.00 97.00 212 LYS A O 1
ATOM 1663 N N . ASN A 1 213 ? 1.916 2.763 21.250 1.00 97.19 213 ASN A N 1
ATOM 1664 C CA . ASN A 1 213 ? 3.188 3.439 21.043 1.00 97.19 213 ASN A CA 1
ATOM 1665 C C . ASN A 1 213 ? 3.255 4.663 21.975 1.00 97.19 213 ASN A C 1
ATOM 1667 O O . ASN A 1 213 ? 2.511 5.624 21.756 1.00 97.19 213 ASN A O 1
ATOM 1671 N N . PRO A 1 214 ? 4.140 4.682 22.991 1.00 97.12 214 PRO A N 1
ATOM 1672 C CA . PRO A 1 214 ? 4.187 5.768 23.970 1.00 97.12 214 PRO A CA 1
ATOM 1673 C C . PRO A 1 214 ? 4.504 7.126 23.332 1.00 97.12 214 PRO A C 1
ATOM 1675 O O . PRO A 1 214 ? 4.004 8.150 23.790 1.00 97.12 214 PRO A O 1
ATOM 1678 N N . ASN A 1 215 ? 5.275 7.148 22.239 1.00 95.75 215 ASN A N 1
ATOM 1679 C CA . ASN A 1 215 ? 5.635 8.383 21.538 1.00 95.75 215 ASN A CA 1
ATOM 1680 C C . ASN A 1 215 ? 4.412 9.007 20.843 1.00 95.75 215 ASN A C 1
ATOM 1682 O O . ASN A 1 215 ? 4.195 10.219 20.900 1.00 95.75 215 ASN A O 1
ATOM 1686 N N . SER A 1 216 ? 3.584 8.165 20.222 1.00 95.81 216 SER A N 1
ATOM 1687 C CA . SER A 1 216 ? 2.315 8.567 19.608 1.00 95.81 216 SER A CA 1
ATOM 1688 C C . SER A 1 216 ? 1.290 8.968 20.666 1.00 95.81 216 SER A C 1
ATOM 1690 O O . SER A 1 216 ? 0.640 10.003 20.532 1.00 95.81 216 SER A O 1
ATOM 1692 N N . TYR A 1 217 ? 1.213 8.213 21.766 1.00 97.62 217 TYR A N 1
ATOM 1693 C CA . TYR A 1 217 ? 0.301 8.486 22.874 1.00 97.62 217 TYR A CA 1
ATOM 1694 C C . TYR A 1 217 ? 0.541 9.860 23.519 1.00 97.62 217 TYR A C 1
ATOM 1696 O O . TYR A 1 217 ? -0.418 10.586 23.764 1.00 97.62 217 TYR A O 1
ATOM 1704 N N . LEU A 1 218 ? 1.801 10.283 23.691 1.00 97.25 218 LEU A N 1
ATOM 1705 C CA . LEU A 1 218 ? 2.135 11.649 24.132 1.00 97.25 218 LEU A CA 1
ATOM 1706 C C . LEU A 1 218 ? 1.545 12.730 23.206 1.00 97.25 218 LEU A C 1
ATOM 1708 O O . LEU A 1 218 ? 1.100 13.775 23.678 1.00 97.25 218 LEU A O 1
ATOM 1712 N N . THR A 1 219 ? 1.494 12.470 21.894 1.00 97.25 219 THR A N 1
ATOM 1713 C CA . THR A 1 219 ? 0.865 13.386 20.927 1.00 97.25 219 THR A CA 1
ATOM 1714 C C . THR A 1 219 ? -0.654 13.419 21.115 1.00 97.25 219 THR A C 1
ATOM 1716 O O . THR A 1 219 ? -1.243 14.496 21.127 1.00 97.25 219 THR A O 1
ATOM 1719 N N . LEU A 1 220 ? -1.293 12.262 21.328 1.00 98.19 220 LEU A N 1
ATOM 1720 C CA . LEU A 1 220 ? -2.730 12.180 21.624 1.00 98.19 220 LEU A CA 1
ATOM 1721 C C . LEU A 1 220 ? -3.095 12.916 22.923 1.00 98.19 220 LEU A C 1
ATOM 1723 O O . LEU A 1 220 ? -4.110 13.606 22.959 1.00 98.19 220 LEU A O 1
ATOM 1727 N N . GLN A 1 221 ? -2.266 12.811 23.967 1.00 98.25 221 GLN A N 1
ATOM 1728 C CA . GLN A 1 221 ? -2.467 13.519 25.237 1.00 98.25 221 GLN A CA 1
ATOM 1729 C C . GLN A 1 221 ? -2.428 15.039 25.069 1.00 98.25 221 GLN A C 1
ATOM 1731 O O . GLN A 1 221 ? -3.272 15.733 25.634 1.00 98.25 221 GLN A O 1
ATOM 1736 N N . GLU A 1 222 ? -1.486 15.561 24.280 1.00 97.62 222 GLU A N 1
ATOM 1737 C CA . GLU A 1 222 ? -1.433 16.996 23.993 1.00 97.62 222 GLU A CA 1
ATOM 1738 C C . GLU A 1 222 ? -2.647 17.446 23.170 1.00 97.62 222 GLU A C 1
ATOM 1740 O O . GLU A 1 222 ? -3.266 18.446 23.525 1.00 97.62 222 GLU A O 1
ATOM 1745 N N . ARG A 1 223 ? -3.062 16.684 22.146 1.00 97.69 223 ARG A N 1
ATOM 1746 C CA . ARG A 1 223 ? -4.259 17.005 21.342 1.00 97.69 223 ARG A CA 1
ATOM 1747 C C . ARG A 1 223 ? -5.554 16.945 22.156 1.00 97.69 223 ARG A C 1
ATOM 1749 O O . ARG A 1 223 ? -6.409 17.809 21.990 1.00 97.69 22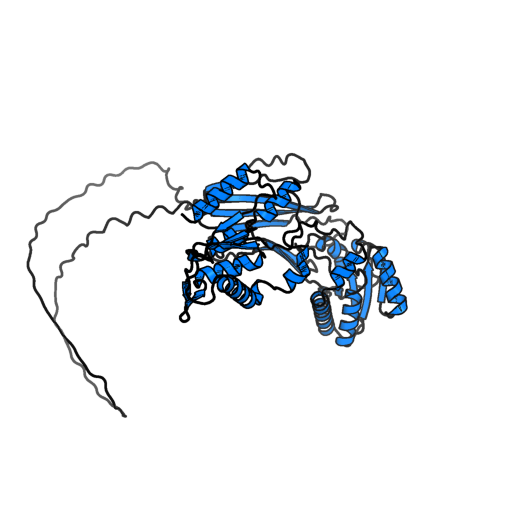3 ARG A O 1
ATOM 1756 N N . LEU A 1 224 ? -5.681 16.019 23.110 1.00 98.06 224 LEU A N 1
ATOM 1757 C CA . LEU A 1 224 ? -6.802 16.029 24.060 1.00 98.06 224 LEU A CA 1
ATOM 1758 C C . LEU A 1 224 ? -6.800 17.281 24.955 1.00 98.06 224 LEU A C 1
ATOM 1760 O O . LEU A 1 224 ? -7.852 17.766 25.349 1.00 98.06 224 LEU A O 1
ATOM 1764 N N . ARG A 1 225 ? -5.623 17.823 25.279 1.00 97.12 225 ARG A N 1
ATOM 1765 C CA . ARG A 1 225 ? -5.482 19.018 26.122 1.00 97.12 225 ARG A CA 1
ATOM 1766 C C . ARG A 1 225 ? -5.751 20.329 25.367 1.00 97.12 225 ARG A C 1
ATOM 1768 O O . ARG A 1 225 ? -6.021 21.342 26.014 1.00 97.12 225 ARG A O 1
ATOM 1775 N N . THR A 1 226 ? -5.611 20.348 24.039 1.00 97.00 226 THR A N 1
ATOM 1776 C CA . THR A 1 226 ? -5.611 21.582 23.226 1.00 97.00 226 THR A CA 1
ATOM 1777 C C . THR A 1 226 ? -6.686 21.653 22.142 1.00 97.00 226 THR A C 1
ATOM 1779 O O . THR A 1 226 ? -7.095 22.761 21.796 1.00 97.00 226 THR A O 1
ATOM 1782 N N . GLU A 1 227 ? -7.138 20.519 21.603 1.00 96.81 227 GLU A N 1
ATOM 1783 C CA . GLU A 1 227 ? -7.997 20.445 20.410 1.00 96.81 227 GLU A CA 1
ATOM 1784 C C . GLU A 1 227 ? -9.331 19.726 20.653 1.00 96.81 227 GLU A C 1
ATOM 1786 O O . GLU A 1 227 ? -10.337 20.099 20.046 1.00 96.81 227 GLU A O 1
ATOM 1791 N N . TRP A 1 228 ? -9.352 18.688 21.495 1.00 97.69 228 TRP A N 1
ATOM 1792 C CA . TRP A 1 228 ? -10.515 17.810 21.662 1.00 97.69 228 TRP A CA 1
ATOM 1793 C C . TRP A 1 228 ? -11.247 18.011 22.990 1.00 97.69 228 TRP A C 1
ATOM 1795 O O . TRP A 1 228 ? -10.669 18.417 23.992 1.00 97.69 228 TRP A O 1
ATOM 1805 N N . ASP A 1 229 ? -12.538 17.685 22.989 1.00 96.62 229 ASP A N 1
ATOM 1806 C CA . ASP A 1 229 ? -13.385 17.726 24.180 1.00 96.62 229 ASP A CA 1
ATOM 1807 C C . ASP A 1 229 ? -13.172 16.454 25.034 1.00 96.62 229 ASP A C 1
ATOM 1809 O O . ASP A 1 229 ? -13.394 15.351 24.521 1.00 96.62 229 ASP A O 1
ATOM 1813 N N . PRO A 1 230 ? -12.757 16.563 26.314 1.00 96.00 230 PRO A N 1
ATOM 1814 C CA . PRO A 1 230 ? -12.533 15.416 27.195 1.00 96.00 230 PRO A CA 1
ATOM 1815 C C . PRO A 1 230 ? -13.809 14.702 27.664 1.00 96.00 230 PRO A C 1
ATOM 1817 O O . PRO A 1 230 ? -13.706 13.599 28.203 1.00 96.00 230 PRO A O 1
ATOM 1820 N N . GLU A 1 231 ? -14.999 15.277 27.466 1.00 95.38 231 GLU A N 1
ATOM 1821 C CA . GLU A 1 231 ? -16.264 14.560 27.677 1.00 95.38 231 GLU A CA 1
ATOM 1822 C C . GLU A 1 231 ? -16.584 13.631 26.490 1.00 95.38 231 GLU A C 1
ATOM 1824 O O . GLU A 1 231 ? -17.183 12.570 26.675 1.00 95.38 231 GLU A O 1
ATOM 1829 N N . VAL A 1 232 ? -16.113 13.982 25.285 1.00 96.88 232 VAL A N 1
ATOM 1830 C CA . VAL A 1 232 ? -16.330 13.227 24.036 1.00 96.88 232 VAL A CA 1
ATOM 1831 C C . VAL A 1 232 ? -15.202 12.231 23.753 1.00 96.88 232 VAL A C 1
ATOM 1833 O O . VAL A 1 232 ? -15.473 11.108 23.325 1.00 96.88 232 VAL A O 1
ATOM 1836 N N . VAL A 1 233 ? -13.940 12.624 23.960 1.00 98.19 233 VAL A N 1
ATOM 1837 C CA . VAL A 1 233 ? -12.751 11.836 23.597 1.00 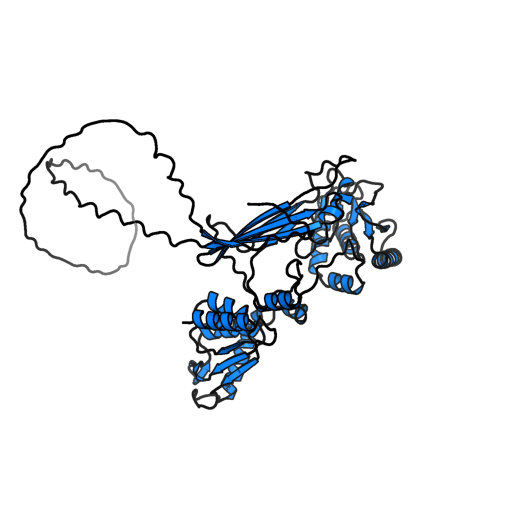98.19 233 VAL A CA 1
ATOM 1838 C C . VAL A 1 233 ? -12.031 11.315 24.837 1.00 98.19 233 VAL A C 1
ATOM 1840 O O . VAL A 1 233 ? -11.505 12.073 25.649 1.00 98.19 233 VAL A O 1
ATOM 1843 N N . LYS A 1 234 ? -11.929 9.990 24.935 1.00 97.81 234 LYS A N 1
ATOM 1844 C CA . LYS A 1 234 ? -11.160 9.268 25.954 1.00 97.81 234 LYS A CA 1
ATOM 1845 C C . LYS A 1 234 ? -9.891 8.699 25.319 1.00 97.81 234 LYS A C 1
ATOM 1847 O O . LYS A 1 234 ? -9.921 8.211 24.191 1.00 97.81 234 LYS A O 1
ATOM 1852 N N . LEU A 1 235 ? -8.774 8.728 26.040 1.00 98.31 235 LEU A N 1
ATOM 1853 C CA . LEU A 1 235 ? -7.533 8.070 25.620 1.00 98.31 235 LEU A CA 1
ATOM 1854 C C . LEU A 1 235 ? -7.334 6.781 26.412 1.00 98.31 235 LEU A C 1
ATOM 1856 O O . LEU A 1 235 ? -7.579 6.752 27.619 1.00 98.31 235 LEU A O 1
ATOM 1860 N N . TRP A 1 236 ? -6.846 5.739 25.745 1.00 98.12 236 TRP A N 1
ATOM 1861 C CA . TRP A 1 236 ? -6.438 4.499 26.391 1.00 98.12 236 TRP A CA 1
ATOM 1862 C C . TRP A 1 236 ? -5.065 4.058 25.875 1.00 98.12 236 TRP A C 1
ATOM 1864 O O . TRP A 1 236 ? -4.850 3.932 24.668 1.00 98.12 236 TRP A O 1
ATOM 1874 N N . TYR A 1 237 ? -4.128 3.864 26.805 1.00 98.12 237 TYR A N 1
ATOM 1875 C CA . TYR A 1 237 ? -2.756 3.455 26.514 1.00 98.12 237 TYR A CA 1
ATOM 1876 C C . TYR A 1 237 ? -2.589 1.951 26.708 1.00 98.12 237 TYR A C 1
ATOM 1878 O O . TYR A 1 237 ? -2.796 1.449 27.815 1.00 98.12 237 TYR A O 1
ATOM 1886 N N . GLY A 1 238 ? -2.154 1.257 25.660 1.00 96.88 238 GLY A N 1
ATOM 1887 C CA . GLY A 1 238 ? -1.879 -0.175 25.704 1.00 96.88 238 GLY A CA 1
ATOM 1888 C C . GLY A 1 238 ? -2.102 -0.866 24.364 1.00 96.88 238 GLY A C 1
ATOM 1889 O O . GLY A 1 238 ? -2.472 -0.241 23.369 1.00 96.88 238 GLY A O 1
ATOM 1890 N N . ASP A 1 239 ? -1.881 -2.177 24.342 1.00 95.19 239 ASP A N 1
ATOM 1891 C CA . ASP A 1 239 ? -2.226 -3.015 23.198 1.00 95.19 239 ASP A CA 1
ATOM 1892 C C . ASP A 1 239 ? -3.744 -3.217 23.135 1.00 95.19 239 ASP A C 1
ATOM 1894 O O . ASP A 1 239 ? -4.369 -3.588 24.126 1.00 95.19 239 ASP A O 1
ATOM 1898 N N . MET A 1 240 ? -4.357 -2.989 21.972 1.00 94.00 240 MET A N 1
ATOM 1899 C CA . MET A 1 240 ? -5.813 -3.084 21.821 1.00 94.00 240 MET A CA 1
ATOM 1900 C C . MET A 1 240 ? -6.378 -4.473 22.161 1.00 94.00 240 MET A C 1
ATOM 1902 O O . MET A 1 240 ? -7.552 -4.586 22.497 1.00 94.00 240 MET A O 1
ATOM 1906 N N . ARG A 1 241 ? -5.550 -5.524 22.119 1.00 90.12 241 ARG A N 1
ATOM 1907 C CA . ARG A 1 241 ? -5.937 -6.893 22.491 1.00 90.12 241 ARG A CA 1
ATOM 1908 C C . ARG A 1 241 ? -6.184 -7.060 23.995 1.00 90.12 241 ARG A C 1
ATOM 1910 O O . ARG A 1 241 ? -6.931 -7.956 24.377 1.00 90.12 241 ARG A O 1
ATOM 1917 N N . ASP A 1 242 ? -5.623 -6.169 24.814 1.00 92.62 242 ASP A N 1
ATOM 1918 C CA . ASP A 1 242 ? -5.828 -6.101 26.265 1.00 92.62 242 ASP A CA 1
ATOM 1919 C C . ASP A 1 242 ? -6.922 -5.085 26.662 1.00 92.62 242 ASP A C 1
ATOM 1921 O O . ASP A 1 242 ? -7.221 -4.915 27.847 1.00 92.62 242 ASP A O 1
ATOM 1925 N N . TYR A 1 243 ? -7.529 -4.387 25.692 1.00 93.94 243 TYR A N 1
ATOM 1926 C CA . TYR A 1 243 ? -8.556 -3.380 25.957 1.00 93.94 243 TYR A CA 1
ATOM 1927 C C . TYR A 1 243 ? -9.850 -4.017 26.478 1.00 93.94 243 TYR A C 1
ATOM 1929 O O . TYR A 1 243 ? -10.356 -4.995 25.925 1.00 93.94 243 TYR A O 1
ATOM 1937 N N . GLN A 1 244 ? -10.405 -3.420 27.534 1.00 93.31 244 GLN A N 1
ATOM 1938 C CA . GLN A 1 244 ? -11.685 -3.794 28.134 1.00 93.31 244 GLN A CA 1
ATOM 1939 C C . GLN A 1 244 ? -12.544 -2.525 28.268 1.00 93.31 244 GLN A C 1
ATOM 1941 O O . GLN A 1 244 ? -12.308 -1.728 29.183 1.00 93.31 244 GLN A O 1
ATOM 1946 N N . PRO A 1 245 ? -13.490 -2.273 27.346 1.00 92.44 245 PRO A N 1
ATOM 1947 C CA . PRO A 1 245 ? -14.386 -1.130 27.437 1.00 92.44 245 PRO A CA 1
ATOM 1948 C C . PRO A 1 245 ? -15.450 -1.339 28.521 1.00 92.44 245 PRO A C 1
ATOM 1950 O O . PRO A 1 245 ? -15.813 -2.462 28.867 1.00 92.44 245 PRO A O 1
ATOM 1953 N N . THR A 1 246 ? -15.991 -0.236 29.036 1.00 90.75 246 THR A N 1
ATOM 1954 C CA . THR A 1 246 ? -17.120 -0.243 29.984 1.00 90.75 246 THR A CA 1
ATOM 1955 C C . THR A 1 246 ? -18.478 -0.432 29.310 1.00 90.75 246 THR A C 1
ATOM 1957 O O . THR A 1 246 ? -19.453 -0.761 29.978 1.00 90.75 246 THR A O 1
ATOM 1960 N N . GLU A 1 247 ? -18.549 -0.183 28.003 1.00 91.94 247 GLU A N 1
ATOM 1961 C CA . GLU A 1 247 ? -19.759 -0.163 27.179 1.00 91.94 247 GLU A CA 1
ATOM 1962 C C . GLU A 1 247 ? -19.462 -0.901 25.864 1.00 91.94 247 GLU A C 1
ATOM 1964 O O . GLU A 1 247 ? -18.313 -0.932 25.421 1.00 91.94 247 GLU A O 1
ATOM 1969 N N . ALA A 1 248 ? -20.471 -1.514 25.240 1.00 94.81 248 ALA A N 1
ATOM 1970 C CA . ALA A 1 248 ? -20.283 -2.171 23.947 1.00 94.81 248 ALA A CA 1
ATOM 1971 C C . ALA A 1 248 ? -19.945 -1.137 22.857 1.00 94.81 248 ALA A C 1
ATOM 1973 O O . ALA A 1 248 ? -20.462 -0.022 22.873 1.00 94.81 248 ALA A O 1
ATOM 1974 N N . ILE A 1 249 ? -19.077 -1.506 21.915 1.00 96.81 249 ILE A N 1
ATOM 1975 C CA . ILE A 1 249 ? -18.603 -0.605 20.858 1.00 96.81 249 ILE A CA 1
ATOM 1976 C C . ILE A 1 249 ? -19.565 -0.677 19.664 1.00 96.81 249 ILE A C 1
ATOM 1978 O O . ILE A 1 249 ? -19.761 -1.746 19.093 1.00 96.81 249 ILE A O 1
ATOM 1982 N N . ASP A 1 250 ? -20.128 0.455 19.244 1.00 97.12 250 ASP A N 1
ATOM 1983 C CA . ASP A 1 250 ? -20.986 0.550 18.056 1.00 97.12 250 ASP A CA 1
ATOM 1984 C C . ASP A 1 250 ? -20.175 0.513 16.752 1.00 97.12 250 ASP A C 1
ATOM 1986 O O . ASP A 1 250 ? -20.584 -0.107 15.768 1.00 97.12 250 ASP A O 1
ATOM 1990 N N . ILE A 1 251 ? -19.030 1.206 16.722 1.00 98.00 251 ILE A N 1
ATOM 1991 C CA . ILE A 1 251 ? -18.180 1.336 15.530 1.00 98.00 251 ILE A CA 1
ATOM 1992 C C . ILE A 1 251 ? -16.699 1.224 15.925 1.00 98.00 251 ILE A C 1
ATOM 1994 O O . ILE A 1 251 ? -16.143 2.113 16.576 1.00 98.00 251 ILE A O 1
ATOM 1998 N N . ILE A 1 252 ? -16.038 0.158 15.471 1.00 98.12 252 ILE A N 1
ATOM 1999 C CA . ILE A 1 252 ? -14.574 0.033 15.496 1.00 98.12 252 ILE A CA 1
ATOM 2000 C C . ILE A 1 252 ? -14.002 0.705 14.241 1.00 98.12 252 ILE A C 1
ATOM 2002 O O . ILE A 1 252 ? -14.485 0.486 13.133 1.00 98.12 252 ILE A O 1
ATOM 2006 N N . ILE A 1 253 ? -12.961 1.518 14.407 1.00 98.62 253 ILE A N 1
ATOM 2007 C CA . ILE A 1 253 ? -12.253 2.233 13.340 1.00 98.62 253 ILE A CA 1
ATOM 2008 C C . ILE A 1 253 ? -10.768 1.893 13.466 1.00 98.62 253 ILE A C 1
ATOM 2010 O O . ILE A 1 253 ? -10.182 2.081 14.527 1.00 98.62 253 ILE A O 1
ATOM 2014 N N . SER A 1 254 ? -10.132 1.421 12.399 1.00 98.19 254 SER A N 1
ATOM 2015 C CA . SER A 1 254 ? -8.711 1.060 12.415 1.00 98.19 254 SER A CA 1
ATOM 2016 C C . SER A 1 254 ? -8.055 1.274 11.057 1.00 98.19 254 SER A C 1
ATOM 2018 O O . SER A 1 254 ? -8.727 1.251 10.031 1.00 98.19 254 SER A O 1
ATOM 2020 N N . GLU A 1 255 ? -6.738 1.461 11.046 1.00 97.75 255 GLU A N 1
ATOM 2021 C CA . GLU A 1 255 ? -5.926 1.498 9.828 1.00 97.75 255 GLU A CA 1
ATOM 2022 C C . GLU A 1 255 ? -4.606 0.786 10.141 1.00 97.75 255 GLU A C 1
ATOM 2024 O O . GLU A 1 255 ? -3.642 1.386 10.603 1.00 97.75 255 GLU A O 1
ATOM 2029 N N . LEU A 1 256 ? -4.652 -0.542 10.016 1.00 96.31 256 LEU A N 1
ATOM 2030 C CA . LEU A 1 256 ? -3.596 -1.490 10.397 1.00 96.31 256 LEU A CA 1
ATOM 2031 C C . LEU A 1 256 ? -3.139 -2.307 9.171 1.00 96.31 256 LEU A C 1
ATOM 2033 O O . LEU A 1 256 ? -2.768 -3.475 9.294 1.00 96.31 256 LEU A O 1
ATOM 2037 N N . LEU A 1 257 ? -3.303 -1.738 7.972 1.00 96.25 257 LEU A N 1
ATOM 2038 C CA . LEU A 1 257 ? -3.176 -2.455 6.707 1.00 96.25 257 LEU A CA 1
ATOM 2039 C C . LEU A 1 257 ? -1.786 -2.253 6.112 1.00 96.25 257 LEU A C 1
ATOM 2041 O O . LEU A 1 257 ? -1.406 -1.142 5.751 1.00 96.25 257 LEU A O 1
ATOM 2045 N N . GLY A 1 258 ? -1.066 -3.355 5.927 1.00 95.12 258 GLY A N 1
ATOM 2046 C CA . GLY A 1 258 ? 0.160 -3.340 5.141 1.00 95.12 258 GLY A CA 1
ATOM 2047 C C . GLY A 1 258 ? -0.121 -3.393 3.636 1.00 95.12 258 GLY A C 1
ATOM 2048 O O . GLY A 1 258 ? -1.255 -3.573 3.186 1.00 95.12 258 GLY A O 1
ATOM 2049 N N . SER A 1 259 ? 0.930 -3.291 2.816 1.00 95.19 259 SER A N 1
ATOM 2050 C CA . SER A 1 259 ? 0.812 -3.351 1.346 1.00 95.19 259 SER A CA 1
ATOM 2051 C C . SER A 1 259 ? 0.245 -4.674 0.803 1.00 95.19 259 SER A C 1
ATOM 2053 O O . SER A 1 259 ? -0.197 -4.719 -0.341 1.00 95.19 259 SER A O 1
ATOM 2055 N N . PHE A 1 260 ? 0.253 -5.736 1.610 1.00 95.38 260 PHE A N 1
ATOM 2056 C CA . PHE A 1 260 ? -0.352 -7.041 1.336 1.00 95.38 260 PHE A CA 1
ATOM 2057 C C . PHE A 1 260 ? -1.537 -7.322 2.284 1.00 95.38 260 PHE A C 1
ATOM 2059 O O . PHE A 1 260 ? -1.799 -8.468 2.638 1.00 95.38 260 PHE A O 1
ATOM 2066 N N . GLY A 1 261 ? -2.234 -6.268 2.729 1.00 94.75 261 GLY A N 1
ATOM 2067 C CA . GLY A 1 261 ? -3.417 -6.337 3.586 1.00 94.75 261 GLY A CA 1
ATOM 2068 C C . GLY A 1 261 ? -3.079 -6.706 5.030 1.00 94.75 261 GLY A C 1
ATOM 2069 O O . GLY A 1 261 ? -2.861 -5.841 5.876 1.00 94.75 261 GLY A O 1
ATOM 2070 N N . ASP A 1 262 ? -3.029 -8.004 5.312 1.00 92.12 262 ASP A N 1
ATOM 2071 C CA . ASP A 1 262 ? -2.882 -8.578 6.652 1.00 92.12 262 ASP A CA 1
ATOM 2072 C C . ASP A 1 262 ? -1.436 -8.633 7.184 1.00 92.12 262 ASP A C 1
ATOM 2074 O O . ASP A 1 262 ? -1.227 -9.048 8.324 1.00 92.12 262 ASP A O 1
ATOM 2078 N N . ASN A 1 263 ? -0.438 -8.198 6.404 1.00 93.19 263 ASN A N 1
ATOM 2079 C CA . ASN A 1 263 ? 0.988 -8.319 6.754 1.00 93.19 263 ASN A CA 1
ATOM 2080 C C . ASN A 1 263 ? 1.466 -7.404 7.900 1.00 93.19 263 ASN A C 1
ATOM 2082 O O . ASN A 1 263 ? 2.634 -7.469 8.289 1.00 93.19 263 ASN A O 1
ATOM 2086 N N . GLU A 1 264 ? 0.584 -6.548 8.417 1.00 94.75 264 GLU A N 1
ATOM 2087 C CA . GLU A 1 264 ? 0.781 -5.750 9.639 1.00 94.75 264 GLU A CA 1
ATOM 2088 C C . GLU A 1 264 ? -0.116 -6.234 10.798 1.00 94.75 264 GLU A C 1
ATOM 2090 O O . GLU A 1 264 ? -0.242 -5.570 11.823 1.00 94.75 264 GLU A O 1
ATOM 2095 N N . LEU A 1 265 ? -0.664 -7.451 10.667 1.00 92.25 265 LEU A N 1
ATOM 2096 C CA . LEU A 1 265 ? -1.389 -8.206 11.700 1.00 92.25 265 LEU A CA 1
ATOM 2097 C C . LEU A 1 265 ? -2.731 -7.586 12.117 1.00 92.25 265 LEU A C 1
ATOM 2099 O O . LEU A 1 265 ? -3.212 -7.792 13.232 1.00 92.25 265 LEU A O 1
ATOM 2103 N N . SER A 1 266 ? -3.371 -6.864 11.189 1.00 94.38 266 SER A N 1
ATOM 2104 C CA . SER A 1 266 ? -4.741 -6.364 11.346 1.00 94.38 266 SER A CA 1
ATOM 2105 C C . SER A 1 266 ? -5.752 -7.431 11.809 1.00 94.38 266 SER A C 1
ATOM 2107 O O . SER A 1 266 ? -6.541 -7.079 12.688 1.00 94.38 266 SER A O 1
ATOM 2109 N N . PRO A 1 267 ? -5.756 -8.693 11.315 1.00 89.50 267 PRO A N 1
ATOM 2110 C CA . PRO A 1 267 ? -6.702 -9.701 11.798 1.00 89.50 267 PRO A CA 1
ATOM 2111 C C . PRO A 1 267 ? -6.538 -9.965 13.299 1.00 89.50 267 PRO A C 1
ATOM 2113 O O . PRO A 1 267 ? -7.474 -9.771 14.069 1.00 89.50 267 PRO A O 1
ATOM 2116 N N . GLU A 1 268 ? -5.320 -10.297 13.732 1.00 88.19 268 GLU A N 1
ATOM 2117 C CA . GLU A 1 268 ? -5.007 -10.643 15.123 1.00 88.19 268 GLU A CA 1
ATOM 2118 C C . GLU A 1 268 ? -5.203 -9.465 16.090 1.00 88.19 268 GLU A C 1
ATOM 2120 O O . GLU A 1 268 ? -5.524 -9.662 17.264 1.00 88.19 268 GLU A O 1
ATOM 2125 N N . CYS A 1 269 ? -5.007 -8.234 15.611 1.00 91.44 269 CYS A N 1
ATOM 2126 C CA . CYS A 1 269 ? -5.262 -7.024 16.387 1.00 91.44 269 CYS A CA 1
ATOM 2127 C C . CYS A 1 269 ? -6.768 -6.787 16.578 1.00 91.44 269 CYS A C 1
ATOM 2129 O O . CYS A 1 269 ? -7.221 -6.551 17.700 1.00 91.44 269 CYS A O 1
ATOM 2131 N N . LEU A 1 270 ? -7.554 -6.887 15.499 1.00 91.50 270 LEU A N 1
ATOM 2132 C CA . LEU A 1 270 ? -8.994 -6.627 15.528 1.00 91.50 270 LEU A CA 1
ATOM 2133 C C . LEU A 1 270 ? -9.783 -7.736 16.231 1.00 91.50 270 LEU A C 1
ATOM 2135 O O . LEU A 1 270 ? -10.704 -7.414 16.978 1.00 91.50 270 LEU A O 1
ATOM 2139 N N . ASP A 1 271 ? -9.377 -9.004 16.124 1.00 85.12 271 ASP A N 1
ATOM 2140 C CA . ASP A 1 271 ? -9.930 -10.119 16.916 1.00 85.12 271 ASP A CA 1
ATOM 2141 C C . ASP A 1 271 ? -9.811 -9.877 18.444 1.00 85.12 271 ASP A C 1
ATOM 2143 O O . ASP A 1 271 ? -10.562 -10.433 19.256 1.00 85.12 271 ASP A O 1
ATOM 2147 N N . GLY A 1 272 ? -8.864 -9.030 18.865 1.00 84.19 272 GLY A N 1
ATOM 2148 C CA . GLY A 1 272 ? -8.748 -8.539 20.237 1.00 84.19 272 GLY A CA 1
ATOM 2149 C C . GLY A 1 272 ? -9.939 -7.677 20.665 1.00 84.19 272 GLY A C 1
ATOM 2150 O O . GLY A 1 272 ? -10.499 -7.896 21.735 1.00 84.19 272 GLY A O 1
ATOM 2151 N N . VAL A 1 273 ? -10.372 -6.750 19.807 1.00 89.12 273 VAL A N 1
ATOM 2152 C CA . VAL A 1 273 ? -11.380 -5.721 20.129 1.00 89.12 273 VAL A CA 1
ATOM 2153 C C . VAL A 1 273 ? -12.796 -6.117 19.699 1.00 89.12 273 VAL A C 1
ATOM 2155 O O . VAL A 1 273 ? -13.755 -5.782 20.388 1.00 89.12 273 VAL A O 1
ATOM 2158 N N . ILE A 1 274 ? -12.946 -6.872 18.604 1.00 88.50 274 ILE A N 1
ATOM 2159 C CA . ILE A 1 274 ? -14.240 -7.281 18.021 1.00 88.50 274 ILE A CA 1
ATOM 2160 C C . ILE A 1 274 ? -15.128 -8.035 19.024 1.00 88.50 274 ILE A C 1
ATOM 2162 O O . ILE A 1 274 ? -16.348 -7.922 18.954 1.00 88.50 274 ILE A O 1
ATOM 2166 N N . ARG A 1 275 ? -14.548 -8.723 20.016 1.00 85.19 275 ARG A N 1
ATOM 2167 C CA . ARG A 1 275 ? -15.296 -9.369 21.116 1.00 85.19 275 ARG A CA 1
ATOM 2168 C C . ARG A 1 275 ? -16.148 -8.406 21.961 1.00 85.19 275 ARG A C 1
ATOM 2170 O O . ARG A 1 275 ? -17.029 -8.860 22.681 1.00 85.19 275 ARG A O 1
ATOM 2177 N N . TRP A 1 276 ? -15.865 -7.104 21.895 1.00 91.50 276 TRP A N 1
ATOM 2178 C CA . TRP A 1 276 ? -16.582 -6.033 22.595 1.00 91.50 276 TRP A CA 1
ATOM 2179 C C . TRP A 1 276 ? -17.507 -5.219 21.680 1.00 91.50 276 TRP A C 1
ATOM 2181 O O . TRP A 1 276 ? -18.097 -4.230 22.120 1.00 91.50 276 TRP A O 1
ATOM 2191 N N . LEU A 1 277 ? -17.614 -5.599 20.406 1.00 93.12 277 LEU A N 1
ATOM 2192 C CA . LEU A 1 277 ? -18.517 -4.973 19.450 1.00 93.12 277 LEU A CA 1
ATOM 2193 C C . LEU A 1 277 ? -19.978 -5.263 19.843 1.00 93.12 277 LEU A C 1
ATOM 2195 O O . LEU A 1 277 ? -20.313 -6.369 20.271 1.00 93.12 277 LEU A O 1
ATOM 2199 N N . ALA A 1 278 ? -20.853 -4.269 19.699 1.00 93.38 278 ALA A N 1
ATOM 2200 C CA . ALA A 1 278 ? -22.291 -4.433 19.877 1.00 93.38 278 ALA A CA 1
ATOM 2201 C C . ALA A 1 278 ? -22.860 -5.467 18.885 1.00 93.38 278 ALA A C 1
ATOM 2203 O O . ALA A 1 278 ? -22.292 -5.705 17.819 1.00 93.38 278 ALA A O 1
ATOM 2204 N N . SER A 1 279 ? -24.017 -6.059 19.197 1.00 90.38 279 SER A N 1
ATOM 2205 C CA . SER A 1 279 ? -24.634 -7.099 18.354 1.00 90.38 279 SER A CA 1
ATOM 2206 C C . SER A 1 279 ? -25.059 -6.616 16.962 1.00 90.38 279 SER A C 1
ATOM 2208 O O . SER A 1 279 ? -25.230 -7.435 16.063 1.00 90.38 279 SER A O 1
ATOM 2210 N N . ASP A 1 280 ? -25.236 -5.307 16.784 1.00 92.38 280 ASP A N 1
ATOM 2211 C CA . ASP A 1 280 ? -25.443 -4.632 15.499 1.00 92.38 280 ASP A CA 1
ATOM 2212 C C . ASP A 1 280 ? -24.285 -3.676 15.143 1.00 92.38 280 ASP A C 1
ATOM 2214 O O . ASP A 1 280 ? -24.425 -2.833 14.254 1.00 92.38 280 ASP A O 1
ATOM 2218 N N . GLY A 1 281 ? -23.161 -3.763 15.860 1.00 93.94 281 GLY A N 1
ATOM 2219 C CA . GLY A 1 281 ? -21.988 -2.923 15.654 1.00 93.94 281 GLY A CA 1
ATOM 2220 C C . GLY A 1 281 ? -21.213 -3.303 14.392 1.00 93.94 281 GLY A C 1
ATOM 2221 O O . GLY A 1 281 ? -21.370 -4.392 13.835 1.00 93.94 281 GLY A O 1
ATOM 2222 N N . ILE A 1 282 ? -20.361 -2.391 13.925 1.00 95.88 282 ILE A N 1
ATOM 2223 C CA . ILE A 1 282 ? -19.602 -2.555 12.677 1.00 95.88 282 ILE A CA 1
ATOM 2224 C C . ILE A 1 282 ? -18.101 -2.291 12.853 1.00 95.88 282 ILE A C 1
ATOM 2226 O O . ILE A 1 282 ? -17.672 -1.587 13.767 1.00 95.88 282 ILE A O 1
ATOM 2230 N N . SER A 1 283 ? -17.305 -2.800 11.912 1.00 97.38 283 SER A N 1
ATOM 2231 C CA . SER A 1 283 ? -15.892 -2.443 11.757 1.00 97.38 283 SER A CA 1
ATOM 2232 C C . SER A 1 283 ? -15.669 -1.595 10.505 1.00 97.38 283 SER A C 1
ATOM 2234 O O . SER A 1 283 ? -16.281 -1.822 9.460 1.00 97.38 283 SER A O 1
ATOM 2236 N N . ILE A 1 284 ? -14.743 -0.644 10.601 1.00 98.19 284 ILE A N 1
ATOM 2237 C CA . ILE A 1 284 ? -14.186 0.137 9.497 1.00 98.19 284 ILE A CA 1
ATOM 2238 C C . ILE A 1 284 ? -12.654 -0.053 9.540 1.00 98.19 284 ILE A C 1
ATOM 2240 O O . ILE A 1 284 ? -12.013 0.472 10.453 1.00 98.19 284 ILE A O 1
ATOM 2244 N N . PRO A 1 285 ? -12.045 -0.785 8.586 1.00 97.31 285 PRO A N 1
ATOM 2245 C CA . PRO A 1 285 ? -12.674 -1.451 7.444 1.00 97.31 285 PRO A CA 1
ATOM 2246 C C . PRO A 1 285 ? -13.567 -2.633 7.856 1.00 97.31 285 PRO A C 1
ATOM 2248 O O . PRO A 1 285 ? -13.318 -3.294 8.863 1.00 97.31 285 PRO A O 1
ATOM 2251 N N . SER A 1 286 ? -14.575 -2.928 7.031 1.00 95.25 286 SER A N 1
ATOM 2252 C CA . SER A 1 286 ? -15.423 -4.127 7.147 1.00 95.25 286 SER A CA 1
ATOM 2253 C C . SER A 1 286 ? -14.754 -5.394 6.600 1.00 95.25 286 SER A C 1
ATOM 2255 O O . SER A 1 286 ? -15.288 -6.494 6.716 1.00 95.25 286 SER A O 1
ATOM 2257 N N . GLY A 1 287 ? -13.596 -5.241 5.962 1.00 94.25 287 GLY A N 1
ATOM 2258 C CA . GLY A 1 287 ? -12.815 -6.316 5.377 1.00 94.25 287 GLY A CA 1
ATOM 2259 C C . GLY A 1 287 ? -11.821 -5.804 4.340 1.00 94.25 287 GLY A C 1
ATOM 2260 O O . GLY A 1 287 ? -11.840 -4.630 3.962 1.00 94.25 287 GLY A O 1
ATOM 2261 N N . TYR A 1 288 ? -10.934 -6.687 3.902 1.00 95.44 288 TYR A N 1
ATOM 2262 C CA . TYR A 1 288 ? -9.906 -6.423 2.895 1.00 95.44 288 TYR A CA 1
ATOM 2263 C C . TYR A 1 288 ? -9.465 -7.730 2.237 1.00 95.44 288 TYR A C 1
ATOM 2265 O O . TYR A 1 288 ? -9.647 -8.815 2.786 1.00 95.44 288 TYR A O 1
ATOM 2273 N N . CYS A 1 289 ? -8.885 -7.607 1.048 1.00 92.88 289 CYS A N 1
ATOM 2274 C CA . CYS A 1 289 ? -8.463 -8.718 0.209 1.00 92.88 289 CYS A CA 1
ATOM 2275 C C . CYS A 1 289 ? -7.030 -8.490 -0.272 1.00 92.88 289 CYS A C 1
ATOM 2277 O O . CYS A 1 289 ? -6.697 -7.394 -0.733 1.00 92.88 289 CYS A O 1
ATOM 2279 N N . SER A 1 290 ? -6.212 -9.534 -0.200 1.00 91.88 290 SER A N 1
ATOM 2280 C CA . SER A 1 290 ? -4.839 -9.544 -0.705 1.00 91.88 290 SER A CA 1
ATOM 2281 C C . SER A 1 290 ? -4.813 -10.115 -2.126 1.00 91.88 290 SER A C 1
ATOM 2283 O O . SER A 1 290 ? -5.663 -10.923 -2.499 1.00 91.88 290 SER A O 1
ATOM 2285 N N . PHE A 1 291 ? -3.878 -9.651 -2.957 1.00 91.31 291 PHE A N 1
ATOM 2286 C CA . PHE A 1 291 ? -3.845 -9.951 -4.392 1.00 91.31 291 PHE A CA 1
ATOM 2287 C C . PHE A 1 291 ? -2.427 -10.268 -4.868 1.00 91.31 291 PHE A C 1
ATOM 2289 O O . PHE A 1 291 ? -1.474 -9.599 -4.467 1.00 91.31 291 PHE A O 1
ATOM 2296 N N . LEU A 1 292 ? -2.289 -11.230 -5.784 1.00 90.25 292 LEU A N 1
ATOM 2297 C CA . LEU A 1 292 ? -1.014 -11.584 -6.414 1.00 90.25 292 LEU A CA 1
ATOM 2298 C C . LEU A 1 292 ? -1.068 -11.514 -7.943 1.00 90.25 292 LEU A C 1
ATOM 2300 O O . LEU A 1 292 ? -2.100 -11.738 -8.579 1.00 90.25 292 LEU A O 1
ATOM 2304 N N . ALA A 1 293 ? 0.094 -11.216 -8.525 1.00 89.19 293 ALA A N 1
ATOM 2305 C CA . ALA A 1 293 ? 0.374 -11.332 -9.950 1.00 89.19 293 ALA A CA 1
ATOM 2306 C C . ALA A 1 293 ? 1.882 -11.571 -10.163 1.00 89.19 293 ALA A C 1
ATOM 2308 O O . ALA A 1 293 ? 2.693 -10.819 -9.614 1.00 89.19 293 ALA A O 1
ATOM 2309 N N . PRO A 1 294 ? 2.295 -12.581 -10.948 1.00 87.56 294 PRO A N 1
ATOM 2310 C CA . PRO A 1 294 ? 3.702 -12.824 -11.220 1.00 87.56 294 PRO A CA 1
ATOM 2311 C C . PRO A 1 294 ? 4.314 -11.748 -12.120 1.00 87.56 294 PRO A C 1
ATOM 2313 O O . PRO A 1 294 ? 3.685 -11.172 -13.013 1.00 87.56 294 PRO A O 1
ATOM 2316 N N . LEU A 1 295 ? 5.592 -11.509 -11.853 1.00 88.81 295 LEU A N 1
ATOM 2317 C CA . LEU A 1 295 ? 6.344 -10.307 -12.182 1.00 88.81 295 LEU A CA 1
ATOM 2318 C C . LEU A 1 295 ? 7.678 -10.712 -12.819 1.00 88.81 295 LEU A C 1
ATOM 2320 O O . LEU A 1 295 ? 8.423 -11.507 -12.250 1.00 88.81 295 LEU A O 1
ATOM 2324 N N . ALA A 1 296 ? 8.018 -10.114 -13.959 1.00 88.25 296 ALA A N 1
ATOM 2325 C CA . ALA A 1 296 ? 9.358 -10.162 -14.532 1.00 88.25 296 ALA A CA 1
ATOM 2326 C C . ALA A 1 296 ? 10.063 -8.809 -14.360 1.00 88.25 296 ALA A C 1
ATOM 2328 O O . ALA A 1 296 ? 9.618 -7.792 -14.894 1.00 88.25 296 ALA A O 1
ATOM 2329 N N . SER A 1 297 ? 11.189 -8.800 -13.642 1.00 90.75 297 SER A N 1
ATOM 2330 C CA . SER A 1 297 ? 12.098 -7.653 -13.553 1.00 90.75 297 SER A CA 1
ATOM 2331 C C . SER A 1 297 ? 13.529 -8.117 -13.279 1.00 90.75 297 SER A C 1
ATOM 2333 O O . SER A 1 297 ? 13.842 -8.586 -12.183 1.00 90.75 297 SER A O 1
ATOM 2335 N N . SER A 1 298 ? 14.422 -7.939 -14.258 1.00 87.56 298 SER A N 1
ATOM 2336 C CA . SER A 1 298 ? 15.858 -8.209 -14.076 1.00 87.56 298 SER A CA 1
ATOM 2337 C C . SER A 1 298 ? 16.479 -7.282 -13.026 1.00 87.56 298 SER A C 1
ATOM 2339 O O . SER A 1 298 ? 17.414 -7.680 -12.333 1.00 87.56 298 SER A O 1
ATOM 2341 N N . LYS A 1 299 ? 15.961 -6.049 -12.908 1.00 86.56 299 LYS A N 1
ATOM 2342 C CA . LYS A 1 299 ? 16.452 -5.020 -11.979 1.00 86.56 299 LYS A CA 1
ATOM 2343 C C . LYS A 1 299 ? 16.090 -5.344 -10.529 1.00 86.56 299 LYS A C 1
ATOM 2345 O O . LYS A 1 299 ? 16.960 -5.284 -9.671 1.00 86.56 299 LYS A O 1
ATOM 2350 N N . ILE A 1 300 ? 14.836 -5.707 -10.249 1.00 90.94 300 ILE A N 1
ATOM 2351 C CA . ILE A 1 300 ? 14.419 -6.096 -8.891 1.00 90.94 300 ILE A CA 1
ATOM 2352 C C . ILE A 1 300 ? 15.125 -7.398 -8.487 1.00 90.94 300 ILE A C 1
ATOM 2354 O O . ILE A 1 300 ? 15.692 -7.469 -7.399 1.00 90.94 300 ILE A O 1
ATOM 2358 N N . TYR A 1 301 ? 15.190 -8.388 -9.387 1.00 91.56 301 TYR A N 1
ATOM 2359 C CA . TYR A 1 301 ? 15.887 -9.651 -9.127 1.00 91.56 301 TYR A CA 1
ATOM 2360 C C . TYR A 1 301 ? 17.365 -9.454 -8.755 1.00 91.56 301 TYR A C 1
ATOM 2362 O O . TYR A 1 301 ? 17.821 -10.038 -7.772 1.00 91.56 301 TYR A O 1
ATOM 2370 N N . SER A 1 302 ? 18.111 -8.601 -9.472 1.00 89.56 302 SER A N 1
ATOM 2371 C CA . SER A 1 302 ? 19.519 -8.348 -9.132 1.00 89.56 302 SER A CA 1
ATOM 2372 C C . SER A 1 302 ? 19.690 -7.681 -7.763 1.00 89.56 302 SER A C 1
ATOM 2374 O O . SER A 1 302 ? 20.648 -8.000 -7.066 1.00 89.56 302 SER A O 1
ATOM 2376 N N . ARG A 1 303 ? 18.747 -6.834 -7.323 1.00 89.94 303 ARG A N 1
ATOM 2377 C CA . ARG A 1 303 ? 18.764 -6.253 -5.967 1.00 89.94 303 ARG A CA 1
ATOM 2378 C C . ARG A 1 303 ? 18.495 -7.280 -4.871 1.00 89.94 303 ARG A C 1
ATOM 2380 O O . ARG A 1 303 ? 19.179 -7.262 -3.853 1.00 89.94 303 ARG A O 1
ATOM 2387 N N . VAL A 1 304 ? 17.547 -8.196 -5.071 1.00 91.69 304 VAL A N 1
ATOM 2388 C CA . VAL A 1 304 ? 17.303 -9.284 -4.103 1.00 91.69 304 VAL A CA 1
ATOM 2389 C C . VAL A 1 304 ? 18.513 -10.228 -4.040 1.00 91.69 304 VAL A C 1
ATOM 2391 O O . VAL A 1 304 ? 18.922 -10.627 -2.949 1.00 91.69 304 VAL A O 1
ATOM 2394 N N . LEU A 1 305 ? 19.146 -10.506 -5.187 1.00 90.94 305 LEU A N 1
ATOM 2395 C CA . LEU A 1 305 ? 20.377 -11.296 -5.279 1.00 90.94 305 LEU A CA 1
ATOM 2396 C C . LEU A 1 305 ? 21.558 -10.643 -4.541 1.00 90.94 305 LEU A C 1
ATOM 2398 O O . LEU A 1 305 ? 22.266 -11.339 -3.819 1.00 90.94 305 LEU A O 1
ATOM 2402 N N . GLU A 1 306 ? 21.747 -9.324 -4.663 1.00 89.81 306 GLU A N 1
ATOM 2403 C CA . GLU A 1 306 ? 22.754 -8.569 -3.894 1.00 89.81 306 GLU A CA 1
ATOM 2404 C C . GLU A 1 306 ? 22.536 -8.658 -2.377 1.00 89.81 306 GLU A C 1
ATOM 2406 O O . GLU A 1 306 ? 23.504 -8.725 -1.621 1.00 89.81 306 GLU A O 1
ATOM 2411 N N . LEU A 1 307 ? 21.276 -8.647 -1.927 1.00 90.00 307 LEU A N 1
ATOM 2412 C CA . LEU A 1 307 ? 20.926 -8.759 -0.509 1.00 90.00 307 LEU A CA 1
ATOM 2413 C C . LEU A 1 307 ? 21.002 -10.199 0.022 1.00 90.00 307 LEU A C 1
ATOM 2415 O O . LEU A 1 307 ? 21.058 -10.384 1.237 1.00 90.00 307 LEU A O 1
ATOM 2419 N N . GLY A 1 308 ? 20.954 -11.207 -0.857 1.00 90.00 308 GLY A N 1
ATOM 2420 C CA . GLY A 1 308 ? 20.908 -12.627 -0.490 1.00 90.00 308 GLY A CA 1
ATOM 2421 C C . GLY A 1 308 ? 19.636 -13.047 0.262 1.00 90.00 308 GLY A C 1
ATOM 2422 O O . GLY A 1 308 ? 19.628 -14.090 0.907 1.00 90.00 308 GLY A O 1
ATOM 2423 N N . LYS A 1 309 ? 18.571 -12.237 0.212 1.00 89.19 309 LYS A N 1
ATOM 2424 C CA . LYS A 1 309 ? 17.354 -12.375 1.033 1.00 89.19 309 LYS A CA 1
ATOM 2425 C C . LYS A 1 309 ? 16.124 -12.643 0.166 1.00 89.19 309 LYS A C 1
ATOM 2427 O O . LYS A 1 309 ? 15.254 -11.795 0.008 1.00 89.19 309 LYS A O 1
ATOM 2432 N N . PHE A 1 310 ? 16.069 -13.837 -0.416 1.00 87.25 310 PHE A N 1
ATOM 2433 C CA . PHE A 1 310 ? 14.945 -14.254 -1.263 1.00 87.25 310 PHE A CA 1
ATOM 2434 C C . PHE A 1 310 ? 13.688 -14.623 -0.466 1.00 87.25 310 PHE A C 1
ATOM 2436 O O . PHE A 1 310 ? 12.587 -14.464 -0.976 1.00 87.25 310 PHE A O 1
ATOM 2443 N N . GLU A 1 311 ? 13.843 -15.069 0.781 1.00 87.94 311 GLU A N 1
ATOM 2444 C CA . GLU A 1 311 ? 12.773 -15.533 1.680 1.00 87.94 311 GLU A CA 1
ATOM 2445 C C . GLU A 1 311 ? 12.171 -14.379 2.513 1.00 87.94 311 GLU A C 1
ATOM 2447 O O . GLU A 1 311 ? 11.876 -14.517 3.698 1.00 87.94 311 GLU A O 1
ATOM 2452 N N . THR A 1 312 ? 12.057 -13.175 1.948 1.00 88.19 312 THR A N 1
ATOM 2453 C CA . THR A 1 312 ? 11.521 -12.005 2.664 1.00 88.19 312 THR A CA 1
ATOM 2454 C C . THR A 1 312 ? 10.734 -11.110 1.703 1.00 88.19 312 THR A C 1
ATOM 2456 O O . THR A 1 312 ? 11.263 -10.765 0.646 1.00 88.19 312 THR A O 1
ATOM 2459 N N . PRO A 1 313 ? 9.486 -10.719 2.028 1.00 93.75 313 PRO A N 1
ATOM 2460 C CA . PRO A 1 313 ? 8.734 -9.767 1.218 1.00 93.75 313 PRO A CA 1
ATOM 2461 C C . PRO A 1 313 ? 9.330 -8.358 1.323 1.00 93.75 313 PRO A C 1
ATOM 2463 O O . PRO A 1 313 ? 9.8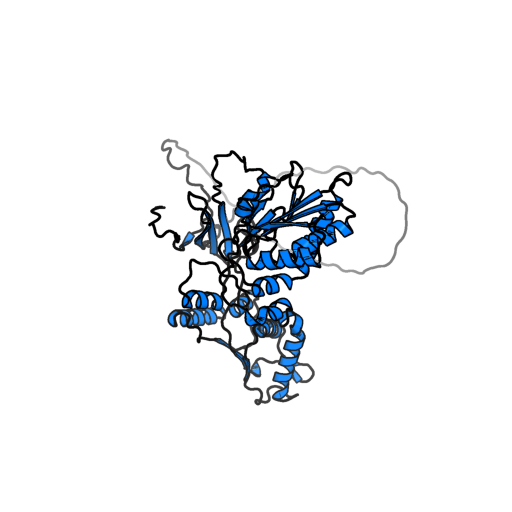97 -7.979 2.347 1.00 93.75 313 PRO A O 1
ATOM 2466 N N . TYR A 1 314 ? 9.150 -7.562 0.270 1.00 94.81 314 TYR A N 1
ATOM 2467 C CA . TYR A 1 314 ? 9.619 -6.180 0.192 1.00 94.81 314 TYR A CA 1
ATOM 2468 C C . TYR A 1 314 ? 8.485 -5.247 -0.223 1.00 94.81 314 TYR A C 1
ATOM 2470 O O . TYR A 1 314 ? 7.713 -5.568 -1.125 1.00 94.81 314 TYR A O 1
ATOM 2478 N N . VAL A 1 315 ? 8.442 -4.058 0.376 1.00 95.25 315 VAL A N 1
ATOM 2479 C CA . VAL A 1 315 ? 7.679 -2.926 -0.160 1.00 95.25 315 VAL A CA 1
ATOM 2480 C C . VAL A 1 315 ? 8.544 -2.260 -1.228 1.00 95.25 315 VAL A C 1
ATOM 2482 O O . VAL A 1 315 ? 9.710 -1.944 -0.981 1.00 95.25 315 VAL A O 1
ATOM 2485 N N . VAL A 1 316 ? 7.997 -2.098 -2.434 1.00 93.81 316 VAL A N 1
ATOM 2486 C CA . VAL A 1 316 ? 8.722 -1.595 -3.610 1.00 93.81 316 VAL A CA 1
ATOM 2487 C C . VAL A 1 316 ? 7.782 -0.738 -4.447 1.00 93.81 316 VAL A C 1
ATOM 2489 O O . VAL A 1 316 ? 6.707 -1.201 -4.827 1.00 93.81 316 VAL A O 1
ATOM 2492 N N . MET A 1 317 ? 8.203 0.472 -4.826 1.00 92.62 317 MET A N 1
ATOM 2493 C CA . MET A 1 317 ? 7.538 1.203 -5.909 1.00 92.62 317 MET A CA 1
ATOM 2494 C C . MET A 1 317 ? 7.989 0.603 -7.248 1.00 92.62 317 MET A C 1
ATOM 2496 O O . MET A 1 317 ? 8.992 1.023 -7.829 1.00 92.62 317 MET A O 1
ATOM 2500 N N . ILE A 1 318 ? 7.294 -0.448 -7.687 1.00 90.94 318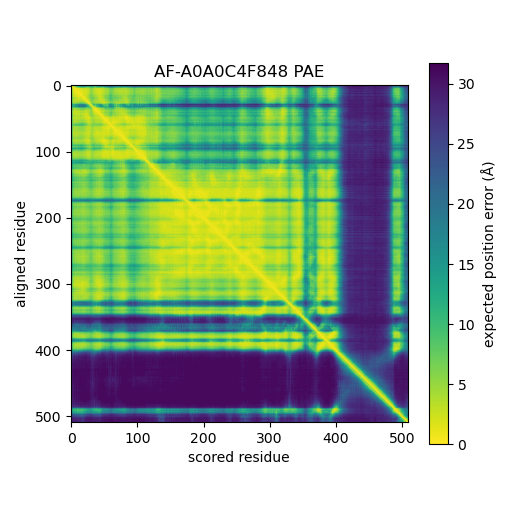 ILE A N 1
ATOM 2501 C CA . ILE A 1 318 ? 7.633 -1.227 -8.886 1.00 90.94 318 ILE A CA 1
ATOM 2502 C C . ILE A 1 318 ? 7.540 -0.338 -10.132 1.00 90.94 318 ILE A C 1
ATOM 2504 O O . ILE A 1 318 ? 6.495 0.251 -10.404 1.00 90.94 318 ILE A O 1
ATOM 2508 N N . HIS A 1 319 ? 8.620 -0.273 -10.912 1.00 87.69 319 HIS A N 1
ATOM 2509 C CA . HIS A 1 319 ? 8.715 0.606 -12.074 1.00 87.69 319 HIS A CA 1
ATOM 2510 C C . HIS A 1 319 ? 9.287 -0.110 -13.311 1.00 87.69 319 HIS A C 1
ATOM 2512 O O . HIS A 1 319 ? 8.637 -0.122 -14.354 1.00 87.69 319 HIS A O 1
ATOM 2518 N N . ALA A 1 320 ? 10.458 -0.750 -13.219 1.00 88.12 320 ALA A N 1
ATOM 2519 C CA . ALA A 1 320 ? 11.092 -1.485 -14.324 1.00 88.12 320 ALA A CA 1
ATOM 2520 C C . ALA A 1 320 ? 10.670 -2.963 -14.343 1.00 88.12 320 ALA A C 1
ATOM 2522 O O . ALA A 1 320 ? 11.445 -3.854 -13.979 1.00 88.12 320 ALA A O 1
ATOM 2523 N N . ALA A 1 321 ? 9.425 -3.221 -14.746 1.00 88.38 321 ALA A N 1
ATOM 2524 C CA . ALA A 1 321 ? 8.765 -4.516 -14.595 1.00 88.38 321 ALA A CA 1
ATOM 2525 C C . ALA A 1 321 ? 7.709 -4.812 -15.677 1.00 88.38 321 ALA A C 1
ATOM 2527 O O . ALA A 1 321 ? 7.105 -3.903 -16.242 1.00 88.38 321 ALA A O 1
ATOM 2528 N N . GLU A 1 322 ? 7.434 -6.100 -15.903 1.00 85.81 322 GLU A N 1
ATOM 2529 C CA . GLU A 1 322 ? 6.264 -6.594 -16.643 1.00 85.81 322 GLU A CA 1
ATOM 2530 C C . GLU A 1 322 ? 5.468 -7.581 -15.770 1.00 85.81 322 GLU A C 1
ATOM 2532 O O . GLU A 1 322 ? 6.047 -8.503 -15.195 1.00 85.81 322 GLU A O 1
ATOM 2537 N N . ILE A 1 323 ? 4.142 -7.416 -15.696 1.00 86.31 323 ILE A N 1
ATOM 2538 C CA . ILE A 1 323 ? 3.233 -8.458 -15.189 1.00 86.31 323 ILE A CA 1
ATOM 2539 C C . ILE A 1 323 ? 3.080 -9.505 -16.294 1.00 86.31 323 ILE A C 1
ATOM 2541 O O . ILE A 1 323 ? 2.586 -9.184 -17.378 1.00 86.31 323 ILE A O 1
ATOM 2545 N N . ILE A 1 324 ? 3.517 -10.737 -16.025 1.00 83.56 324 ILE A N 1
ATOM 2546 C CA . ILE A 1 324 ? 3.617 -11.797 -17.044 1.00 83.56 324 ILE A CA 1
ATOM 2547 C C . ILE A 1 324 ? 2.370 -12.675 -17.155 1.00 83.56 324 ILE A C 1
ATOM 2549 O O . ILE A 1 324 ? 2.244 -13.415 -18.124 1.00 83.56 324 ILE A O 1
ATOM 2553 N N . SER A 1 325 ? 1.429 -12.588 -16.218 1.00 82.00 325 SER A N 1
ATOM 2554 C CA . SER A 1 325 ? 0.152 -13.294 -16.319 1.00 82.00 325 SER A CA 1
ATOM 2555 C C . SER A 1 325 ? -0.680 -12.787 -17.507 1.00 82.00 325 SER A C 1
ATOM 2557 O O . SER A 1 325 ? -0.937 -11.586 -17.681 1.00 82.00 325 SER A O 1
ATOM 2559 N N . ALA A 1 326 ? -1.123 -13.722 -18.349 1.00 72.44 326 ALA A N 1
ATOM 2560 C CA . ALA A 1 326 ? -2.150 -13.462 -19.347 1.00 72.44 326 ALA A CA 1
ATOM 2561 C C . ALA A 1 326 ? -3.526 -13.253 -18.686 1.00 72.44 326 ALA A C 1
ATOM 2563 O O . ALA A 1 326 ? -3.731 -13.544 -17.509 1.00 72.44 326 ALA A O 1
ATOM 2564 N N . GLN A 1 327 ? -4.465 -12.702 -19.456 1.00 67.56 327 GLN A N 1
ATOM 2565 C CA . GLN A 1 327 ? -5.884 -12.720 -19.107 1.00 67.56 327 GLN A CA 1
ATOM 2566 C C . GLN A 1 327 ? -6.516 -13.901 -19.845 1.00 67.56 327 GLN A C 1
ATOM 2568 O O . GLN A 1 327 ? -6.276 -14.048 -21.045 1.00 67.56 327 GLN A O 1
ATOM 2573 N N . GLY A 1 328 ? -7.294 -14.711 -19.132 1.00 62.53 328 GLY A N 1
ATOM 2574 C CA . GLY A 1 328 ? -7.712 -16.036 -19.577 1.00 62.53 328 GLY A CA 1
ATOM 2575 C C . GLY A 1 328 ? -6.771 -17.123 -19.054 1.00 62.53 328 GLY A C 1
ATOM 2576 O O . GLY A 1 328 ? -5.595 -17.177 -19.416 1.00 62.53 328 GLY A O 1
ATOM 2577 N N . GLY A 1 329 ? -7.308 -17.982 -18.188 1.00 57.25 329 GLY A N 1
ATOM 2578 C CA . GLY A 1 329 ? -6.692 -19.254 -17.791 1.00 57.25 329 GLY A CA 1
ATOM 2579 C C . GLY A 1 329 ? -7.218 -20.413 -18.649 1.00 57.25 329 GLY A C 1
ATOM 2580 O O . GLY A 1 329 ? -7.840 -20.144 -19.680 1.00 57.25 329 GLY A O 1
ATOM 2581 N N . PRO A 1 330 ? -7.039 -21.674 -18.215 1.00 51.91 330 PRO A N 1
ATOM 2582 C CA . PRO A 1 330 ? -7.620 -22.850 -18.876 1.00 51.91 330 PRO A CA 1
ATOM 2583 C C . PRO A 1 330 ? -9.126 -22.698 -19.143 1.00 51.91 330 PRO A C 1
ATOM 2585 O O . PRO A 1 330 ? -9.586 -22.928 -20.257 1.00 51.91 330 PRO A O 1
ATOM 2588 N N . ASP A 1 331 ? -9.859 -22.175 -18.157 1.00 57.00 331 ASP A N 1
ATOM 2589 C CA . ASP A 1 331 ? -11.312 -21.957 -18.215 1.00 57.00 331 ASP A CA 1
ATOM 2590 C C . ASP A 1 331 ? -11.711 -20.566 -18.757 1.00 57.00 331 ASP A C 1
ATOM 2592 O O . ASP A 1 331 ? -12.871 -20.170 -18.705 1.00 57.00 331 ASP A O 1
ATOM 2596 N N . GLY A 1 332 ? -10.754 -19.765 -19.241 1.00 60.19 332 GLY A N 1
ATOM 2597 C CA 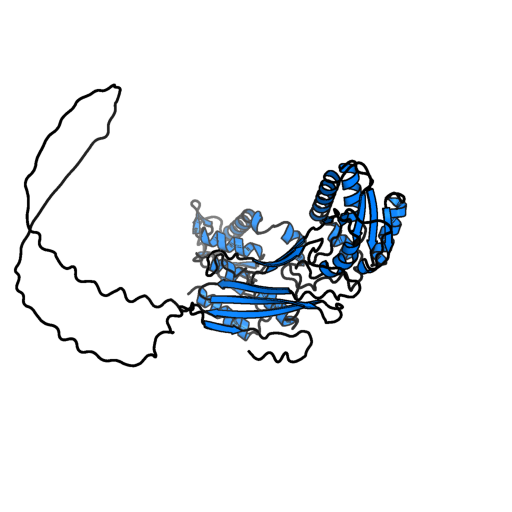. GLY A 1 332 ? -10.999 -18.430 -19.805 1.00 60.19 332 GLY A CA 1
ATOM 2598 C C . GLY A 1 332 ? -11.307 -17.301 -18.804 1.00 60.19 332 GLY A C 1
ATOM 2599 O O . GLY A 1 332 ? -11.144 -16.135 -19.162 1.00 60.19 332 GLY A O 1
ATOM 2600 N N . GLU A 1 333 ? -11.666 -17.600 -17.552 1.00 64.69 333 GLU A N 1
ATOM 2601 C CA . GLU A 1 333 ? -12.115 -16.578 -16.581 1.00 64.69 333 GLU A CA 1
ATOM 2602 C C . GLU A 1 333 ? -10.999 -15.939 -15.727 1.00 64.69 333 GLU A C 1
ATOM 2604 O O . GLU A 1 333 ? -11.213 -14.898 -15.104 1.00 64.69 333 GLU A O 1
ATOM 2609 N N . MET A 1 334 ? -9.787 -16.507 -15.700 1.00 69.75 334 MET A N 1
ATOM 2610 C CA . MET A 1 334 ? -8.729 -16.025 -14.798 1.00 69.75 334 MET A CA 1
ATOM 2611 C C . MET A 1 334 ? -8.211 -14.618 -15.155 1.00 69.75 334 MET A C 1
ATOM 2613 O O . MET A 1 334 ? -7.785 -14.338 -16.282 1.00 69.75 334 MET A O 1
ATOM 2617 N N . GLY A 1 335 ? -8.193 -13.735 -14.153 1.00 74.88 335 GLY A N 1
ATOM 2618 C CA . GLY A 1 335 ? -7.598 -12.402 -14.236 1.00 74.88 335 GLY A CA 1
ATOM 2619 C C . GLY A 1 335 ? -6.065 -12.416 -14.181 1.00 74.88 335 GLY A C 1
ATOM 2620 O O . GLY A 1 335 ? -5.445 -13.356 -13.681 1.00 74.88 335 GLY A O 1
ATOM 2621 N N . LYS A 1 336 ? -5.442 -11.326 -14.654 1.00 82.00 336 LYS A N 1
ATOM 2622 C CA . LYS A 1 336 ? -3.982 -11.123 -14.547 1.00 82.00 336 LYS A CA 1
ATOM 2623 C C . LYS A 1 336 ? -3.510 -10.976 -13.101 1.00 82.00 336 LYS A C 1
ATOM 2625 O O . LYS A 1 336 ? -2.420 -11.417 -12.750 1.00 82.00 336 LYS A O 1
ATOM 2630 N N . VAL A 1 337 ? -4.328 -10.306 -12.300 1.00 88.38 337 VAL A N 1
ATOM 2631 C CA . VAL A 1 337 ? -4.174 -10.151 -10.857 1.00 88.38 337 VAL A CA 1
ATOM 2632 C C . VAL A 1 337 ? -5.324 -10.937 -10.238 1.00 88.38 337 VAL A C 1
ATOM 2634 O O . VAL A 1 337 ? -6.451 -10.815 -10.721 1.00 88.38 337 VAL A O 1
ATOM 2637 N N . GLN A 1 338 ? -5.047 -11.759 -9.230 1.00 84.88 338 GLN A N 1
ATOM 2638 C CA . GLN A 1 338 ? -6.038 -12.643 -8.605 1.00 84.88 338 GLN A CA 1
ATOM 2639 C C . GLN A 1 338 ? -6.014 -12.466 -7.087 1.00 84.88 338 GLN A C 1
ATOM 2641 O O . GLN A 1 338 ? -4.959 -12.189 -6.512 1.00 84.88 338 GLN A O 1
ATOM 2646 N N . GLU A 1 339 ? -7.184 -12.588 -6.464 1.00 86.50 339 GLU A N 1
ATOM 2647 C CA . GLU A 1 339 ? -7.356 -12.608 -5.008 1.00 86.50 339 GLU A CA 1
ATOM 2648 C C . GLU A 1 339 ? -6.654 -13.834 -4.415 1.00 86.50 339 GLU A C 1
ATOM 2650 O O . GLU A 1 339 ? -6.805 -14.934 -4.941 1.00 86.50 339 GLU A O 1
ATOM 2655 N N . THR A 1 340 ? -5.912 -13.652 -3.319 1.00 85.81 340 THR A N 1
ATOM 2656 C CA . THR A 1 340 ? -5.337 -14.763 -2.547 1.00 85.81 340 THR A CA 1
ATOM 2657 C C . THR A 1 340 ? -6.248 -15.186 -1.403 1.00 85.81 340 THR A C 1
ATOM 2659 O O . THR A 1 340 ? -6.616 -16.351 -1.270 1.00 85.81 340 THR A O 1
ATOM 2662 N N . TRP A 1 341 ? -6.602 -14.229 -0.556 1.00 85.88 341 TRP A N 1
ATOM 2663 C CA . TRP A 1 341 ? -7.482 -14.416 0.585 1.00 85.88 341 TRP A CA 1
ATOM 2664 C C . TRP A 1 341 ? -8.058 -13.070 1.005 1.00 85.88 341 TRP A C 1
ATOM 2666 O O . TRP A 1 341 ? -7.467 -12.011 0.766 1.00 85.88 341 TRP A O 1
ATOM 2676 N N . SER A 1 342 ? -9.185 -13.138 1.695 1.00 88.50 342 SER A N 1
ATOM 2677 C CA . SER A 1 342 ? -9.880 -11.992 2.254 1.00 88.50 342 SER A CA 1
ATOM 2678 C C . SER A 1 342 ? -10.178 -12.207 3.737 1.00 88.50 342 SER A C 1
ATOM 2680 O O . SER A 1 342 ? -10.410 -13.324 4.199 1.00 88.50 342 SER A O 1
ATOM 2682 N N . PHE A 1 343 ? -10.148 -11.111 4.491 1.00 88.88 343 PHE A N 1
ATOM 2683 C CA . PHE A 1 343 ? -10.570 -11.046 5.888 1.00 88.88 343 PHE A CA 1
ATOM 2684 C C . PHE A 1 343 ? -11.789 -10.132 5.980 1.00 88.88 343 PHE A C 1
ATOM 2686 O O . PHE A 1 343 ? -11.823 -9.084 5.333 1.00 88.88 343 PHE A O 1
ATOM 2693 N N . ALA A 1 344 ? -12.772 -10.512 6.793 1.00 90.50 344 ALA A N 1
ATOM 2694 C CA . ALA A 1 344 ? -13.968 -9.724 7.077 1.00 90.50 344 ALA A CA 1
ATOM 2695 C C . ALA A 1 344 ? -14.002 -9.332 8.559 1.00 90.50 344 ALA A C 1
ATOM 2697 O O . ALA A 1 344 ? -13.510 -10.071 9.405 1.00 90.50 344 ALA A O 1
ATOM 2698 N N . HIS A 1 345 ? -14.592 -8.179 8.867 1.00 89.88 345 HIS A N 1
ATOM 2699 C CA . HIS A 1 345 ? -14.678 -7.622 10.215 1.00 89.88 345 HIS A CA 1
ATOM 2700 C C . HIS A 1 345 ? -16.091 -7.050 10.444 1.00 89.88 345 HIS A C 1
ATOM 2702 O O . HIS A 1 345 ? -16.486 -6.133 9.719 1.00 89.88 345 HIS A O 1
ATOM 2708 N N . PRO A 1 346 ? -16.864 -7.538 11.435 1.00 85.62 346 PRO A N 1
ATOM 2709 C CA . PRO A 1 346 ? -16.532 -8.618 12.366 1.00 85.62 346 PRO A CA 1
ATOM 2710 C C . PRO A 1 346 ? -16.454 -10.002 11.699 1.00 85.62 346 PRO A C 1
ATOM 2712 O O . PRO A 1 346 ? -17.206 -10.308 10.774 1.00 85.62 346 PRO A O 1
ATOM 2715 N N . ARG A 1 347 ? -15.567 -10.859 12.217 1.00 72.44 347 ARG A N 1
ATOM 2716 C CA . ARG A 1 347 ? -15.506 -12.284 11.864 1.00 72.44 347 ARG A CA 1
ATOM 2717 C C . ARG A 1 347 ? -16.670 -13.046 12.494 1.00 72.44 347 ARG A C 1
ATOM 2719 O O . ARG A 1 347 ? -16.856 -12.997 13.706 1.00 72.44 347 ARG A O 1
ATOM 2726 N N . THR A 1 348 ? -17.447 -13.755 11.676 1.00 64.88 348 THR A N 1
ATOM 2727 C CA . THR A 1 348 ? -18.606 -14.560 12.115 1.00 64.88 348 THR A CA 1
ATOM 2728 C C . THR A 1 348 ? -18.250 -16.020 12.415 1.00 64.88 348 THR A C 1
ATOM 2730 O O . THR A 1 348 ? -19.040 -16.735 13.026 1.00 64.88 348 THR A O 1
ATOM 2733 N N . ASP A 1 349 ? -17.056 -16.454 12.013 1.00 59.94 349 ASP A N 1
ATOM 2734 C CA . ASP A 1 349 ? -16.453 -17.765 12.268 1.00 59.94 349 ASP A CA 1
ATOM 2735 C C . ASP A 1 349 ? -15.804 -17.878 13.661 1.00 59.94 349 ASP A C 1
ATOM 2737 O O . ASP A 1 349 ? -15.610 -18.985 14.168 1.00 59.94 349 ASP A O 1
ATOM 2741 N N . LEU A 1 350 ? -15.505 -16.747 14.312 1.00 56.25 350 LEU A N 1
ATOM 2742 C CA . LEU A 1 350 ? -14.958 -16.718 15.667 1.00 56.25 350 LEU A CA 1
ATOM 2743 C C . LEU A 1 350 ? -16.032 -16.943 16.734 1.00 56.25 350 LEU A C 1
ATOM 2745 O O . LEU A 1 350 ? -16.633 -16.009 17.266 1.00 56.25 350 LEU A O 1
ATOM 2749 N N . ILE A 1 351 ? -16.187 -18.199 17.149 1.00 45.09 351 ILE A N 1
ATOM 2750 C CA . ILE A 1 351 ? -16.769 -18.502 18.457 1.00 45.09 351 ILE A CA 1
ATOM 2751 C C . ILE A 1 351 ? -15.719 -18.155 19.520 1.00 45.09 351 ILE A C 1
ATOM 2753 O O . ILE A 1 351 ? -14.808 -18.939 19.781 1.00 45.09 351 ILE A O 1
ATOM 2757 N N . PHE A 1 352 ? -15.854 -16.986 20.151 1.00 45.66 352 PHE A N 1
ATOM 2758 C CA . PHE A 1 352 ? -15.065 -16.608 21.328 1.00 45.66 352 PHE A CA 1
ATOM 2759 C C . PHE A 1 352 ? -15.447 -17.477 22.540 1.00 45.66 352 PHE A C 1
ATOM 2761 O O . PHE A 1 352 ? -16.160 -17.038 23.442 1.00 45.66 352 PHE A O 1
ATOM 2768 N N . SER A 1 353 ? -14.966 -18.721 22.584 1.00 34.41 353 SER A N 1
ATOM 2769 C CA . SER A 1 353 ? -14.835 -19.430 23.857 1.00 34.41 353 SER A CA 1
ATOM 2770 C C . SER A 1 353 ? -13.635 -18.854 24.616 1.00 34.41 353 SER A C 1
ATOM 2772 O O . SER A 1 353 ? -12.654 -18.434 23.997 1.00 34.41 353 SER A O 1
ATOM 2774 N N . HIS A 1 354 ? -13.687 -18.832 25.949 1.00 34.22 354 HIS A N 1
ATOM 2775 C CA . HIS A 1 354 ? -12.587 -18.295 26.760 1.00 34.22 354 HIS A CA 1
ATOM 2776 C C . HIS A 1 354 ? -11.275 -19.104 26.659 1.00 34.22 354 HIS A C 1
ATOM 2778 O O . HIS A 1 354 ? -10.248 -18.604 27.111 1.00 34.22 354 HIS A O 1
ATOM 2784 N N . ASP A 1 355 ? -11.291 -20.284 26.023 1.00 30.88 355 ASP A N 1
ATOM 2785 C CA . ASP A 1 355 ? -10.177 -21.243 25.979 1.00 30.88 355 ASP A CA 1
ATOM 2786 C C . ASP A 1 355 ? -9.733 -21.649 24.550 1.00 30.88 355 ASP A C 1
ATOM 2788 O O . ASP A 1 355 ? -8.979 -22.608 24.391 1.00 30.88 355 ASP A O 1
ATOM 2792 N N . THR A 1 356 ? -10.179 -20.964 23.486 1.00 32.28 356 THR A N 1
ATOM 2793 C CA . THR A 1 356 ? -9.806 -21.316 22.093 1.00 32.28 356 THR A CA 1
ATOM 2794 C C . THR A 1 356 ? -8.769 -20.379 21.478 1.00 32.28 356 THR A C 1
ATOM 2796 O O . THR A 1 356 ? -9.044 -19.211 21.209 1.00 32.28 356 THR A O 1
ATOM 2799 N N . GLU A 1 357 ? -7.588 -20.936 21.200 1.00 35.28 357 GLU A N 1
ATOM 2800 C CA . GLU A 1 357 ? -6.478 -20.301 20.480 1.00 35.28 357 GLU A CA 1
ATOM 2801 C C . GLU A 1 357 ? -6.888 -19.876 19.056 1.00 35.28 357 GLU A C 1
ATOM 2803 O O . GLU A 1 357 ? -7.518 -20.636 18.318 1.00 35.28 357 GLU A O 1
ATOM 2808 N N . CYS A 1 358 ? -6.508 -18.662 18.642 1.00 32.84 358 CYS A N 1
ATOM 2809 C CA . CYS A 1 358 ? -6.840 -18.147 17.313 1.00 32.84 358 CYS A CA 1
ATOM 2810 C C . CYS A 1 358 ? -5.911 -18.767 16.250 1.00 32.84 358 CYS A C 1
ATOM 2812 O O . CYS A 1 358 ? -4.784 -18.315 16.056 1.00 32.84 358 CYS A O 1
ATOM 2814 N N . LEU A 1 359 ? -6.373 -19.830 15.580 1.00 39.66 359 LEU A N 1
ATOM 2815 C CA . LEU A 1 359 ? -5.574 -20.635 14.648 1.00 39.66 359 LEU A CA 1
ATOM 2816 C C . LEU A 1 359 ? -6.252 -20.788 13.278 1.00 39.66 359 LEU A C 1
ATOM 2818 O O . LEU A 1 359 ? -6.925 -21.779 12.996 1.00 39.66 359 LEU A O 1
ATOM 2822 N N . GLY A 1 360 ? -6.014 -19.821 12.389 1.00 43.00 360 GLY A N 1
ATOM 2823 C CA . GLY A 1 360 ? -6.345 -19.916 10.965 1.00 43.00 360 GLY A CA 1
ATOM 2824 C C . GLY A 1 360 ? -5.094 -20.139 10.112 1.00 43.00 360 GLY A C 1
ATOM 2825 O O . GLY A 1 360 ? -4.301 -19.218 9.931 1.00 43.00 360 GLY A O 1
ATOM 2826 N N . LYS A 1 361 ? -4.920 -21.341 9.546 1.00 45.94 361 LYS A N 1
ATOM 2827 C CA . LYS A 1 361 ? -3.974 -21.551 8.435 1.00 45.94 361 LYS A CA 1
ATOM 2828 C C . LYS A 1 361 ? -4.675 -21.179 7.133 1.00 45.94 361 LYS A C 1
ATOM 2830 O O . LYS A 1 361 ? -5.530 -21.937 6.677 1.00 45.94 361 LYS A O 1
ATOM 2835 N N . CYS A 1 362 ? -4.315 -20.053 6.524 1.00 48.72 362 CYS A N 1
ATOM 2836 C CA . CYS A 1 362 ? -4.843 -19.689 5.209 1.00 48.72 362 CYS A CA 1
ATOM 2837 C C . CYS A 1 362 ? -3.903 -20.235 4.129 1.00 48.72 362 CYS A C 1
ATOM 2839 O O . CYS A 1 362 ? -2.691 -20.036 4.189 1.00 48.72 362 CYS A O 1
ATOM 2841 N N . TYR A 1 363 ? -4.460 -20.924 3.138 1.00 44.97 363 TYR A N 1
ATOM 2842 C CA . TYR A 1 363 ? -3.729 -21.426 1.979 1.00 44.97 363 TYR A CA 1
ATOM 2843 C C . TYR A 1 363 ? -4.394 -20.912 0.710 1.00 44.97 363 TYR A C 1
ATOM 2845 O O . TYR A 1 363 ? -5.618 -20.968 0.593 1.00 44.97 363 TYR A O 1
ATOM 2853 N N . HIS A 1 364 ? -3.582 -20.465 -0.242 1.00 50.31 364 HIS A N 1
ATOM 2854 C CA . HIS A 1 364 ? -4.031 -20.112 -1.574 1.00 50.31 364 HIS 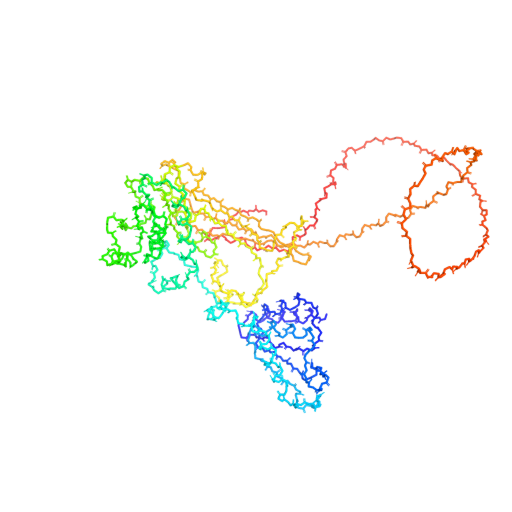A CA 1
ATOM 2855 C C . HIS A 1 364 ? -3.134 -20.744 -2.646 1.00 50.31 364 HIS A C 1
ATOM 2857 O O . HIS A 1 364 ? -1.905 -20.701 -2.560 1.00 50.31 364 HIS A O 1
ATOM 2863 N N . GLY A 1 365 ? -3.768 -21.305 -3.677 1.00 41.31 365 GLY A N 1
ATOM 2864 C CA . GLY A 1 365 ? -3.118 -21.753 -4.905 1.00 41.31 365 GLY A CA 1
ATOM 2865 C C . GLY A 1 365 ? -3.547 -20.870 -6.072 1.00 41.31 365 GLY A C 1
ATOM 2866 O O . GLY A 1 365 ? -4.660 -21.005 -6.570 1.00 41.31 365 GLY A O 1
ATOM 2867 N N . PHE A 1 366 ? -2.647 -19.997 -6.506 1.00 43.53 366 PHE A N 1
ATOM 2868 C CA . PHE A 1 366 ? -2.784 -19.129 -7.671 1.00 43.53 366 PHE A CA 1
ATOM 2869 C C . PHE A 1 366 ? -2.339 -19.888 -8.928 1.00 43.53 366 PHE A C 1
ATOM 2871 O O . PHE A 1 366 ? -1.377 -20.655 -8.872 1.00 43.53 366 PHE A O 1
ATOM 2878 N N . ARG A 1 367 ? -2.964 -19.645 -10.087 1.00 47.66 367 ARG A N 1
ATOM 2879 C CA . ARG A 1 367 ? -2.461 -20.135 -11.387 1.00 47.66 367 ARG A CA 1
ATOM 2880 C C . ARG A 1 367 ? -2.462 -19.032 -12.429 1.00 47.66 367 ARG A C 1
ATOM 2882 O O . ARG A 1 367 ? -3.394 -18.236 -12.498 1.00 47.66 367 ARG A O 1
ATOM 2889 N N . CYS A 1 368 ? -1.463 -19.015 -13.303 1.00 50.47 368 CYS A N 1
ATOM 2890 C CA . CYS A 1 368 ? -1.490 -18.170 -14.494 1.00 50.47 368 CYS A CA 1
ATOM 2891 C C . CYS A 1 368 ? -0.805 -18.826 -15.689 1.00 50.47 368 CYS A C 1
ATOM 2893 O O . CYS A 1 368 ? 0.017 -19.726 -15.538 1.00 50.47 368 CYS A O 1
ATOM 2895 N N . SER A 1 369 ? -1.103 -18.311 -16.876 1.00 47.72 369 SER A N 1
ATOM 2896 C CA . SER A 1 369 ? -0.492 -18.709 -18.139 1.00 47.72 369 SER A CA 1
ATOM 2897 C C . SER A 1 369 ? 0.398 -17.591 -18.702 1.00 47.72 369 SER A C 1
ATOM 2899 O O . SER A 1 369 ? 0.097 -16.399 -18.583 1.00 47.72 369 SER A O 1
ATOM 2901 N N . PHE A 1 370 ? 1.498 -17.980 -19.348 1.00 44.75 370 PHE A N 1
ATOM 2902 C CA . PHE A 1 370 ? 2.333 -17.121 -20.185 1.00 44.75 370 PHE A CA 1
ATOM 2903 C C . PHE A 1 370 ? 2.854 -17.915 -21.389 1.00 44.75 370 PHE A C 1
ATOM 2905 O O . PHE A 1 370 ? 3.602 -18.882 -21.244 1.00 44.75 370 PHE A O 1
ATOM 2912 N N . LEU A 1 371 ? 2.490 -17.478 -22.599 1.00 57.84 371 LEU A N 1
ATOM 2913 C CA . LEU A 1 371 ? 2.780 -18.186 -23.854 1.00 57.84 371 LEU A CA 1
ATOM 2914 C C . LEU A 1 371 ? 2.236 -19.631 -23.827 1.00 57.84 371 LEU A C 1
ATOM 2916 O O . LEU A 1 371 ? 1.029 -19.808 -23.728 1.00 57.84 371 LEU A O 1
ATOM 2920 N N . SER A 1 372 ? 3.100 -20.642 -23.940 1.00 57.34 372 SER A N 1
ATOM 2921 C CA . SER A 1 372 ? 2.756 -22.072 -23.884 1.00 57.34 372 SER A CA 1
ATOM 2922 C C . SER A 1 372 ? 3.111 -22.709 -22.534 1.00 57.34 372 SER A C 1
ATOM 2924 O O . SER A 1 372 ? 3.404 -23.903 -22.466 1.00 57.34 372 SER A O 1
ATOM 2926 N N . SER A 1 373 ? 3.181 -21.911 -21.470 1.00 67.81 373 SER A N 1
ATOM 2927 C CA . SER A 1 373 ? 3.585 -22.349 -20.135 1.00 67.81 373 SER A CA 1
ATOM 2928 C C . SER A 1 373 ? 2.639 -21.807 -19.072 1.00 67.81 373 SER A C 1
ATOM 2930 O O . SER A 1 373 ? 2.048 -20.742 -19.241 1.00 67.81 373 SER A O 1
ATOM 2932 N N . GLU A 1 374 ? 2.524 -22.533 -17.966 1.00 77.50 374 GLU A N 1
ATOM 2933 C CA . GLU A 1 374 ? 1.758 -22.128 -16.788 1.00 77.50 374 GLU A CA 1
ATOM 2934 C C . GLU A 1 374 ? 2.684 -21.995 -15.578 1.00 77.50 374 GLU A C 1
ATOM 2936 O O . GLU A 1 374 ? 3.712 -22.672 -15.487 1.00 77.50 374 GLU A O 1
ATOM 2941 N N . LEU A 1 375 ? 2.307 -21.122 -14.651 1.00 80.88 375 LEU A N 1
ATOM 2942 C CA . LEU A 1 375 ? 2.909 -20.988 -13.332 1.00 80.88 375 LEU A CA 1
ATOM 2943 C C . LEU A 1 375 ? 1.801 -21.146 -12.290 1.00 80.88 375 LEU A C 1
ATOM 2945 O O . LEU A 1 375 ? 0.926 -20.280 -12.190 1.00 80.88 375 LEU A O 1
ATOM 2949 N N . ASP A 1 376 ? 1.871 -22.217 -11.505 1.00 83.38 376 ASP A N 1
ATOM 2950 C CA . ASP A 1 376 ? 1.092 -22.366 -10.278 1.00 83.38 376 ASP A CA 1
ATOM 2951 C C . ASP A 1 376 ? 1.932 -21.754 -9.139 1.00 83.38 376 ASP A C 1
ATOM 2953 O O . ASP A 1 376 ? 3.082 -22.140 -8.930 1.00 83.38 376 ASP A O 1
ATOM 2957 N N . VAL A 1 377 ? 1.393 -20.764 -8.427 1.00 84.25 377 VAL A N 1
ATOM 2958 C CA . VAL A 1 377 ? 2.038 -20.121 -7.272 1.00 84.25 377 VAL A CA 1
ATOM 2959 C C . VAL A 1 377 ? 1.247 -20.493 -6.028 1.00 84.25 377 VAL A C 1
ATOM 2961 O O . VAL A 1 377 ? 0.072 -20.165 -5.899 1.00 84.25 377 VAL A O 1
ATOM 2964 N N . HIS A 1 378 ? 1.895 -21.160 -5.090 1.00 83.88 378 HIS A N 1
ATOM 2965 C CA . HIS A 1 378 ? 1.304 -21.556 -3.823 1.00 83.88 378 HIS A CA 1
ATOM 2966 C C . HIS A 1 378 ? 1.791 -20.600 -2.740 1.00 83.88 378 HIS A C 1
ATOM 2968 O O . HIS A 1 378 ? 2.989 -20.333 -2.654 1.00 83.88 378 HIS A O 1
ATOM 2974 N N . ILE A 1 379 ? 0.879 -20.077 -1.923 1.00 85.06 379 ILE A N 1
ATOM 2975 C CA . ILE A 1 379 ? 1.207 -19.209 -0.791 1.00 85.06 379 ILE A CA 1
ATOM 2976 C C . ILE A 1 379 ? 0.390 -19.614 0.438 1.00 85.06 379 ILE A C 1
ATOM 2978 O O . ILE A 1 379 ? -0.809 -19.890 0.362 1.00 85.06 379 ILE A O 1
ATOM 2982 N N . TRP A 1 380 ? 1.055 -19.648 1.586 1.00 86.06 380 TRP A N 1
ATOM 2983 C CA . TRP A 1 380 ? 0.472 -19.973 2.880 1.00 86.06 380 TRP A CA 1
ATOM 2984 C C . TRP A 1 380 ? 0.671 -18.799 3.831 1.00 86.06 380 TRP A C 1
ATOM 2986 O O . TRP A 1 380 ? 1.786 -18.298 3.959 1.00 86.06 380 TRP A O 1
ATOM 2996 N N . ARG A 1 381 ? -0.386 -18.408 4.544 1.00 85.44 381 ARG A N 1
ATOM 2997 C CA . ARG A 1 381 ? -0.295 -17.602 5.763 1.00 85.44 381 ARG A CA 1
ATOM 2998 C C . ARG A 1 381 ? -0.308 -18.552 6.948 1.00 85.44 381 ARG A C 1
ATOM 3000 O O . ARG A 1 381 ? -1.274 -19.291 7.159 1.00 85.44 381 ARG A O 1
ATOM 3007 N N . LEU A 1 382 ? 0.778 -18.541 7.704 1.00 82.00 382 LEU A N 1
ATOM 3008 C CA . LEU A 1 382 ? 1.008 -19.446 8.819 1.00 82.00 382 LEU A CA 1
ATOM 3009 C C . LEU A 1 382 ? 1.174 -18.653 10.107 1.00 82.00 382 LEU A C 1
ATOM 3011 O O . LEU A 1 382 ? 1.670 -17.530 10.102 1.00 82.00 382 LEU A O 1
ATOM 3015 N N . THR A 1 383 ? 0.778 -19.268 11.214 1.00 77.94 383 THR A N 1
ATOM 3016 C CA . THR A 1 383 ? 1.050 -18.780 12.563 1.00 77.94 383 THR A CA 1
ATOM 3017 C C . THR A 1 383 ? 1.637 -19.909 13.404 1.00 77.94 383 THR A C 1
ATOM 3019 O O . THR A 1 383 ? 1.487 -21.091 13.065 1.00 77.94 383 THR A O 1
ATOM 3022 N N . ASP A 1 384 ? 2.375 -19.567 14.459 1.00 77.00 384 ASP A N 1
ATOM 3023 C CA . ASP A 1 384 ? 2.946 -20.556 15.363 1.00 77.00 384 ASP A CA 1
ATOM 3024 C C . ASP A 1 384 ? 1.871 -21.101 16.308 1.00 77.00 384 ASP A C 1
ATOM 3026 O O . ASP A 1 384 ? 0.789 -20.540 16.456 1.00 77.00 384 ASP A O 1
ATOM 3030 N N . GLN A 1 385 ? 2.170 -22.217 16.974 1.00 65.31 385 GLN A N 1
ATOM 3031 C CA . GLN A 1 385 ? 1.211 -22.898 17.856 1.00 65.31 385 GLN A CA 1
ATOM 3032 C C . GLN A 1 385 ? 0.718 -22.029 19.027 1.00 65.31 385 GLN A C 1
ATOM 3034 O O . GLN A 1 385 ? -0.240 -22.406 19.678 1.00 65.31 385 GLN A O 1
ATOM 3039 N N . VAL A 1 386 ? 1.374 -20.897 19.304 1.00 66.06 386 VAL A N 1
ATOM 3040 C CA . VAL A 1 386 ? 1.076 -19.995 20.429 1.00 66.06 386 VAL A CA 1
ATOM 3041 C C . VAL A 1 386 ? 0.555 -18.626 19.941 1.00 66.06 386 VAL A C 1
ATOM 3043 O O . VAL A 1 386 ? 0.405 -17.710 20.746 1.00 66.06 386 VAL A O 1
ATOM 3046 N N . GLY A 1 387 ? 0.323 -18.440 18.633 1.00 66.44 387 GLY A N 1
ATOM 3047 C CA . GLY A 1 387 ? -0.198 -17.188 18.059 1.00 66.44 387 GLY A CA 1
ATOM 3048 C C . GLY A 1 387 ? 0.695 -15.952 18.264 1.00 66.44 387 GLY A C 1
ATOM 3049 O O . GLY A 1 387 ? 0.213 -14.821 18.266 1.00 66.44 387 GLY A O 1
ATOM 3050 N N . ARG A 1 388 ? 2.002 -16.143 18.485 1.00 72.31 388 ARG A N 1
ATOM 3051 C CA . ARG A 1 388 ? 2.994 -15.077 18.727 1.00 72.31 388 ARG A CA 1
ATOM 3052 C C . ARG A 1 388 ? 3.650 -14.568 17.452 1.00 72.31 388 ARG A C 1
ATOM 3054 O O . ARG A 1 388 ? 4.231 -13.483 17.465 1.00 72.31 388 ARG A O 1
ATOM 3061 N N . LYS A 1 389 ? 3.635 -15.363 16.384 1.00 81.75 389 LYS A N 1
ATOM 3062 C CA . LYS A 1 389 ? 4.213 -15.023 15.084 1.00 81.75 389 LYS A CA 1
ATOM 3063 C C . LYS A 1 389 ? 3.253 -15.385 13.970 1.00 81.75 389 LYS A C 1
ATOM 3065 O O . LYS A 1 389 ? 2.603 -16.424 14.017 1.00 81.75 389 LYS A O 1
ATOM 3070 N N . VAL A 1 390 ? 3.257 -14.561 12.933 1.00 85.50 390 VAL A N 1
ATOM 3071 C CA . VAL A 1 390 ? 2.653 -14.850 11.634 1.00 85.50 390 VAL A CA 1
ATOM 3072 C C . VAL A 1 390 ? 3.750 -14.699 10.584 1.00 85.50 390 VAL A C 1
ATOM 3074 O O . VAL A 1 390 ? 4.601 -13.816 10.702 1.00 85.50 390 VAL A O 1
ATOM 3077 N N . TRP A 1 391 ? 3.770 -15.578 9.589 1.00 88.81 391 TRP A N 1
ATOM 3078 C CA . TRP A 1 391 ? 4.670 -15.489 8.441 1.00 88.81 391 TRP A CA 1
ATOM 3079 C C . TRP A 1 391 ? 3.993 -16.021 7.181 1.00 88.81 391 TRP A C 1
ATOM 3081 O O . TRP A 1 391 ? 2.928 -16.645 7.236 1.00 88.81 391 TRP A O 1
ATOM 3091 N N . TYR A 1 392 ? 4.640 -15.780 6.045 1.00 88.69 392 TYR A N 1
ATOM 3092 C CA . TYR A 1 392 ? 4.249 -16.355 4.769 1.00 88.69 392 TYR A CA 1
ATOM 3093 C C . TYR A 1 392 ? 5.281 -17.383 4.319 1.00 88.69 392 TYR A C 1
ATOM 3095 O O . TYR A 1 392 ? 6.484 -17.152 4.436 1.00 88.69 392 TYR A O 1
ATOM 3103 N N . GLU A 1 393 ? 4.802 -18.490 3.768 1.00 87.81 393 GLU A N 1
ATOM 3104 C CA . GLU A 1 393 ? 5.599 -19.426 2.970 1.00 87.81 393 GLU A CA 1
ATOM 3105 C C . GLU A 1 393 ? 5.050 -19.422 1.545 1.00 87.81 393 GLU A C 1
ATOM 3107 O O . GLU A 1 393 ? 3.860 -19.174 1.339 1.00 87.81 393 GLU A O 1
ATOM 3112 N N . TRP A 1 394 ? 5.896 -19.687 0.552 1.00 87.00 394 TRP A N 1
ATOM 3113 C CA . TRP A 1 394 ? 5.461 -19.795 -0.837 1.00 87.00 394 TRP A CA 1
ATOM 3114 C C . TRP A 1 394 ? 6.318 -20.770 -1.642 1.00 87.00 394 TRP A C 1
ATOM 3116 O O . TRP A 1 394 ? 7.481 -21.027 -1.326 1.00 87.00 394 TRP A O 1
ATOM 3126 N N . SER A 1 395 ? 5.734 -21.296 -2.715 1.00 86.94 395 SER A N 1
ATOM 3127 C CA . SER A 1 395 ? 6.428 -22.068 -3.743 1.00 86.94 395 SER A CA 1
ATOM 3128 C C . SER A 1 395 ? 5.822 -21.807 -5.122 1.00 86.94 395 SER A C 1
ATOM 3130 O O . SER A 1 395 ? 4.701 -21.317 -5.247 1.00 86.94 395 SER A O 1
ATOM 3132 N N . VAL A 1 396 ? 6.578 -22.099 -6.179 1.00 86.19 396 VAL A N 1
ATOM 3133 C CA . VAL A 1 396 ? 6.155 -21.908 -7.570 1.00 86.19 396 VAL A CA 1
ATOM 3134 C C . VAL A 1 396 ? 6.433 -23.175 -8.364 1.00 86.19 396 VAL A C 1
ATOM 3136 O O . VAL A 1 396 ? 7.560 -23.670 -8.371 1.00 86.19 396 VAL A O 1
ATOM 3139 N N . GLU A 1 397 ? 5.432 -23.671 -9.080 1.00 83.94 397 GLU A N 1
ATOM 3140 C CA . GLU A 1 397 ? 5.560 -24.779 -10.021 1.00 83.94 397 GLU A CA 1
ATOM 3141 C C . GLU A 1 397 ? 5.375 -24.269 -11.450 1.00 83.94 397 GLU A C 1
ATOM 3143 O O . GLU A 1 397 ? 4.422 -23.556 -11.753 1.00 83.94 397 GLU A O 1
ATOM 3148 N N . GLY A 1 398 ? 6.303 -24.623 -12.338 1.00 84.31 398 GLY A N 1
ATOM 3149 C CA . GLY A 1 398 ? 6.230 -24.278 -13.753 1.00 84.31 398 GLY A CA 1
ATOM 3150 C C . GLY A 1 398 ? 5.811 -25.481 -14.583 1.00 84.31 398 GLY A C 1
ATOM 3151 O O . GLY A 1 398 ? 6.407 -26.554 -14.457 1.00 84.31 398 GLY A O 1
ATOM 3152 N N . PHE A 1 399 ? 4.847 -25.287 -15.477 1.00 82.88 399 PHE A N 1
ATOM 3153 C CA . PHE A 1 399 ? 4.374 -26.287 -16.431 1.00 82.88 399 PHE A CA 1
ATOM 3154 C C . PHE A 1 399 ? 4.556 -25.793 -17.868 1.00 82.88 399 PHE A C 1
ATOM 3156 O O . PHE A 1 399 ? 4.530 -24.596 -18.144 1.00 82.88 399 PHE A O 1
ATOM 3163 N N . THR A 1 400 ? 4.716 -26.719 -18.807 1.00 80.31 400 THR A N 1
ATOM 3164 C CA . THR A 1 400 ? 4.587 -26.462 -20.242 1.00 80.31 400 THR A CA 1
ATOM 3165 C C . THR A 1 400 ? 3.365 -27.194 -20.776 1.00 80.31 400 THR A C 1
ATOM 3167 O O . THR A 1 400 ? 3.089 -28.323 -20.365 1.00 80.31 400 THR A O 1
ATOM 3170 N N . ILE A 1 401 ? 2.640 -26.558 -21.690 1.00 71.12 401 ILE A N 1
ATOM 3171 C CA . ILE A 1 401 ? 1.514 -27.151 -22.407 1.00 71.12 401 ILE A CA 1
ATOM 3172 C C . ILE A 1 401 ? 2.075 -27.677 -23.735 1.00 71.12 401 ILE A C 1
ATOM 3174 O O . ILE A 1 401 ? 2.478 -26.872 -24.584 1.00 71.12 401 ILE A O 1
ATOM 3178 N N . PRO A 1 402 ? 2.160 -29.005 -23.943 1.00 67.38 402 PRO A N 1
ATOM 3179 C CA . PRO A 1 402 ? 2.559 -29.555 -25.230 1.00 67.38 402 PRO A CA 1
ATOM 3180 C C . PRO A 1 402 ? 1.587 -29.078 -26.315 1.00 67.38 402 PRO A C 1
ATOM 3182 O O . PRO A 1 402 ? 0.380 -29.034 -26.069 1.00 67.38 402 PRO A O 1
ATOM 3185 N N . PRO A 1 403 ? 2.057 -28.747 -27.531 1.00 60.00 403 PRO A N 1
ATOM 3186 C CA . PRO A 1 403 ? 1.143 -28.464 -28.626 1.00 60.00 403 PRO A CA 1
ATOM 3187 C C . PRO A 1 403 ? 0.271 -29.699 -28.857 1.00 60.00 403 PRO A C 1
ATOM 3189 O O . PRO A 1 403 ? 0.800 -30.794 -29.078 1.00 60.00 403 PRO A O 1
ATOM 3192 N N . ALA A 1 404 ? -1.052 -29.518 -28.805 1.00 58.09 404 ALA A N 1
ATOM 3193 C CA . ALA A 1 404 ? -2.002 -30.579 -29.104 1.00 58.09 404 ALA A CA 1
ATOM 3194 C C . ALA A 1 404 ? -1.602 -31.242 -30.428 1.00 58.09 404 ALA A C 1
ATOM 3196 O O . ALA A 1 404 ? -1.374 -30.556 -31.433 1.00 58.09 404 ALA A O 1
ATOM 3197 N N . ARG A 1 405 ? -1.471 -32.578 -30.431 1.00 46.09 405 ARG A N 1
ATOM 3198 C CA . ARG A 1 405 ? -1.240 -33.305 -31.683 1.00 46.09 405 ARG A CA 1
ATOM 3199 C C . ARG A 1 405 ? -2.374 -32.914 -32.629 1.00 46.09 405 ARG A C 1
ATOM 3201 O O . ARG A 1 405 ? -3.525 -33.022 -32.210 1.00 46.09 405 ARG A O 1
ATOM 3208 N N . PRO A 1 406 ? -2.092 -32.483 -33.872 1.00 43.44 406 PRO A N 1
ATOM 3209 C CA . PRO A 1 406 ? -3.163 -32.252 -34.822 1.00 43.44 406 PRO A CA 1
ATOM 3210 C C . PRO A 1 406 ? -3.933 -33.561 -34.950 1.00 43.44 406 PRO A C 1
ATOM 3212 O O . PRO A 1 406 ? -3.334 -34.597 -35.267 1.00 43.44 406 PRO A O 1
ATOM 3215 N N . GLU A 1 407 ? -5.235 -33.522 -34.662 1.00 42.84 407 GLU A N 1
ATOM 3216 C CA . GLU A 1 407 ? -6.103 -34.659 -34.922 1.00 42.84 407 GLU A CA 1
ATOM 3217 C C . GLU A 1 407 ? -5.858 -35.106 -36.360 1.00 42.84 407 GLU A C 1
ATOM 3219 O O . GLU A 1 407 ? -5.823 -34.291 -37.293 1.00 42.84 407 GLU A O 1
ATOM 3224 N N . LYS A 1 408 ? -5.650 -36.410 -36.554 1.00 39.62 408 LYS A N 1
ATOM 3225 C CA . LYS A 1 408 ? -5.629 -36.963 -37.903 1.00 39.62 408 LYS A CA 1
ATOM 3226 C C . LYS A 1 408 ? -7.014 -36.708 -38.482 1.00 39.62 408 LYS A C 1
ATOM 3228 O O . LYS A 1 408 ? -7.943 -37.430 -38.132 1.00 39.62 408 LYS A O 1
ATOM 3233 N N . LEU A 1 409 ? -7.120 -35.699 -39.354 1.00 40.16 409 LEU A N 1
ATOM 3234 C CA . LEU A 1 409 ? -8.313 -35.414 -40.150 1.00 40.16 409 LEU A CA 1
ATOM 3235 C C . LEU A 1 409 ? -8.918 -36.752 -40.589 1.00 40.16 409 LEU A C 1
ATOM 3237 O O . LEU A 1 409 ? -8.210 -37.515 -41.262 1.00 40.16 409 LEU A O 1
ATOM 3241 N N . PRO A 1 410 ? -10.164 -37.076 -40.187 1.00 40.47 410 PRO A N 1
ATOM 3242 C CA . PRO A 1 410 ? -10.732 -38.385 -40.452 1.00 40.47 410 PRO A CA 1
ATOM 3243 C C . PRO A 1 410 ? -10.665 -38.639 -41.953 1.00 40.47 410 PRO A C 1
ATOM 3245 O O . PRO A 1 410 ? -11.080 -37.793 -42.754 1.00 40.47 410 PRO A O 1
ATOM 3248 N N . ALA A 1 411 ? -10.067 -39.774 -42.325 1.00 43.41 411 ALA A N 1
ATOM 3249 C CA . ALA A 1 411 ? -9.759 -40.086 -43.712 1.00 43.41 411 ALA A CA 1
ATOM 3250 C C . ALA A 1 411 ? -11.012 -39.876 -44.566 1.00 43.41 411 ALA A C 1
ATOM 3252 O O . ALA A 1 411 ? -12.056 -40.465 -44.283 1.00 43.41 411 ALA A O 1
ATOM 3253 N N . ARG A 1 412 ? -10.898 -38.990 -45.568 1.00 38.00 412 ARG A N 1
ATOM 3254 C CA . ARG A 1 412 ? -11.993 -38.493 -46.418 1.00 38.00 412 ARG A CA 1
ATOM 3255 C C . ARG A 1 412 ? -12.991 -39.620 -46.717 1.00 38.00 412 ARG A C 1
ATOM 3257 O O . ARG A 1 412 ? -12.717 -40.469 -47.567 1.00 38.00 412 ARG A O 1
ATOM 3264 N N . ARG A 1 413 ? -14.146 -39.623 -46.032 1.00 39.84 413 ARG A N 1
ATOM 3265 C CA . ARG A 1 413 ? -15.252 -40.544 -46.335 1.00 39.84 413 ARG A CA 1
ATOM 3266 C C . ARG A 1 413 ? -15.573 -40.376 -47.818 1.00 39.84 413 ARG A C 1
ATOM 3268 O O . ARG A 1 413 ? -15.996 -39.296 -48.234 1.00 39.84 413 ARG A O 1
ATOM 3275 N N . LYS A 1 414 ? -15.317 -41.411 -48.626 1.00 35.75 414 LYS A N 1
ATOM 3276 C CA . LYS A 1 414 ? -15.686 -41.404 -50.046 1.00 35.75 414 LYS A CA 1
ATOM 3277 C C . LYS A 1 414 ? -17.198 -41.196 -50.121 1.00 35.75 414 LYS A C 1
ATOM 3279 O O . LYS A 1 414 ? -17.947 -41.959 -49.518 1.00 35.75 414 LYS A O 1
ATOM 3284 N N . LEU A 1 415 ? -17.630 -40.154 -50.830 1.00 34.22 415 LEU A N 1
ATOM 3285 C CA . LEU A 1 415 ? -19.049 -39.883 -51.044 1.00 34.22 415 LEU A CA 1
ATOM 3286 C C . LEU A 1 415 ? -19.673 -41.068 -51.791 1.00 34.22 415 LEU A C 1
ATOM 3288 O O . LEU A 1 415 ? -19.336 -41.316 -52.949 1.00 34.22 415 LEU A O 1
ATOM 3292 N N . VAL A 1 416 ? -20.594 -41.779 -51.143 1.00 31.31 416 VAL A N 1
ATOM 3293 C CA . VAL A 1 416 ? -21.442 -42.765 -51.817 1.00 31.31 416 VAL A CA 1
ATOM 3294 C C . VAL A 1 416 ? -22.534 -41.996 -52.558 1.00 31.31 416 VAL A C 1
ATOM 3296 O O . VAL A 1 416 ? -23.382 -41.356 -51.936 1.00 31.31 416 VAL A O 1
ATOM 3299 N N . LYS A 1 417 ? -22.510 -42.029 -53.895 1.00 31.08 417 LYS A N 1
ATOM 3300 C CA . LYS A 1 417 ? -23.616 -41.517 -54.716 1.00 31.08 417 LYS A CA 1
ATOM 3301 C C . LYS A 1 417 ? -24.806 -42.468 -54.596 1.00 31.08 417 LYS A C 1
ATOM 3303 O O . LYS A 1 417 ? -24.765 -43.576 -55.122 1.00 31.08 417 LYS A O 1
ATOM 3308 N N . ILE A 1 418 ? -25.885 -42.004 -53.977 1.00 32.41 418 ILE A N 1
ATOM 3309 C CA . ILE A 1 418 ? -27.197 -42.647 -54.076 1.00 32.41 418 ILE A CA 1
ATOM 3310 C C . ILE A 1 418 ? -27.776 -42.286 -55.456 1.00 32.41 418 ILE A C 1
ATOM 3312 O O . ILE A 1 418 ? -28.038 -41.112 -55.720 1.00 32.41 418 ILE A O 1
ATOM 3316 N N . LYS A 1 419 ? -27.939 -43.270 -56.357 1.00 29.81 419 LYS A N 1
ATOM 3317 C CA . LYS A 1 419 ? -28.707 -43.095 -57.609 1.00 29.81 419 LYS A CA 1
ATOM 3318 C C . LYS A 1 419 ? -30.200 -42.990 -57.253 1.00 29.81 419 LYS A C 1
ATOM 3320 O O . LYS A 1 419 ? -30.699 -43.739 -56.416 1.00 29.81 419 LYS A O 1
ATOM 3325 N N . SER A 1 420 ? -30.900 -42.044 -57.872 1.00 29.92 420 SER A N 1
ATOM 3326 C CA . SER A 1 420 ? -32.328 -41.791 -57.665 1.00 29.92 420 SER A CA 1
ATOM 3327 C C . SER A 1 420 ? -33.214 -42.793 -58.415 1.00 29.92 420 SER A C 1
ATOM 3329 O O . SER A 1 420 ? -32.839 -43.314 -59.463 1.00 29.92 420 SER A O 1
ATOM 3331 N N . SER A 1 421 ? -34.430 -43.018 -57.911 1.00 29.75 421 SER A N 1
ATOM 3332 C CA . SER A 1 421 ? -35.508 -43.667 -58.666 1.00 29.75 421 SER A CA 1
ATOM 3333 C C . SER A 1 421 ? -36.865 -43.053 -58.303 1.00 29.75 421 SER A C 1
ATOM 3335 O O . SER A 1 421 ? -37.063 -42.630 -57.168 1.00 29.75 421 SER A O 1
ATOM 3337 N N . GLY A 1 422 ? -37.784 -43.008 -59.275 1.00 30.53 422 GLY A N 1
ATOM 3338 C CA . GLY A 1 422 ? -39.213 -42.751 -59.054 1.00 30.53 422 GLY A CA 1
ATOM 3339 C C . GLY A 1 422 ? -39.650 -41.286 -58.923 1.00 30.53 422 GLY A C 1
ATOM 3340 O O . GLY A 1 422 ? -39.674 -40.723 -57.833 1.00 30.53 422 GLY A O 1
ATOM 3341 N N . SER A 1 423 ? -40.128 -40.696 -60.022 1.00 33.81 423 SER A N 1
ATOM 3342 C CA . SER A 1 423 ? -41.053 -39.551 -59.967 1.00 33.81 423 SER A CA 1
ATOM 3343 C C . SER A 1 423 ? -42.444 -39.993 -59.488 1.00 33.81 423 SER A C 1
ATOM 3345 O O . SER A 1 423 ? -42.840 -41.136 -59.723 1.00 33.81 423 SER A O 1
ATOM 3347 N N . PRO A 1 424 ? -43.244 -39.067 -58.937 1.00 30.91 424 PRO A N 1
ATOM 3348 C CA . PRO A 1 424 ? -44.585 -38.890 -59.500 1.00 30.91 424 PRO A CA 1
ATOM 3349 C C . PRO A 1 424 ? -44.968 -37.423 -59.786 1.00 30.91 424 PRO A C 1
ATOM 3351 O O . PRO A 1 424 ? -44.269 -36.479 -59.427 1.00 30.91 424 PRO A O 1
ATOM 3354 N N . ALA A 1 425 ? -46.073 -37.272 -60.520 1.00 31.84 425 ALA A N 1
ATOM 3355 C CA . ALA A 1 425 ? -46.540 -36.059 -61.201 1.00 31.84 425 ALA A CA 1
ATOM 3356 C C . ALA A 1 425 ? -47.284 -35.038 -60.291 1.00 31.84 425 ALA A C 1
ATOM 3358 O O . ALA A 1 425 ? -47.676 -35.389 -59.177 1.00 31.84 425 ALA A O 1
ATOM 3359 N N . PRO A 1 426 ? -47.520 -33.785 -60.750 1.00 39.88 426 PRO A N 1
ATOM 3360 C CA . PRO A 1 426 ? -48.105 -32.714 -59.935 1.00 39.88 426 PRO A CA 1
ATOM 3361 C C . PRO A 1 426 ? -49.644 -32.653 -59.986 1.00 39.88 426 PRO A C 1
ATOM 3363 O O . PRO A 1 426 ? -50.255 -32.894 -61.030 1.00 39.88 426 PRO A O 1
ATOM 3366 N N . PRO A 1 427 ? -50.277 -32.251 -58.873 1.00 33.56 427 PRO A N 1
ATOM 3367 C CA . PRO A 1 427 ? -51.319 -31.205 -58.877 1.00 33.56 427 PRO A CA 1
ATOM 3368 C C . PRO A 1 427 ? -51.158 -30.245 -57.666 1.00 33.56 427 PRO A C 1
ATOM 3370 O O . PRO A 1 427 ? -50.386 -30.521 -56.758 1.00 33.56 427 PRO A O 1
ATOM 3373 N N . SER A 1 428 ? -51.839 -29.103 -57.524 1.00 27.03 428 SER A N 1
ATOM 3374 C CA . SER A 1 428 ? -52.782 -28.356 -58.375 1.00 27.03 428 SER A CA 1
ATOM 3375 C C . SER A 1 428 ? -52.848 -26.898 -57.892 1.00 27.03 428 SER A C 1
ATOM 3377 O O . SER A 1 428 ? -52.570 -26.604 -56.731 1.00 27.03 428 SER A O 1
ATOM 3379 N N . SER A 1 429 ? -53.297 -25.989 -58.755 1.00 30.08 429 SER A N 1
ATOM 3380 C CA . SER A 1 429 ? -53.599 -24.597 -58.409 1.00 30.08 429 SER A CA 1
ATOM 3381 C C . SER A 1 429 ? -54.755 -24.449 -57.405 1.00 30.08 429 SER A C 1
ATOM 3383 O O . SER A 1 429 ? -55.779 -25.119 -57.509 1.00 30.08 429 SER A O 1
ATOM 3385 N N . ALA A 1 430 ? -54.640 -23.478 -56.493 1.00 29.08 430 ALA A N 1
ATOM 3386 C CA . ALA A 1 430 ? -55.771 -22.912 -55.756 1.00 29.08 430 ALA A CA 1
ATOM 3387 C C . ALA A 1 430 ? -55.558 -21.401 -55.568 1.00 29.08 430 ALA A C 1
ATOM 3389 O O . ALA A 1 430 ? -54.487 -20.964 -55.154 1.00 29.08 430 ALA A O 1
ATOM 3390 N N . SER A 1 431 ? -56.566 -20.593 -55.904 1.00 28.52 431 SER A N 1
ATOM 3391 C CA . SER A 1 431 ? -56.462 -19.132 -56.001 1.00 28.52 431 SER A CA 1
ATOM 3392 C C . SER A 1 431 ? -57.536 -18.403 -55.181 1.00 28.52 431 SER A C 1
ATOM 3394 O O . SER A 1 431 ? -58.693 -18.816 -55.154 1.00 28.52 431 SER A O 1
ATOM 3396 N N . LYS A 1 432 ? -57.142 -17.295 -54.531 1.00 30.42 432 LYS A N 1
ATOM 3397 C CA . LYS A 1 432 ? -57.960 -16.232 -53.889 1.00 30.42 432 LYS A CA 1
ATOM 3398 C C . LYS A 1 432 ? -56.988 -15.061 -53.607 1.00 30.42 432 LYS A C 1
ATOM 3400 O O . LYS A 1 432 ? -55.979 -15.292 -52.959 1.00 30.42 432 LYS A O 1
ATOM 3405 N N . LYS A 1 433 ? -57.068 -13.872 -54.237 1.00 25.31 433 LYS A N 1
ATOM 3406 C CA . LYS A 1 433 ? -57.991 -12.730 -53.971 1.00 25.31 433 LYS A CA 1
ATOM 3407 C C . LYS A 1 433 ? -58.182 -12.484 -52.459 1.00 25.31 433 LYS A C 1
ATOM 3409 O O . LYS A 1 433 ? -58.586 -13.421 -51.789 1.00 25.31 433 LYS A O 1
ATOM 3414 N N . MET A 1 434 ? -58.024 -11.301 -51.846 1.00 24.88 434 MET A N 1
ATOM 3415 C CA . MET A 1 434 ? -57.785 -9.883 -52.239 1.00 24.88 434 MET A CA 1
ATOM 3416 C C . MET A 1 434 ? -57.331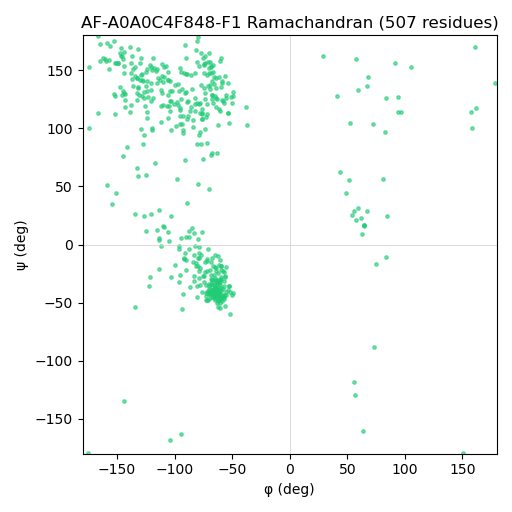 -9.113 -50.950 1.00 24.88 434 MET A C 1
ATOM 3418 O O . MET A 1 434 ? -57.405 -9.709 -49.881 1.00 24.88 434 MET A O 1
ATOM 3422 N N . LYS A 1 435 ? -56.886 -7.840 -50.887 1.00 25.86 435 LYS A N 1
ATOM 3423 C CA . LYS A 1 435 ? -56.840 -6.685 -51.822 1.00 25.86 435 LYS A CA 1
ATOM 3424 C C . LYS A 1 435 ? -55.527 -5.857 -51.607 1.00 25.86 435 LYS A C 1
ATOM 3426 O O . LYS A 1 435 ? -54.469 -6.460 -51.519 1.00 25.86 435 LYS A O 1
ATOM 3431 N N . VAL A 1 436 ? -55.602 -4.514 -51.543 1.00 27.53 436 VAL A N 1
ATOM 3432 C CA . VAL A 1 436 ? -54.540 -3.491 -51.311 1.00 27.53 436 VAL A CA 1
ATOM 3433 C C . VAL A 1 436 ? -55.171 -2.297 -50.531 1.00 27.53 436 VAL A C 1
ATOM 3435 O O . VAL A 1 436 ? -56.410 -2.283 -50.445 1.00 27.53 436 VAL A O 1
ATOM 3438 N N . PRO A 1 437 ? -54.410 -1.356 -49.917 1.00 32.66 437 PRO A N 1
ATOM 3439 C CA . PRO A 1 437 ? -53.873 -0.134 -50.586 1.00 32.66 437 PRO A CA 1
ATOM 3440 C C . PRO A 1 437 ? -52.349 0.076 -50.344 1.00 32.66 437 PRO A C 1
ATOM 3442 O O . PRO A 1 437 ? -51.837 -0.376 -49.327 1.00 32.66 437 PRO A O 1
ATOM 3445 N N . GLU A 1 438 ? -51.524 0.529 -51.304 1.00 29.73 438 GLU A N 1
ATOM 3446 C CA . GLU A 1 438 ? -51.375 1.905 -51.861 1.00 29.73 438 GLU A CA 1
ATOM 3447 C C . GLU A 1 438 ? -50.988 2.950 -50.787 1.00 29.73 438 GLU A C 1
ATOM 3449 O O . GLU A 1 438 ? -51.627 2.995 -49.743 1.00 29.73 438 GLU A O 1
ATOM 3454 N N . ASN A 1 439 ? -50.009 3.856 -50.948 1.00 29.30 439 ASN A N 1
ATOM 3455 C CA . ASN A 1 439 ? -49.035 4.173 -52.022 1.00 29.30 439 ASN A CA 1
ATOM 3456 C C . ASN A 1 439 ? -47.845 4.966 -51.371 1.00 29.30 439 ASN A C 1
ATOM 3458 O O . ASN A 1 439 ? -47.936 5.272 -50.185 1.00 29.30 439 ASN A O 1
ATOM 3462 N N . THR A 1 440 ? -46.698 5.334 -51.973 1.00 28.86 440 THR A N 1
ATOM 3463 C CA . THR A 1 440 ? -46.249 5.479 -53.383 1.00 28.86 440 THR A CA 1
ATOM 3464 C C . THR A 1 440 ? -44.704 5.350 -53.484 1.00 28.86 440 THR A C 1
ATOM 3466 O O . THR A 1 440 ? -44.022 5.395 -52.464 1.00 28.86 440 THR A O 1
ATOM 3469 N N . ASP A 1 441 ? -44.166 5.273 -54.708 1.00 25.19 441 ASP A N 1
ATOM 3470 C CA . ASP A 1 441 ? -42.736 5.397 -55.120 1.00 25.19 441 ASP A CA 1
ATOM 3471 C C . ASP A 1 441 ? -42.512 6.823 -55.762 1.00 25.19 441 ASP A C 1
ATOM 3473 O O . ASP A 1 441 ? -43.467 7.606 -55.653 1.00 25.19 441 ASP A O 1
ATOM 3477 N N . PRO A 1 442 ? -41.409 7.253 -56.458 1.00 41.12 442 PRO A N 1
ATOM 3478 C CA . PRO A 1 442 ? -40.213 6.521 -56.929 1.00 41.12 442 PRO A CA 1
ATOM 3479 C C . PRO A 1 442 ? -38.824 7.225 -56.926 1.00 41.12 442 PRO A C 1
ATOM 3481 O O . PRO A 1 442 ? -38.726 8.448 -56.920 1.00 41.12 442 PRO A O 1
ATOM 3484 N N . SER A 1 443 ? -37.755 6.417 -57.078 1.00 26.08 443 SER A N 1
ATOM 3485 C CA . SER A 1 443 ? -36.621 6.561 -58.044 1.00 26.08 443 SER A CA 1
ATOM 3486 C C . SER A 1 443 ? -35.382 5.781 -57.543 1.00 26.08 443 SER A C 1
ATOM 3488 O O . SER A 1 443 ? -34.771 6.178 -56.556 1.00 26.08 443 SER A O 1
ATOM 3490 N N . LEU A 1 444 ? -35.081 4.578 -58.047 1.00 30.33 444 LEU A N 1
ATOM 3491 C CA . LEU A 1 444 ? -34.420 4.203 -59.320 1.00 30.33 444 LEU A CA 1
ATOM 3492 C C . LEU A 1 444 ? -32.902 3.928 -59.194 1.00 30.33 444 LEU A C 1
ATOM 3494 O O . LEU A 1 444 ? -32.093 4.827 -58.989 1.00 30.33 444 LEU A O 1
ATOM 3498 N N . LEU A 1 445 ? -32.546 2.659 -59.424 1.00 27.52 445 LEU A N 1
ATOM 3499 C CA . LEU A 1 445 ? -31.207 2.115 -59.687 1.00 27.52 445 LEU A CA 1
ATOM 3500 C C . LEU A 1 445 ? -31.261 1.334 -61.018 1.00 27.52 445 LEU A C 1
ATOM 3502 O O . LEU A 1 445 ? -32.291 0.738 -61.328 1.00 27.52 445 LEU A O 1
ATOM 3506 N N . ALA A 1 446 ? -30.157 1.308 -61.768 1.00 27.12 446 ALA A N 1
ATOM 3507 C CA . ALA A 1 446 ? -29.930 0.455 -62.949 1.00 27.12 446 ALA A CA 1
ATOM 3508 C C . ALA A 1 446 ? -28.942 -0.673 -62.551 1.00 27.12 446 ALA A C 1
ATOM 3510 O O . ALA A 1 446 ? -28.050 -0.402 -61.748 1.00 27.12 446 ALA A O 1
ATOM 3511 N N . SER A 1 447 ? -29.226 -1.966 -62.798 1.00 28.77 447 SER A N 1
ATOM 3512 C CA . SER A 1 447 ? -28.911 -2.784 -64.008 1.00 28.77 447 SER A CA 1
ATOM 3513 C C . SER A 1 447 ? -27.392 -3.051 -64.188 1.00 28.77 447 SER A C 1
ATOM 3515 O O . SER A 1 447 ? -26.596 -2.219 -63.770 1.00 28.77 447 SER A O 1
ATOM 3517 N N . GLU A 1 448 ? -26.842 -4.182 -64.670 1.00 28.05 448 GLU A N 1
ATOM 3518 C CA . GLU A 1 448 ? -27.249 -5.467 -65.313 1.00 28.05 448 GLU A CA 1
ATOM 3519 C C . GLU A 1 448 ? -26.299 -6.602 -64.782 1.00 28.05 448 GLU A C 1
ATOM 3521 O O . GLU A 1 448 ? -25.250 -6.271 -64.236 1.00 28.05 448 GLU A O 1
ATOM 3526 N N . ILE A 1 449 ? -26.578 -7.922 -64.686 1.00 29.17 449 ILE A N 1
ATOM 3527 C CA . ILE A 1 449 ? -27.021 -9.027 -65.595 1.00 29.17 449 ILE A CA 1
ATOM 3528 C C . ILE A 1 449 ? -25.899 -9.734 -66.418 1.00 29.17 449 ILE A C 1
ATOM 3530 O O . ILE A 1 449 ? -25.211 -9.097 -67.207 1.00 29.17 449 ILE A O 1
ATOM 3534 N N . GLY A 1 450 ? -25.837 -11.081 -66.303 1.00 25.28 450 GLY A N 1
ATOM 3535 C CA . GLY A 1 450 ? -25.415 -12.053 -67.350 1.00 25.28 450 GLY A CA 1
ATOM 3536 C C . GLY A 1 450 ? -24.024 -12.729 -67.233 1.00 25.28 450 GLY A C 1
ATOM 3537 O O . GLY A 1 450 ? -23.106 -12.133 -66.684 1.00 25.28 450 GLY A O 1
ATOM 3538 N N . GLU A 1 451 ? -23.747 -13.941 -67.761 1.00 27.33 451 GLU A N 1
ATOM 3539 C CA . GLU A 1 451 ? -24.572 -15.135 -68.102 1.00 27.33 451 GLU A CA 1
ATOM 3540 C C . GLU A 1 451 ? -23.673 -16.333 -68.573 1.00 27.33 451 GLU A C 1
ATOM 3542 O O . GLU A 1 451 ? -22.627 -16.080 -69.158 1.00 27.33 451 GLU A O 1
ATOM 3547 N N . HIS A 1 452 ? -24.115 -17.602 -68.392 1.00 27.09 452 HIS A N 1
ATOM 3548 C CA . HIS A 1 452 ? -23.770 -18.844 -69.169 1.00 27.09 452 HIS A CA 1
ATOM 3549 C C . HIS A 1 452 ? -22.287 -19.352 -69.321 1.00 27.09 452 HIS A C 1
ATOM 3551 O O . HIS A 1 452 ? -21.346 -18.611 -69.084 1.00 27.09 452 HIS A O 1
ATOM 3557 N N . SER A 1 453 ? -21.932 -20.622 -69.652 1.00 24.42 453 SER A N 1
ATOM 3558 C CA . SER A 1 453 ? -22.623 -21.888 -70.065 1.00 24.42 453 SER A CA 1
ATOM 3559 C C . SER A 1 453 ? -21.710 -23.156 -69.964 1.00 24.42 453 SER A C 1
ATOM 3561 O O . SER A 1 453 ? -20.505 -22.985 -70.070 1.00 24.42 453 SER A O 1
ATOM 3563 N N . HIS A 1 454 ? -22.314 -24.371 -69.856 1.00 25.70 454 HIS A N 1
ATOM 3564 C CA . HIS A 1 454 ? -21.988 -25.765 -70.349 1.00 25.70 454 HIS A CA 1
ATOM 3565 C C . HIS A 1 454 ? -20.513 -26.266 -70.587 1.00 25.70 454 HIS A C 1
ATOM 3567 O O . HIS A 1 454 ? -19.599 -25.466 -70.672 1.00 25.70 454 HIS A O 1
ATOM 3573 N N . THR A 1 455 ? -20.127 -27.562 -70.688 1.00 25.52 455 THR A N 1
ATOM 3574 C CA . THR A 1 455 ? -20.725 -28.844 -71.193 1.00 25.52 455 THR A CA 1
ATOM 3575 C C . THR A 1 455 ? -20.173 -30.131 -70.497 1.00 25.52 455 THR A C 1
ATOM 3577 O O . THR A 1 455 ? -19.247 -30.060 -69.697 1.00 25.52 455 THR A O 1
ATOM 3580 N N . GLU A 1 456 ? -20.735 -31.311 -70.823 1.00 24.89 456 GLU A N 1
ATOM 3581 C CA . GLU A 1 456 ? -20.508 -32.664 -70.238 1.00 24.89 456 GLU A CA 1
ATOM 3582 C C . GLU A 1 456 ? -19.400 -33.530 -70.906 1.00 24.89 456 GLU A C 1
ATOM 3584 O O . GLU A 1 456 ? -18.924 -33.166 -71.978 1.00 24.89 456 GLU A O 1
ATOM 3589 N N . PHE A 1 457 ? -19.045 -34.696 -70.313 1.00 26.14 457 PHE A N 1
ATOM 3590 C CA . PHE A 1 457 ? -19.111 -36.061 -70.923 1.00 26.14 457 PHE A CA 1
ATOM 3591 C C . PHE A 1 457 ? -18.583 -37.188 -69.980 1.00 26.14 457 PHE A C 1
ATOM 3593 O O . PHE A 1 457 ? -17.534 -37.028 -69.358 1.00 26.14 457 PHE A O 1
ATOM 3600 N N . GLY A 1 458 ? -19.267 -38.351 -69.949 1.00 24.61 458 GLY A N 1
ATOM 3601 C CA . GLY A 1 458 ? -18.826 -39.639 -69.342 1.00 24.61 458 GLY A CA 1
ATOM 3602 C C . GLY A 1 458 ? -19.220 -39.906 -67.866 1.00 24.61 458 GLY A C 1
ATOM 3603 O O . GLY A 1 458 ? -19.470 -38.966 -67.114 1.00 24.61 458 GLY A O 1
ATOM 3604 N N . GLY A 1 459 ? -19.296 -41.158 -67.374 1.00 26.03 459 GLY A N 1
ATOM 3605 C CA . GLY A 1 459 ? -19.131 -42.479 -68.024 1.00 26.03 459 GLY A CA 1
ATOM 3606 C C . GLY A 1 459 ? -19.433 -43.676 -67.078 1.00 26.03 459 GLY A C 1
ATOM 3607 O O . GLY A 1 459 ? -19.790 -43.456 -65.919 1.00 26.03 459 GLY A O 1
ATOM 3608 N N . ASP A 1 460 ? -19.293 -44.908 -67.591 1.00 27.67 460 ASP A N 1
ATOM 3609 C CA . ASP A 1 460 ? -19.692 -46.220 -67.008 1.00 27.67 460 ASP A CA 1
ATOM 3610 C C . ASP A 1 460 ? -18.725 -46.726 -65.892 1.00 27.67 460 ASP A C 1
ATOM 3612 O O . ASP A 1 460 ? -17.524 -46.469 -65.973 1.00 27.67 460 ASP A O 1
ATOM 3616 N N . ASP A 1 461 ? -19.109 -47.285 -64.728 1.00 26.58 461 ASP A N 1
ATOM 3617 C CA . ASP A 1 461 ? -19.981 -48.427 -64.326 1.00 26.58 461 ASP A CA 1
ATOM 3618 C C . ASP A 1 461 ? -19.394 -49.838 -64.608 1.00 26.58 461 ASP A C 1
ATOM 3620 O O . ASP A 1 461 ? -19.462 -50.327 -65.727 1.00 26.58 461 ASP A O 1
ATOM 3624 N N . GLU A 1 462 ? -18.904 -50.527 -63.559 1.00 29.17 462 GLU A N 1
ATOM 3625 C CA . GLU A 1 462 ? -19.160 -51.966 -63.310 1.00 29.17 462 GLU A CA 1
ATOM 3626 C C . GLU A 1 462 ? -18.855 -52.369 -61.843 1.00 29.17 462 GLU A C 1
ATOM 3628 O O . GLU A 1 462 ? -18.201 -51.633 -61.101 1.00 29.17 462 GLU A O 1
ATOM 3633 N N . SER A 1 463 ? -19.408 -53.500 -61.383 1.00 23.83 463 SER A N 1
ATOM 3634 C CA . SER A 1 463 ? -19.606 -53.837 -59.955 1.00 23.83 463 SER A CA 1
ATOM 3635 C C . SER A 1 463 ? -19.461 -55.337 -59.656 1.00 23.83 463 SER A C 1
ATOM 3637 O O . SER A 1 463 ? -19.582 -56.110 -60.597 1.00 23.83 463 SER A O 1
ATOM 3639 N N . VAL A 1 464 ? -19.265 -55.716 -58.373 1.00 27.48 464 VAL A N 1
ATOM 3640 C CA . VAL A 1 464 ? -19.600 -57.001 -57.668 1.00 27.48 464 VAL A CA 1
ATOM 3641 C C . VAL A 1 464 ? -18.746 -57.054 -56.369 1.00 27.48 464 VAL A C 1
ATOM 3643 O O . VAL A 1 464 ? -17.551 -56.793 -56.437 1.00 27.48 464 VAL A O 1
ATOM 3646 N N . ALA A 1 465 ? -19.285 -57.082 -55.134 1.00 24.23 465 ALA A N 1
ATOM 3647 C CA . ALA A 1 465 ? -20.010 -58.160 -54.416 1.00 24.23 465 ALA A CA 1
ATOM 3648 C C . ALA A 1 465 ? -19.101 -59.380 -54.076 1.00 24.23 465 ALA A C 1
ATOM 3650 O O . ALA A 1 465 ? -18.334 -59.795 -54.930 1.00 24.23 465 ALA A O 1
ATOM 3651 N N . MET A 1 466 ? -19.097 -60.025 -52.894 1.00 24.89 466 MET A N 1
ATOM 3652 C CA . MET A 1 466 ? -19.915 -59.970 -51.659 1.00 24.89 466 MET A CA 1
ATOM 3653 C C . MET A 1 466 ? -19.207 -60.746 -50.503 1.00 24.89 466 MET A C 1
ATOM 3655 O O . MET A 1 466 ? -18.199 -61.402 -50.754 1.00 24.89 466 MET A O 1
ATOM 3659 N N . MET A 1 467 ? -19.841 -60.756 -49.316 1.00 24.89 467 MET A N 1
ATOM 3660 C CA . MET A 1 467 ? -19.799 -61.765 -48.225 1.00 24.89 467 MET A CA 1
ATOM 3661 C C . MET A 1 467 ? -18.826 -61.642 -47.033 1.00 24.89 467 MET 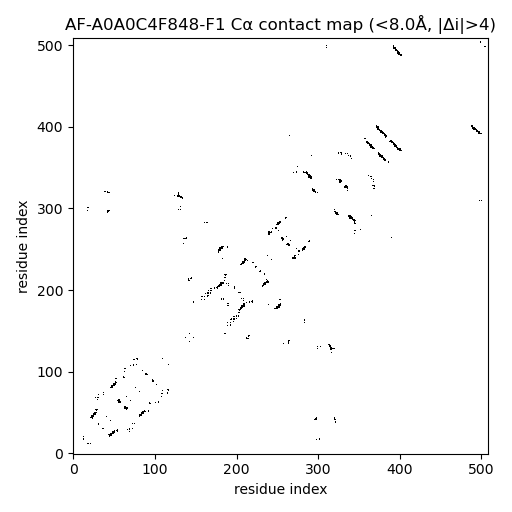A C 1
ATOM 3663 O O . MET A 1 467 ? -17.608 -61.543 -47.165 1.00 24.89 467 MET A O 1
ATOM 3667 N N . ASP A 1 468 ? -19.462 -61.730 -45.861 1.00 26.84 468 ASP A N 1
ATOM 3668 C CA . ASP A 1 468 ? -18.959 -61.751 -44.487 1.00 26.84 468 ASP A CA 1
ATOM 3669 C C . ASP A 1 468 ? -18.669 -63.184 -43.987 1.00 26.84 468 ASP A C 1
ATOM 3671 O O . ASP A 1 468 ? -19.279 -64.137 -44.470 1.00 26.84 468 ASP A O 1
ATOM 3675 N N . GLU A 1 469 ? -17.855 -63.322 -42.933 1.00 28.88 469 GLU A N 1
ATOM 3676 C CA . GLU A 1 469 ? -18.032 -64.362 -41.900 1.00 28.88 469 GLU A CA 1
ATOM 3677 C C . GLU A 1 469 ? -17.655 -63.791 -40.518 1.00 28.88 469 GLU A C 1
ATOM 3679 O O . GLU A 1 469 ? -16.534 -63.321 -40.318 1.00 28.88 469 GLU A O 1
ATOM 3684 N N . GLU A 1 470 ? -18.578 -63.862 -39.554 1.00 28.80 470 GLU A N 1
ATOM 3685 C CA . GLU A 1 470 ? -18.308 -63.669 -38.121 1.00 28.80 470 GLU A CA 1
ATOM 3686 C C . GLU A 1 470 ? -17.946 -65.011 -37.461 1.00 28.80 470 GLU A C 1
ATOM 3688 O O . GLU A 1 470 ? -18.512 -66.050 -37.815 1.00 28.80 470 GLU A O 1
ATOM 3693 N N . ARG A 1 471 ? -17.065 -64.992 -36.448 1.00 29.44 471 ARG A N 1
ATOM 3694 C CA . ARG A 1 471 ? -16.994 -66.036 -35.407 1.00 29.44 471 ARG A CA 1
ATOM 3695 C C . ARG A 1 471 ? -16.626 -65.446 -34.050 1.00 29.44 471 ARG A C 1
ATOM 3697 O O . ARG A 1 471 ? -15.647 -64.713 -33.940 1.00 29.44 471 ARG A O 1
ATOM 3704 N N . ASP A 1 472 ? -17.394 -65.843 -33.042 1.00 29.47 472 ASP A N 1
ATOM 3705 C CA . ASP A 1 472 ? -17.253 -65.448 -31.640 1.00 29.47 472 ASP A CA 1
ATOM 3706 C C . ASP A 1 472 ? -16.073 -66.101 -30.904 1.00 29.47 472 ASP A C 1
ATOM 3708 O O . ASP A 1 472 ? -15.644 -67.209 -31.246 1.00 29.47 472 ASP A O 1
ATOM 3712 N N . ASN A 1 473 ? -15.624 -65.408 -29.846 1.00 27.45 473 ASN A N 1
ATOM 3713 C CA . ASN A 1 473 ? -15.355 -65.861 -28.459 1.00 27.45 473 ASN A CA 1
ATOM 3714 C C . ASN A 1 473 ? -14.353 -64.860 -27.828 1.00 27.45 473 ASN A C 1
ATOM 3716 O O . ASN A 1 473 ? -13.274 -64.662 -28.380 1.00 27.45 473 ASN A O 1
ATOM 3720 N N . LEU A 1 474 ? -14.712 -64.070 -26.801 1.00 29.80 474 LEU A N 1
ATOM 3721 C CA . LEU A 1 474 ? -14.802 -64.474 -25.378 1.00 29.80 474 LEU A CA 1
ATOM 3722 C C . LEU A 1 474 ? -13.483 -65.147 -24.933 1.00 29.80 474 LEU A C 1
ATOM 3724 O O . LEU A 1 474 ? -13.214 -66.264 -25.360 1.00 29.80 474 LEU A O 1
ATOM 3728 N N . ASP A 1 475 ? -12.575 -64.543 -24.162 1.00 28.30 475 ASP A N 1
ATOM 3729 C CA . ASP A 1 475 ? -12.696 -63.555 -23.080 1.00 28.30 475 ASP A CA 1
ATOM 3730 C C . ASP A 1 475 ? -11.373 -62.773 -22.910 1.00 28.30 475 ASP A C 1
ATOM 3732 O O . ASP A 1 475 ? -10.310 -63.337 -23.159 1.00 28.30 475 ASP A O 1
ATOM 3736 N N . ASP A 1 476 ? -11.437 -61.517 -22.444 1.00 29.38 476 ASP A N 1
ATOM 3737 C CA . ASP A 1 476 ? -10.513 -60.960 -21.429 1.00 29.38 476 ASP A CA 1
ATOM 3738 C C . ASP A 1 476 ? -10.962 -59.538 -21.015 1.00 29.38 476 ASP A C 1
ATOM 3740 O O . ASP A 1 476 ? -10.712 -58.540 -21.698 1.00 29.38 476 ASP A O 1
ATOM 3744 N N . ASP A 1 477 ? -11.633 -59.446 -19.862 1.00 34.22 477 ASP A N 1
ATOM 3745 C CA . ASP A 1 477 ? -11.994 -58.196 -19.175 1.00 34.22 477 ASP A CA 1
ATOM 3746 C C . ASP A 1 477 ? -10.735 -57.477 -18.641 1.00 34.22 477 ASP A C 1
ATOM 3748 O O . ASP A 1 477 ? -10.429 -57.568 -17.450 1.00 34.22 477 ASP A O 1
ATOM 3752 N N . PHE A 1 478 ? -9.973 -56.763 -19.485 1.00 30.56 478 PHE A N 1
ATOM 3753 C CA . PHE A 1 478 ? -8.820 -55.987 -18.987 1.00 30.56 478 PHE A CA 1
ATOM 3754 C C . PHE A 1 478 ? -8.365 -54.757 -19.806 1.00 30.56 478 PHE A C 1
ATOM 3756 O O . PHE A 1 478 ? -7.174 -54.458 -19.813 1.00 30.56 478 PHE A O 1
ATOM 3763 N N . ASP A 1 479 ? -9.260 -53.985 -20.451 1.00 29.92 479 ASP A N 1
ATOM 3764 C CA . ASP A 1 479 ? -8.827 -52.703 -21.068 1.00 29.92 479 ASP A CA 1
ATOM 3765 C C . ASP A 1 479 ? -9.892 -51.578 -21.168 1.00 29.92 479 ASP A C 1
ATOM 3767 O O . ASP A 1 479 ? -10.033 -50.886 -22.178 1.00 29.92 479 ASP A O 1
ATOM 3771 N N . HIS A 1 480 ? -10.667 -51.358 -20.098 1.00 32.91 480 HIS A N 1
ATOM 3772 C CA . HIS A 1 480 ? -11.646 -50.255 -20.004 1.00 32.91 480 HIS A CA 1
ATOM 3773 C C . HIS A 1 480 ? -11.444 -49.356 -18.769 1.00 32.91 480 HIS A C 1
ATOM 3775 O O . HIS A 1 480 ? -12.347 -49.191 -17.951 1.00 32.91 480 HIS A O 1
ATOM 3781 N N . CYS A 1 481 ? -10.264 -48.727 -18.646 1.00 30.27 481 CYS A N 1
ATOM 3782 C CA . CYS A 1 481 ? -10.095 -47.526 -17.805 1.00 30.27 481 CYS A CA 1
ATOM 3783 C C . CYS A 1 481 ? -8.861 -46.660 -18.163 1.00 30.27 481 CYS A C 1
ATOM 3785 O O . CYS A 1 481 ? -8.057 -46.331 -17.292 1.00 30.27 481 CYS A O 1
ATOM 3787 N N . LEU A 1 482 ? -8.686 -46.280 -19.438 1.00 30.09 482 LEU A N 1
ATOM 3788 C CA . LEU A 1 482 ? -7.643 -45.318 -19.852 1.00 30.09 482 LEU A CA 1
ATOM 3789 C C . LEU A 1 482 ? -8.112 -44.220 -20.829 1.00 30.09 482 LEU A C 1
ATOM 3791 O O . LEU A 1 482 ? -7.290 -43.602 -21.498 1.00 30.09 482 LEU A O 1
ATOM 3795 N N . ASP A 1 483 ? -9.403 -43.874 -20.816 1.00 30.95 483 ASP A N 1
ATOM 3796 C CA . ASP A 1 483 ? -9.901 -42.601 -21.371 1.00 30.95 483 ASP A CA 1
ATOM 3797 C C . ASP A 1 483 ? -10.093 -41.548 -20.265 1.00 30.95 483 ASP A C 1
ATOM 3799 O O . ASP A 1 483 ? -11.156 -40.957 -20.074 1.00 30.95 483 ASP A O 1
ATOM 3803 N N . LEU A 1 484 ? -9.012 -41.286 -19.526 1.00 31.34 484 LEU A N 1
ATOM 3804 C CA . LEU A 1 484 ? -8.873 -40.052 -18.759 1.00 31.34 484 LEU A CA 1
ATOM 3805 C C . LEU A 1 484 ? -8.138 -39.032 -19.631 1.00 31.34 484 LEU A C 1
ATOM 3807 O O . LEU A 1 484 ? -6.907 -39.001 -19.676 1.00 31.34 484 LEU A O 1
ATOM 3811 N N . HIS A 1 485 ? -8.912 -38.179 -20.308 1.00 35.16 485 HIS A N 1
ATOM 3812 C CA . HIS A 1 485 ? -8.428 -36.909 -20.853 1.00 35.16 485 HIS A CA 1
ATOM 3813 C C . HIS A 1 485 ? -7.981 -35.997 -19.696 1.00 35.16 485 HIS A C 1
ATOM 3815 O O . HIS A 1 485 ? -8.692 -35.088 -19.276 1.00 35.16 485 HIS A O 1
ATOM 3821 N N . PHE A 1 486 ? -6.786 -36.248 -19.164 1.00 39.97 486 PHE A N 1
ATOM 3822 C CA . PHE A 1 486 ? -6.047 -35.243 -18.415 1.00 39.97 486 PHE A CA 1
ATOM 3823 C C . PHE A 1 486 ? -5.402 -34.286 -19.413 1.00 39.97 486 PHE A C 1
ATOM 3825 O O . PHE A 1 486 ? -4.587 -34.710 -20.239 1.00 39.97 486 PHE A O 1
ATOM 3832 N N . ASP A 1 487 ? -5.725 -32.995 -19.308 1.00 49.78 487 ASP A N 1
ATOM 3833 C CA . ASP A 1 487 ? -4.987 -31.948 -20.007 1.00 49.78 487 ASP A CA 1
ATOM 3834 C C . ASP A 1 487 ? -3.498 -32.069 -19.673 1.00 49.78 487 ASP A C 1
ATOM 3836 O O . ASP A 1 487 ? -3.062 -31.922 -18.529 1.00 49.78 487 ASP A O 1
ATOM 3840 N N . SER A 1 488 ? -2.722 -32.425 -20.695 1.00 60.44 488 SER A N 1
ATOM 3841 C CA . SER A 1 488 ? -1.387 -33.014 -20.547 1.00 60.44 488 SER A CA 1
ATOM 3842 C C . SER A 1 488 ? -0.284 -31.989 -20.247 1.00 60.44 488 SER A C 1
ATOM 3844 O O . SER A 1 488 ? 0.749 -31.948 -20.915 1.00 60.44 488 SER A O 1
ATOM 3846 N N . ARG A 1 489 ? -0.478 -31.148 -19.224 1.00 72.06 489 ARG A N 1
ATOM 3847 C CA . ARG A 1 489 ? 0.536 -30.190 -18.769 1.00 72.06 489 ARG A CA 1
ATOM 3848 C C . ARG A 1 489 ? 1.734 -30.921 -18.156 1.00 72.06 489 ARG A C 1
ATOM 3850 O O . ARG A 1 489 ? 1.599 -31.727 -17.237 1.00 72.06 489 ARG A O 1
ATOM 3857 N N . VAL A 1 490 ? 2.930 -30.635 -18.663 1.00 75.06 490 VAL A N 1
ATOM 3858 C CA . VAL A 1 490 ? 4.179 -31.273 -18.226 1.00 75.06 490 VAL A CA 1
ATOM 3859 C C . VAL A 1 490 ? 4.903 -30.338 -17.267 1.00 75.06 490 VAL A C 1
ATOM 3861 O O . VAL A 1 490 ? 5.247 -29.216 -17.635 1.00 75.06 490 VAL A O 1
ATOM 3864 N N . LYS A 1 491 ? 5.157 -30.793 -16.039 1.00 79.81 491 LYS A N 1
ATOM 3865 C CA . LYS A 1 491 ? 5.912 -30.043 -15.026 1.00 79.81 491 LYS A CA 1
ATOM 3866 C C . LYS A 1 491 ? 7.375 -29.895 -15.466 1.00 79.81 491 LYS A C 1
ATOM 3868 O O . LYS A 1 491 ? 8.049 -30.891 -15.714 1.00 79.81 491 LYS A O 1
ATOM 3873 N N . ILE A 1 492 ? 7.847 -28.655 -15.586 1.00 80.69 492 ILE A N 1
ATOM 3874 C CA . ILE A 1 492 ? 9.196 -28.292 -16.064 1.00 80.69 492 ILE A CA 1
ATOM 3875 C C . ILE A 1 492 ? 10.071 -27.641 -14.989 1.00 80.69 492 ILE A C 1
ATOM 3877 O O . ILE A 1 492 ? 11.291 -27.628 -15.130 1.00 80.69 492 ILE A O 1
ATOM 3881 N N . ALA A 1 493 ? 9.472 -27.087 -13.933 1.00 74.50 493 ALA A N 1
ATOM 3882 C CA . ALA A 1 493 ? 10.196 -26.414 -12.860 1.00 74.50 493 ALA A CA 1
ATOM 3883 C C . ALA A 1 493 ? 9.437 -26.492 -11.532 1.00 74.50 493 ALA A C 1
ATOM 3885 O O . ALA A 1 493 ? 8.214 -26.634 -11.492 1.00 74.50 493 ALA A O 1
ATOM 3886 N N . THR A 1 494 ? 10.164 -26.373 -10.426 1.00 75.69 494 THR A N 1
ATOM 3887 C CA . THR A 1 494 ? 9.608 -26.256 -9.072 1.00 75.69 494 THR A CA 1
ATOM 3888 C C . THR A 1 494 ? 10.600 -25.463 -8.239 1.00 75.69 494 THR A C 1
ATOM 3890 O O . THR A 1 494 ? 11.788 -25.789 -8.241 1.00 75.69 494 THR A O 1
ATOM 3893 N N . SER A 1 495 ? 10.150 -24.410 -7.561 1.00 76.50 495 SER A N 1
ATOM 3894 C CA . SER A 1 495 ? 10.961 -23.781 -6.524 1.00 76.50 495 SER A CA 1
ATOM 3895 C C . SER A 1 495 ? 11.011 -24.703 -5.312 1.00 76.50 495 SER A C 1
ATOM 3897 O O . SER A 1 495 ? 10.027 -25.359 -4.971 1.00 76.50 495 SER A O 1
ATOM 3899 N N . THR A 1 496 ? 12.133 -24.715 -4.611 1.00 69.19 496 THR A N 1
ATOM 3900 C CA . THR A 1 496 ? 12.194 -25.277 -3.263 1.00 69.19 496 THR A CA 1
ATOM 3901 C C . THR A 1 496 ? 11.124 -24.629 -2.373 1.00 69.19 496 THR A C 1
ATOM 3903 O O . THR A 1 496 ? 10.863 -23.430 -2.482 1.00 69.19 496 THR A O 1
ATOM 3906 N N . LEU A 1 497 ? 10.462 -25.430 -1.532 1.00 55.34 497 LEU A N 1
ATOM 3907 C CA . LEU A 1 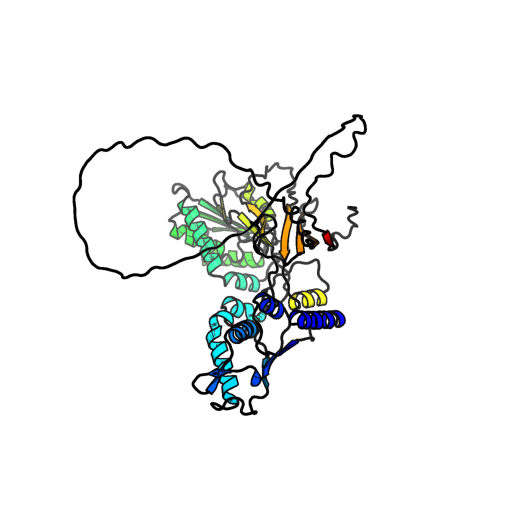497 ? 9.570 -24.932 -0.484 1.00 55.34 497 LEU A CA 1
ATOM 3908 C C . LEU A 1 497 ? 10.445 -24.536 0.709 1.00 55.34 497 LEU A C 1
ATOM 3910 O O . LEU A 1 497 ? 11.114 -25.390 1.292 1.00 55.34 497 LEU A O 1
ATOM 3914 N N . HIS A 1 498 ? 10.478 -23.248 1.036 1.00 51.94 498 HIS A N 1
ATOM 3915 C CA . HIS A 1 498 ? 11.397 -22.707 2.034 1.00 51.94 498 HIS A CA 1
ATOM 3916 C C . HIS A 1 498 ? 10.708 -22.529 3.391 1.00 51.94 498 HIS A C 1
ATOM 3918 O O . HIS A 1 498 ? 9.961 -21.580 3.610 1.00 51.94 498 HIS A O 1
ATOM 3924 N N . ASN A 1 499 ? 10.979 -23.464 4.306 1.00 46.88 499 ASN A N 1
ATOM 3925 C CA . ASN A 1 499 ? 10.492 -23.426 5.684 1.00 46.88 499 ASN A CA 1
ATOM 3926 C C . ASN A 1 499 ? 11.298 -22.414 6.517 1.00 46.88 499 ASN A C 1
ATOM 3928 O O . ASN A 1 499 ? 12.437 -22.684 6.913 1.00 46.88 499 ASN A O 1
ATOM 3932 N N . VAL A 1 500 ? 10.665 -21.289 6.857 1.00 46.50 500 VAL A N 1
ATOM 3933 C CA . VAL A 1 500 ? 11.246 -20.176 7.637 1.00 46.50 500 VAL A CA 1
ATOM 3934 C C . VAL A 1 500 ? 11.714 -20.613 9.042 1.00 46.50 500 VAL A C 1
ATOM 3936 O O . VAL A 1 500 ? 12.532 -19.940 9.670 1.00 46.50 500 VAL A O 1
ATOM 3939 N N . LEU A 1 501 ? 11.244 -21.759 9.552 1.00 43.59 501 LEU A N 1
ATOM 3940 C CA . LEU A 1 501 ? 11.579 -22.285 10.882 1.00 43.59 501 LEU A CA 1
ATOM 3941 C C . LEU A 1 501 ? 12.748 -23.289 10.909 1.00 43.59 501 LEU A C 1
ATOM 3943 O O . LEU A 1 501 ? 13.028 -23.858 11.966 1.00 43.59 501 LEU A O 1
ATOM 3947 N N . GLY A 1 502 ? 13.443 -23.522 9.790 1.00 36.62 502 GLY A N 1
ATOM 3948 C CA . GLY A 1 502 ? 14.743 -24.213 9.782 1.00 36.62 502 GLY A CA 1
ATOM 3949 C C . GLY A 1 502 ? 14.735 -25.682 10.230 1.00 36.62 502 GLY A C 1
ATOM 3950 O O . GLY A 1 502 ? 15.790 -26.240 10.532 1.00 36.62 502 GLY A O 1
ATOM 3951 N N . LYS A 1 503 ? 13.566 -26.331 10.272 1.00 35.31 503 LYS A N 1
ATOM 3952 C CA . LYS A 1 503 ? 13.463 -27.794 10.324 1.00 35.31 503 LYS A CA 1
ATOM 3953 C C . LYS A 1 503 ? 13.236 -28.316 8.916 1.00 35.31 503 LYS A C 1
ATOM 3955 O O . LYS A 1 503 ? 12.407 -27.767 8.194 1.00 35.31 503 LYS A O 1
ATOM 3960 N N . GLU A 1 504 ? 13.911 -29.406 8.564 1.00 34.16 504 GLU A N 1
ATOM 3961 C CA . GLU A 1 504 ? 13.570 -30.192 7.380 1.00 34.16 504 GLU A CA 1
ATOM 3962 C C . GLU A 1 504 ? 12.079 -30.546 7.437 1.00 34.16 504 GLU A C 1
ATOM 3964 O O . GLU A 1 504 ? 11.652 -31.409 8.208 1.00 34.16 504 GLU A O 1
ATOM 3969 N N . SER A 1 505 ? 11.266 -29.861 6.633 1.00 31.09 505 SER A N 1
ATOM 3970 C CA . SER A 1 505 ? 9.904 -30.285 6.356 1.00 31.09 505 SER A CA 1
ATOM 3971 C C . SER A 1 505 ? 10.012 -31.506 5.457 1.00 31.09 505 SER A C 1
ATOM 3973 O O . SER A 1 505 ? 10.006 -31.401 4.232 1.00 31.09 505 SER A O 1
ATOM 3975 N N . SER A 1 506 ? 10.130 -32.673 6.088 1.00 26.19 506 SER A N 1
ATOM 3976 C CA . SER A 1 506 ? 10.109 -34.000 5.474 1.00 26.19 506 SER A CA 1
ATOM 3977 C C . SER A 1 506 ? 8.715 -34.364 4.944 1.00 26.19 506 SER A C 1
ATOM 3979 O O . SER A 1 506 ? 8.216 -35.472 5.130 1.00 26.19 506 SER A O 1
ATOM 3981 N N . VAL A 1 507 ? 8.100 -33.431 4.215 1.00 25.53 507 VAL A N 1
ATOM 3982 C CA . VAL A 1 507 ? 6.996 -33.710 3.307 1.00 25.53 507 VAL A CA 1
ATOM 3983 C C . VAL A 1 507 ? 7.622 -34.249 2.027 1.00 25.53 507 VAL A C 1
ATOM 3985 O O . VAL A 1 507 ? 7.931 -33.511 1.094 1.00 25.53 507 VAL A O 1
ATOM 3988 N N . ARG A 1 508 ? 7.858 -35.564 2.013 1.00 23.89 508 ARG A N 1
ATOM 3989 C CA . ARG A 1 508 ? 7.995 -36.286 0.749 1.00 23.89 508 ARG A CA 1
ATOM 3990 C C . ARG A 1 508 ? 6.654 -36.191 0.025 1.00 23.89 508 ARG A C 1
ATOM 3992 O O . ARG A 1 508 ? 5.661 -36.696 0.547 1.00 23.89 508 ARG A O 1
ATOM 3999 N N . TRP A 1 509 ? 6.671 -35.571 -1.147 1.00 31.45 509 TRP A N 1
ATOM 4000 C CA . TRP A 1 509 ? 5.747 -35.868 -2.235 1.00 31.45 509 TRP A CA 1
ATOM 4001 C C . TRP A 1 509 ? 6.484 -36.793 -3.206 1.00 31.45 509 TRP A C 1
ATOM 4003 O O . TRP A 1 509 ? 7.653 -36.468 -3.521 1.00 31.45 509 TRP A O 1
#

pLDDT: mean 75.25, std 24.66, range [23.83, 98.69]

Sequence (509 aa):
KTFTAWEDWHSLRTLCGYHPRLNISSVIRCRVDTTALINRWTSEPIGFLLIPATSFISNAKHYPVLSKSCQTFVKAMLKYKPTVILSQTSEGKHSSGGSLAYAQYLRFLEKRAAAIVCDPIENFAAGYLDYLQAPLQPLADNLDSVVYEGFEKDPVKYSKYEEAIFRALCDRRADAPQVLAVCGAGRGPLVEAALRAARRADRAITLTAIEKNPNSYLTLQERLRTEWDPEVVKLWYGDMRDYQPTEAIDIIISELLGSFGDNELSPECLDGVIRWLASDGISIPSGYCSFLAPLASSKIYSRVLELGKFETPYVVMIHAAEIISAQGGPDGEMGKVQETWSFAHPRTDLIFSHDTECLGKCYHGFRCSFLSSELDVHIWRLTDQVGRKVWYEWSVEGFTIPPARPEKLPARRKLVKIKSSGSPAPPSSASKKMKVPENTDPSLLASEIGEHSHTEFGGDDESVAMMDEERDNLDDDFDHCLDLHFDSRVKIATSTLHNVLGKESSVRW

Secondary structure (DSSP, 8-state):
--HHHHHHHHHHHHHTTT-TT--EEEE--S----HHHHHHHHTS-EEEEEEEGGG-EE-TTS-EE--HHHHHHHHHHHTT--EEEEESTTS--SSSSHHHHHHHHHHHHHHHTHHHH--HHHHHTTTTBT--BPPP-TTTS---HHHHHHHHT-HHHHHHHHHHHHHHHHHS-SSS-EEEEEET-TTSHHHHHHHHHHHHHT--EEEEEEE--HHHHHHHHHHHHHTS-TTTEEEEES-GGG---SS-EEEEEE---BTTBGGG-HHHHHHHHGGGEEEEEEEES-EEEEEE--EE-HHHHHHHHHHT--SS--B-B--S-EE-PPS--TTS---SSEEEEEEESS-SS----TT------EEEEEEEEETTEEEEEEEEEEE-TTSS-EEEEEEEEEEE-PPPPPP---------------------------------------------------------------------------------PEEEEE-----TT-S------

Nearest PDB structures (foldseek):
  7bo7-assembly1_AAA  TM=8.830E-01  e=1.463E-36  Homo sapiens
  7mxg-assembly1_A  TM=8.825E-01  e=8.053E-37  Homo sapiens
  4g56-assembly1_A  TM=8.363E-01  e=4.588E-38  Xenopus laevis
  7m05-assembly1_A  TM=8.624E-01  e=9.882E-36  Homo sapiens
  6ugh-assembly1_A  TM=8.485E-01  e=5.532E-33  Homo sapiens

Mean predicted aligned error: 14.66 Å

Solvent-accessible surface area (backbone atoms only — not comparable to full-atom values): 31378 Å² total; per-residue (Å²): 120,73,64,54,60,51,52,53,48,50,53,51,39,57,77,55,69,48,45,90,84,69,60,40,70,48,71,54,72,71,84,64,89,52,69,73,61,50,43,64,53,51,11,41,56,54,52,29,37,36,42,39,46,86,44,41,42,70,47,100,76,32,34,53,40,64,50,73,51,46,46,53,51,51,50,63,50,49,48,71,66,41,52,72,43,80,37,66,46,82,70,61,87,41,89,31,69,55,56,60,33,54,59,54,43,49,55,51,49,51,64,73,28,37,86,70,56,57,46,70,65,58,61,72,40,56,91,35,60,59,39,85,35,77,63,71,47,68,79,85,43,73,80,55,73,69,57,53,55,57,61,68,69,45,65,64,60,51,51,50,52,20,52,51,49,22,50,54,55,57,76,43,75,86,89,57,66,42,34,33,34,32,49,63,27,54,75,32,68,63,56,51,25,47,58,51,16,29,67,73,45,76,48,60,56,37,36,38,38,28,27,58,40,66,74,32,40,56,46,39,54,51,40,47,74,74,76,47,56,73,90,38,46,43,81,44,83,41,57,54,57,76,58,78,75,98,62,61,29,41,34,41,37,49,76,47,68,35,102,60,35,56,71,35,44,36,62,72,45,43,66,32,43,55,81,44,44,34,98,86,36,48,34,40,60,48,50,55,67,24,72,49,59,58,74,45,31,60,53,52,50,33,53,39,59,75,69,70,50,80,94,56,81,64,45,58,48,80,65,48,52,32,75,54,37,36,73,34,39,99,85,53,75,41,55,44,60,39,79,57,54,73,50,56,34,73,60,87,83,66,76,84,53,99,84,64,80,85,80,74,76,47,74,33,78,47,72,40,30,46,94,60,28,35,42,40,40,38,40,33,43,42,60,50,101,79,63,83,48,75,51,75,41,53,35,41,38,30,31,36,52,66,80,76,77,77,74,77,73,74,75,79,75,75,82,80,81,80,83,87,81,84,87,84,84,90,86,80,93,84,89,78,89,86,89,88,84,88,86,83,88,90,87,90,84,80,90,84,90,88,79,92,80,92,88,90,87,88,84,89,89,90,89,83,91,85,89,88,86,90,84,91,77,89,86,80,99,78,87,89,86,80,88,72,88,63,84,71,60,41,80,76,46,67,52,74,74,62,60,91,80,78,57,88,76,82,73,80,126

Foldseek 3Di:
DLVVVVVVVVVVCVVVVLDPVDEDAAEDQPDDDDPVSLLSVLLGRHQEYEYEQNQFDQDPVQFTDHDPRVLVSLLSVCLVVHHYHYHNQQVCPTVPDGSCSVVVNSVVSNVVSCVVNPDVVCVVCVVFALNWAAWDQVVVDQDDPVVVVVVVPDPPVLVVLLVVLLVLQLVDDQPDAAEEEEAACQLNSSVVSNVVSCVVNVGHYAYEYEHARVVRLVSVVVCCVPPDDCVRYHYDYHQLLPDDDPAAHQEYEYDQQIPQGCPNPVVVSQVSNLVRHDPNHAYVVQKDWGKDFDKRHSSSVSVCVVVVPPQGDTDGPHRSIDRQFDQQDPNNHDDNMDTFDMDGPPDPPDPPDVPDDDFDWGKGWDKGDGDQKIKIKIKIWGADPRRPDTDMWIKIWMWGQPPPDPPPPPDPDPDDDDDDDDDDDDDDDDDDDDDDDDDDDDDDDDDDDDDDDDDDDYDDDDDDDDDDDDDDDDDDPDDPDPPPPDRDIGTDDMDDGDDPVPDPPPPDD

Radius of gyration: 36.13 Å; Cα contacts (8 Å, |Δi|>4): 678; chains: 1; bounding box: 86×88×101 Å